Protein AF-0000000087751306 (afdb_homodimer)

Structure (mmCIF, N/CA/C/O backbone):
data_AF-0000000087751306-model_v1
#
loop_
_entity.id
_entity.type
_entity.pdbx_description
1 polymer 'COX assembly mitochondrial protein'
#
loop_
_atom_site.group_PDB
_atom_site.id
_atom_site.type_symbol
_atom_site.label_atom_id
_atom_site.label_alt_id
_atom_site.label_comp_id
_atom_site.label_asym_id
_atom_site.label_entity_id
_atom_site.label_seq_id
_atom_site.pdbx_PDB_ins_code
_atom_site.Cartn_x
_atom_site.Cartn_y
_atom_site.Cartn_z
_atom_site.occupancy
_atom_site.B_iso_or_equiv
_atom_site.auth_seq_id
_atom_site.auth_comp_id
_atom_site.auth_asym_id
_atom_site.auth_atom_id
_atom_site.pdbx_PDB_model_num
ATOM 1 N N . MET A 1 1 ? 7.828 -55.844 1.43 1 30.34 1 MET A N 1
ATOM 2 C CA . MET A 1 1 ? 7.559 -55.75 -0.002 1 30.34 1 MET A CA 1
ATOM 3 C C . MET A 1 1 ? 7.555 -54.281 -0.461 1 30.34 1 MET A C 1
ATOM 5 O O . MET A 1 1 ? 6.602 -53.562 -0.2 1 30.34 1 MET A O 1
ATOM 9 N N . LYS A 1 2 ? 8.5 -53.5 -0.337 1 44.91 2 LYS A N 1
ATOM 10 C CA . LYS A 1 2 ? 8.961 -52.156 -0.667 1 44.91 2 LYS A CA 1
ATOM 11 C C . LYS A 1 2 ? 8.445 -51.719 -2.031 1 44.91 2 LYS A C 1
ATOM 13 O O . LYS A 1 2 ? 8.68 -52.406 -3.037 1 44.91 2 LYS A O 1
ATOM 18 N N . ASP A 1 3 ? 7.273 -50.969 -2.287 1 47.53 3 ASP A N 1
ATOM 19 C CA . ASP A 1 3 ? 6.293 -50.656 -3.318 1 47.53 3 ASP A CA 1
ATOM 20 C C . ASP A 1 3 ? 6.98 -50.188 -4.605 1 47.53 3 ASP A C 1
ATOM 22 O O . ASP A 1 3 ? 7.926 -49.406 -4.57 1 47.53 3 ASP A O 1
ATOM 26 N N . GLU A 1 4 ? 6.969 -51.156 -5.727 1 55.38 4 GLU A N 1
ATOM 27 C CA . GLU A 1 4 ? 7.316 -51.438 -7.117 1 55.38 4 GLU A CA 1
ATOM 28 C C . GLU A 1 4 ? 6.875 -50.281 -8.031 1 55.38 4 GLU A C 1
ATOM 30 O O . GLU A 1 4 ? 6.148 -50.5 -9 1 55.38 4 GLU A O 1
ATOM 35 N N . VAL A 1 5 ? 6.605 -49.188 -7.457 1 68.12 5 VAL A N 1
ATOM 36 C CA . VAL A 1 5 ? 6.238 -48.219 -8.477 1 68.12 5 VAL A CA 1
ATOM 37 C C . VAL A 1 5 ? 7.465 -47.844 -9.312 1 68.12 5 VAL A C 1
ATOM 39 O O . VAL A 1 5 ? 8.578 -47.781 -8.781 1 68.12 5 VAL A O 1
ATOM 42 N N . ASP A 1 6 ? 7.387 -47.906 -10.555 1 81.25 6 ASP A N 1
ATOM 43 C CA . ASP A 1 6 ? 8.5 -47.625 -11.453 1 81.25 6 ASP A CA 1
ATOM 44 C C . ASP A 1 6 ? 8.961 -46.188 -11.352 1 81.25 6 ASP A C 1
ATOM 46 O O . ASP A 1 6 ? 8.32 -45.375 -10.688 1 81.25 6 ASP A O 1
ATOM 50 N N . GLU A 1 7 ? 10.109 -45.938 -11.742 1 82.94 7 GLU A N 1
ATOM 51 C CA . GLU A 1 7 ? 10.758 -44.625 -11.656 1 82.94 7 GLU A CA 1
ATOM 52 C C . GLU A 1 7 ? 9.898 -43.531 -12.305 1 82.94 7 GLU A C 1
ATOM 54 O O . GLU A 1 7 ? 9.852 -42.406 -11.812 1 82.94 7 GLU A O 1
ATOM 59 N N . ARG A 1 8 ? 9.195 -43.875 -13.359 1 87.06 8 ARG A N 1
ATOM 60 C CA . ARG A 1 8 ? 8.328 -42.906 -14.031 1 87.06 8 ARG A CA 1
ATOM 61 C C . ARG A 1 8 ? 7.18 -42.469 -13.125 1 87.06 8 ARG A C 1
ATOM 63 O O . ARG A 1 8 ? 6.855 -41.281 -13.055 1 87.06 8 ARG A O 1
ATOM 70 N N . SER A 1 9 ? 6.547 -43.438 -12.422 1 88.62 9 SER A N 1
ATOM 71 C CA . SER A 1 9 ? 5.465 -43.125 -11.492 1 88.62 9 SER A CA 1
ATOM 72 C C . SER A 1 9 ? 5.945 -42.219 -10.375 1 88.62 9 SER A C 1
ATOM 74 O O . SER A 1 9 ? 5.254 -41.25 -10.008 1 88.62 9 SER A O 1
ATOM 76 N N . LYS A 1 10 ? 7.121 -42.5 -9.867 1 88.5 10 LYS A N 1
ATOM 77 C CA . LYS A 1 10 ? 7.672 -41.656 -8.805 1 88.5 10 LYS A CA 1
ATOM 78 C C . LYS A 1 10 ? 7.855 -40.219 -9.273 1 88.5 10 LYS A C 1
ATOM 80 O O . LYS A 1 10 ? 7.5 -39.281 -8.555 1 88.5 10 LYS A O 1
ATOM 85 N N . HIS A 1 11 ? 8.375 -40.062 -10.461 1 88.19 11 HIS A N 1
ATOM 86 C CA . HIS A 1 11 ? 8.609 -38.719 -11.023 1 88.19 11 HIS A CA 1
ATOM 87 C C . HIS A 1 11 ? 7.293 -37.969 -11.234 1 88.19 11 HIS A C 1
ATOM 89 O O . HIS A 1 11 ? 7.184 -36.812 -10.891 1 88.19 11 HIS A O 1
ATOM 95 N N . LEU A 1 12 ? 6.316 -38.656 -11.742 1 91.38 12 LEU A N 1
ATOM 96 C CA . LEU A 1 12 ? 5.039 -38 -12.047 1 91.38 12 LEU A CA 1
ATOM 97 C C . LEU A 1 12 ? 4.293 -37.656 -10.766 1 91.38 12 LEU A C 1
ATOM 99 O O . LEU A 1 12 ? 3.686 -36.594 -10.68 1 91.38 12 LEU A O 1
ATOM 103 N N . TRP A 1 13 ? 4.336 -38.562 -9.773 1 93 13 TRP A N 1
ATOM 104 C CA . TRP A 1 13 ? 3.723 -38.25 -8.477 1 93 13 TRP A CA 1
ATOM 105 C C . TRP A 1 13 ? 4.367 -37.031 -7.84 1 93 13 TRP A C 1
ATOM 107 O O . TRP A 1 13 ? 3.674 -36.156 -7.32 1 93 13 TRP A O 1
ATOM 117 N N . ASN A 1 14 ? 5.688 -36.969 -7.902 1 89.38 14 ASN A N 1
ATOM 118 C CA . ASN A 1 14 ? 6.398 -35.812 -7.352 1 89.38 14 ASN A CA 1
ATOM 119 C C . ASN A 1 14 ? 6.004 -34.531 -8.062 1 89.38 14 ASN A C 1
ATOM 121 O O . ASN A 1 14 ? 5.801 -33.5 -7.414 1 89.38 14 ASN A O 1
ATOM 125 N N . ALA A 1 15 ? 5.895 -34.594 -9.367 1 91.19 15 ALA A N 1
ATOM 126 C CA . ALA A 1 15 ? 5.531 -33.406 -10.148 1 91.19 15 ALA A CA 1
ATOM 127 C C . ALA A 1 15 ? 4.145 -32.906 -9.758 1 91.19 15 ALA A C 1
ATOM 129 O O . ALA A 1 15 ? 3.947 -31.688 -9.57 1 91.19 15 ALA A O 1
ATOM 130 N N . ILE A 1 16 ? 3.205 -33.781 -9.617 1 94.12 16 ILE A N 1
ATOM 131 C CA . ILE A 1 16 ? 1.835 -33.406 -9.289 1 94.12 16 ILE A CA 1
ATOM 132 C C . ILE A 1 16 ? 1.777 -32.875 -7.859 1 94.12 16 ILE A C 1
ATOM 134 O O . ILE A 1 16 ? 1.048 -31.922 -7.578 1 94.12 16 ILE A O 1
ATOM 138 N N . GLN A 1 17 ? 2.521 -33.469 -6.98 1 92.75 17 GLN A N 1
ATOM 139 C CA . GLN A 1 17 ? 2.547 -33.031 -5.594 1 92.75 17 GLN A CA 1
ATOM 140 C C . GLN A 1 17 ? 3.123 -31.625 -5.484 1 92.75 17 GLN A C 1
ATOM 142 O O . GLN A 1 17 ? 2.656 -30.812 -4.68 1 92.75 17 GLN A O 1
ATOM 147 N N . VAL A 1 18 ? 4.168 -31.359 -6.25 1 92.62 18 VAL A N 1
ATOM 148 C CA . VAL A 1 18 ? 4.77 -30.031 -6.266 1 92.62 18 VAL A CA 1
ATOM 149 C C . VAL A 1 18 ? 3.738 -29 -6.73 1 92.62 18 VAL A C 1
ATOM 151 O O . VAL A 1 18 ? 3.623 -27.922 -6.148 1 92.62 18 VAL A O 1
ATOM 154 N N . VAL A 1 19 ? 2.965 -29.297 -7.781 1 95.19 19 VAL A N 1
ATOM 155 C CA . VAL A 1 19 ? 1.93 -28.406 -8.281 1 95.19 19 VAL A CA 1
ATOM 156 C C . VAL A 1 19 ? 0.877 -28.172 -7.195 1 95.19 19 VAL A C 1
ATOM 158 O O . VAL A 1 19 ? 0.473 -27.031 -6.945 1 95.19 19 VAL A O 1
ATOM 161 N N . GLU A 1 20 ? 0.487 -29.25 -6.574 1 95.19 20 GLU A N 1
ATOM 162 C CA . GLU A 1 20 ? -0.53 -29.156 -5.531 1 95.19 20 GLU A CA 1
ATOM 163 C C . GLU A 1 20 ? -0.059 -28.266 -4.379 1 95.19 20 GLU A C 1
ATOM 165 O O . GLU A 1 20 ? -0.824 -27.453 -3.865 1 95.19 20 GLU A O 1
ATOM 170 N N . ARG A 1 21 ? 1.131 -28.422 -3.939 1 94.81 21 ARG A N 1
ATOM 171 C CA . ARG A 1 21 ? 1.697 -27.594 -2.877 1 94.81 21 ARG A CA 1
ATOM 172 C C . ARG A 1 21 ? 1.755 -26.125 -3.291 1 94.81 21 ARG A C 1
ATOM 174 O O . ARG A 1 21 ? 1.44 -25.234 -2.496 1 94.81 21 ARG A O 1
ATOM 181 N N . SER A 1 22 ? 2.186 -25.938 -4.512 1 95.75 22 SER A N 1
ATOM 182 C CA . SER A 1 22 ? 2.26 -24.562 -5.012 1 95.75 22 SER A CA 1
ATOM 183 C C . SER A 1 22 ? 0.884 -23.906 -5.023 1 95.75 22 SER A C 1
ATOM 185 O O . SER A 1 22 ? 0.751 -22.719 -4.684 1 95.75 22 SER A O 1
ATOM 187 N N . LEU A 1 23 ? -0.123 -24.625 -5.422 1 96.94 23 LEU A N 1
ATOM 188 C CA . LEU A 1 23 ? -1.483 -24.094 -5.434 1 96.94 23 LEU A CA 1
ATOM 189 C C . LEU A 1 23 ? -1.922 -23.688 -4.027 1 96.94 23 LEU A C 1
ATOM 191 O O . LEU A 1 23 ? -2.531 -22.641 -3.842 1 96.94 23 LEU A O 1
ATOM 195 N N . LYS A 1 24 ? -1.602 -24.516 -3.078 1 95.75 24 LYS A N 1
ATOM 196 C CA . LYS A 1 24 ? -1.972 -24.25 -1.691 1 95.75 24 LYS A CA 1
ATOM 197 C C . LYS A 1 24 ? -1.255 -23.016 -1.165 1 95.75 24 LYS A C 1
ATOM 199 O O . LYS A 1 24 ? -1.866 -22.172 -0.507 1 95.75 24 LYS A O 1
ATOM 204 N N . VAL A 1 25 ? -0.004 -22.922 -1.441 1 96.81 25 VAL A N 1
ATOM 205 C CA . VAL A 1 25 ? 0.8 -21.797 -0.994 1 96.81 25 VAL A CA 1
ATOM 206 C C . VAL A 1 25 ? 0.26 -20.5 -1.605 1 96.81 25 VAL A C 1
ATOM 208 O O . VAL A 1 25 ? 0.103 -19.5 -0.91 1 96.81 25 VAL A O 1
ATOM 211 N N . LEU A 1 26 ? -0.04 -20.516 -2.906 1 97.12 26 LEU A N 1
ATOM 212 C CA . LEU A 1 26 ? -0.554 -19.328 -3.584 1 97.12 26 LEU A CA 1
ATOM 213 C C . LEU A 1 26 ? -1.914 -18.922 -3.023 1 97.12 26 LEU A C 1
ATOM 215 O O . LEU A 1 26 ? -2.18 -17.734 -2.814 1 97.12 26 LEU A O 1
ATOM 219 N N . GLU A 1 27 ? -2.732 -19.922 -2.814 1 95.94 27 GLU A N 1
ATOM 220 C CA . GLU A 1 27 ? -4.043 -19.641 -2.236 1 95.94 27 GLU A CA 1
ATOM 221 C C . GLU A 1 27 ? -3.91 -18.984 -0.86 1 95.94 27 GLU A C 1
ATOM 223 O O . GLU A 1 27 ? -4.602 -18.016 -0.558 1 95.94 27 GLU A O 1
ATOM 228 N N . GLU A 1 28 ? -3.053 -19.516 -0.023 1 95.62 28 GLU A N 1
ATOM 229 C CA . GLU A 1 28 ? -2.826 -18.969 1.315 1 95.62 28 GLU A CA 1
ATOM 230 C C . GLU A 1 28 ? -2.305 -17.547 1.255 1 95.62 28 GLU A C 1
ATOM 232 O O . GLU A 1 28 ? -2.697 -16.703 2.064 1 95.62 28 GLU A O 1
ATOM 237 N N . GLN A 1 29 ? -1.425 -17.328 0.345 1 96.44 29 GLN A N 1
ATOM 238 C CA . GLN A 1 29 ? -0.862 -15.984 0.225 1 96.44 29 GLN A CA 1
ATOM 239 C C . GLN A 1 29 ? -1.918 -14.984 -0.239 1 96.44 29 GLN A C 1
ATOM 241 O O . GLN A 1 29 ? -1.937 -13.836 0.213 1 96.44 29 GLN A O 1
ATOM 246 N N . ILE A 1 30 ? -2.732 -15.383 -1.189 1 96.5 30 ILE A N 1
ATOM 247 C CA . ILE A 1 30 ? -3.811 -14.508 -1.647 1 96.5 30 ILE A CA 1
ATOM 248 C C . ILE A 1 30 ? -4.754 -14.203 -0.487 1 96.5 30 ILE A C 1
ATOM 250 O O . ILE A 1 30 ? -5.129 -13.047 -0.272 1 96.5 30 ILE A O 1
ATOM 254 N N . GLN A 1 31 ? -5.102 -15.203 0.311 1 94.75 31 GLN A N 1
ATOM 255 C CA . GLN A 1 31 ? -5.973 -15.008 1.466 1 94.75 31 GLN A CA 1
ATOM 256 C C . GLN A 1 31 ? -5.332 -14.078 2.492 1 94.75 31 GLN A C 1
ATOM 258 O O . GLN A 1 31 ? -5.996 -13.203 3.041 1 94.75 31 GLN A O 1
ATOM 263 N N . SER A 1 32 ? -4.066 -14.32 2.77 1 96.25 32 SER A N 1
ATOM 264 C CA . SER A 1 32 ? -3.338 -13.477 3.711 1 96.25 32 SER A CA 1
ATOM 265 C C . SER A 1 32 ? -3.303 -12.031 3.246 1 96.25 32 SER A C 1
ATOM 267 O O . SER A 1 32 ? -3.432 -11.109 4.055 1 96.25 32 SER A O 1
ATOM 269 N N . SER A 1 33 ? -3.119 -11.828 1.968 1 96.06 33 SER A N 1
ATOM 270 C CA . SER A 1 33 ? -3.078 -10.484 1.413 1 96.06 33 SER A CA 1
ATOM 271 C C . SER A 1 33 ? -4.434 -9.789 1.536 1 96.06 33 SER A C 1
ATOM 273 O O . SER A 1 33 ? -4.504 -8.578 1.76 1 96.06 33 SER A O 1
ATOM 275 N N . ILE A 1 34 ? -5.492 -10.539 1.358 1 94.88 34 ILE A N 1
ATOM 276 C CA . ILE A 1 34 ? -6.84 -10 1.503 1 94.88 34 ILE A CA 1
ATOM 277 C C . ILE A 1 34 ? -7.051 -9.523 2.938 1 94.88 34 ILE A C 1
ATOM 279 O O . ILE A 1 34 ? -7.52 -8.406 3.164 1 94.88 34 ILE A O 1
ATOM 283 N N . VAL A 1 35 ? -6.648 -10.32 3.879 1 95 35 VAL A N 1
ATOM 284 C CA . VAL A 1 35 ? -6.793 -9.969 5.285 1 95 35 VAL A CA 1
ATOM 285 C C . VAL A 1 35 ? -5.977 -8.719 5.594 1 95 35 VAL A C 1
ATOM 287 O O . VAL A 1 35 ? -6.457 -7.809 6.27 1 95 35 VAL A O 1
ATOM 290 N N . PHE A 1 36 ? -4.797 -8.664 5.168 1 96.5 36 PHE A N 1
ATOM 291 C CA . PHE A 1 36 ? -3.93 -7.512 5.41 1 96.5 36 PHE A CA 1
ATOM 292 C C . PHE A 1 36 ? -4.527 -6.246 4.809 1 96.5 36 PHE A C 1
ATOM 294 O O . PHE A 1 36 ? -4.434 -5.168 5.398 1 96.5 36 PHE A O 1
ATOM 301 N N . ARG A 1 37 ? -5.086 -6.348 3.674 1 95.44 37 ARG A N 1
ATOM 302 C CA . ARG A 1 37 ? -5.691 -5.195 3.016 1 95.44 37 ARG A CA 1
ATOM 303 C C . ARG A 1 37 ? -6.914 -4.707 3.781 1 95.44 37 ARG A C 1
ATOM 305 O O . ARG A 1 37 ? -7.184 -3.504 3.832 1 95.44 37 ARG A O 1
ATOM 312 N N . GLU A 1 38 ? -7.625 -5.629 4.262 1 92.94 38 GLU A N 1
ATOM 313 C CA . GLU A 1 38 ? -8.75 -5.242 5.105 1 92.94 38 GLU A CA 1
ATOM 314 C C . GLU A 1 38 ? -8.281 -4.465 6.332 1 92.94 38 GLU A C 1
ATOM 316 O O . GLU A 1 38 ? -8.914 -3.486 6.734 1 92.94 38 GLU A O 1
ATOM 321 N N . GLN A 1 39 ? -7.199 -4.914 6.969 1 94.44 39 GLN A N 1
ATOM 322 C CA . GLN A 1 39 ? -6.605 -4.199 8.094 1 94.44 39 GLN A CA 1
ATOM 323 C C . GLN A 1 39 ? -6.137 -2.809 7.672 1 94.44 39 GLN A C 1
ATOM 325 O O . GLN A 1 39 ? -6.266 -1.847 8.43 1 94.44 39 GLN A O 1
ATOM 330 N N . ARG A 1 40 ? -5.566 -2.74 6.539 1 95.62 40 ARG A N 1
ATOM 331 C CA . ARG A 1 40 ? -5.137 -1.453 6.008 1 95.62 40 ARG A CA 1
ATOM 332 C C . ARG A 1 40 ? -6.316 -0.502 5.844 1 95.62 40 ARG A C 1
ATOM 334 O O . ARG A 1 40 ? -6.215 0.683 6.168 1 95.62 40 ARG A O 1
ATOM 341 N N . ASP A 1 41 ? -7.391 -1.009 5.289 1 93.44 41 ASP A N 1
ATOM 342 C CA . ASP A 1 41 ? -8.57 -0.169 5.09 1 93.44 41 ASP A CA 1
ATOM 343 C C . ASP A 1 41 ? -9.094 0.364 6.422 1 93.44 41 ASP A C 1
ATOM 345 O O . ASP A 1 41 ? -9.547 1.507 6.504 1 93.44 41 ASP A O 1
ATOM 349 N N . ALA A 1 42 ? -9.039 -0.451 7.449 1 93.06 42 ALA A N 1
ATOM 350 C CA . ALA A 1 42 ? -9.43 -0.001 8.781 1 93.06 42 ALA A CA 1
ATOM 351 C C . ALA A 1 42 ? -8.484 1.082 9.297 1 93.06 42 ALA A C 1
ATOM 353 O O . ALA A 1 42 ? -8.922 2.068 9.891 1 93.06 42 ALA A O 1
ATOM 354 N N . HIS A 1 43 ? -7.203 0.931 9.125 1 96.5 43 HIS A N 1
ATOM 355 C CA . HIS A 1 43 ? -6.199 1.914 9.516 1 96.5 43 HIS A CA 1
ATOM 356 C C . HIS A 1 43 ? -6.391 3.225 8.758 1 96.5 43 HIS A C 1
ATOM 358 O O . HIS A 1 43 ? -6.277 4.305 9.344 1 96.5 43 HIS A O 1
ATOM 364 N N . VAL A 1 44 ? -6.684 3.117 7.492 1 96.31 44 VAL A N 1
ATOM 365 C CA . VAL A 1 44 ? -6.887 4.266 6.617 1 96.31 44 VAL A CA 1
ATOM 366 C C . VAL A 1 44 ? -8.078 5.09 7.109 1 96.31 44 VAL A C 1
ATOM 368 O O . VAL A 1 44 ? -8.055 6.32 7.035 1 96.31 44 VAL A O 1
ATOM 371 N N . ALA A 1 45 ? -9.094 4.445 7.559 1 94 45 ALA A N 1
ATOM 372 C CA . ALA A 1 45 ? -10.266 5.148 8.078 1 94 45 ALA A CA 1
ATOM 373 C C . ALA A 1 45 ? -9.891 6.043 9.258 1 94 45 ALA A C 1
ATOM 375 O O . ALA A 1 45 ? -10.375 7.168 9.375 1 94 45 ALA A O 1
ATOM 376 N N . LYS A 1 46 ? -9.023 5.57 10.094 1 95.81 46 LYS A N 1
ATOM 377 C CA . LYS A 1 46 ? -8.562 6.344 11.242 1 95.81 46 LYS A CA 1
ATOM 378 C C . LYS A 1 46 ? -7.719 7.535 10.805 1 95.81 46 LYS A C 1
ATOM 380 O O . LYS A 1 46 ? -7.875 8.641 11.328 1 95.81 46 LYS A O 1
ATOM 385 N N . ILE A 1 47 ? -6.844 7.301 9.898 1 97.38 47 ILE A N 1
ATOM 386 C CA . ILE A 1 47 ? -5.98 8.359 9.375 1 97.38 47 ILE A CA 1
ATOM 387 C C . ILE A 1 47 ? -6.828 9.438 8.711 1 97.38 47 ILE A C 1
ATOM 389 O O . ILE A 1 47 ? -6.59 10.633 8.906 1 97.38 47 ILE A O 1
ATOM 393 N N . THR A 1 48 ? -7.781 9 7.934 1 97 48 THR A N 1
ATOM 394 C CA . THR A 1 48 ? -8.68 9.922 7.242 1 97 48 THR A CA 1
ATOM 395 C C . THR A 1 48 ? -9.422 10.797 8.242 1 97 48 THR A C 1
ATOM 397 O O . THR A 1 48 ? -9.492 12.016 8.078 1 97 48 THR A O 1
ATOM 400 N N . LYS A 1 49 ? -9.945 10.164 9.234 1 94.88 49 LYS A N 1
ATOM 401 C CA . LYS A 1 49 ? -10.672 10.914 10.258 1 94.88 49 LYS A CA 1
ATOM 402 C C . LYS A 1 49 ? -9.766 11.922 10.953 1 94.88 49 LYS A C 1
ATOM 404 O O . LYS A 1 49 ? -10.18 13.047 11.234 1 94.88 49 LYS A O 1
ATOM 409 N N . ALA A 1 50 ? -8.555 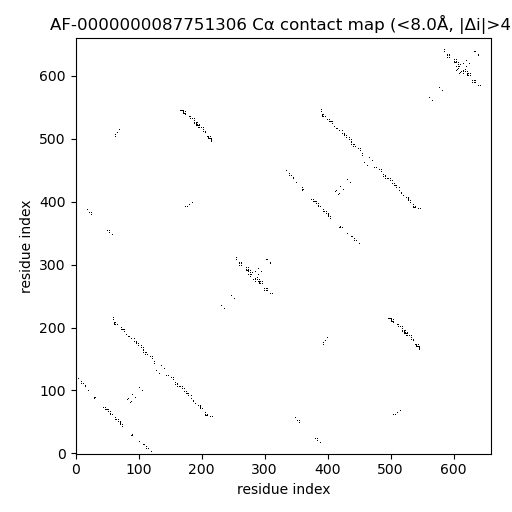11.523 11.227 1 97.12 50 ALA A N 1
ATOM 410 C CA . ALA A 1 50 ? -7.594 12.406 11.883 1 97.12 50 ALA A CA 1
ATOM 411 C C . ALA A 1 50 ? -7.32 13.648 11.039 1 97.12 50 ALA A C 1
ATOM 413 O O . ALA A 1 50 ? -7.32 14.766 11.555 1 97.12 50 ALA A O 1
ATOM 414 N N . PHE A 1 51 ? -7.082 13.484 9.789 1 97.69 51 PHE A N 1
ATOM 415 C CA . PHE A 1 51 ? -6.844 14.617 8.891 1 97.69 51 PHE A CA 1
ATOM 416 C C . PHE A 1 51 ? -8.07 15.516 8.812 1 97.69 51 PHE A C 1
ATOM 418 O O . PHE A 1 51 ? -7.953 16.734 8.805 1 97.69 51 PHE A O 1
ATOM 425 N N . GLU A 1 52 ? -9.227 14.883 8.734 1 91.94 52 GLU A N 1
ATOM 426 C CA . GLU A 1 52 ? -10.477 15.648 8.672 1 91.94 52 GLU A CA 1
ATOM 427 C C . GLU A 1 52 ? -10.688 16.469 9.938 1 91.94 52 GLU A C 1
ATOM 429 O O . GLU A 1 52 ? -11.047 17.641 9.875 1 91.94 52 GLU A O 1
ATOM 434 N N . ASP A 1 53 ? -10.438 15.836 11.039 1 92.31 53 ASP A N 1
ATOM 435 C CA . ASP A 1 53 ? -10.594 16.531 12.312 1 92.31 53 ASP A CA 1
ATOM 436 C C . ASP A 1 53 ? -9.609 17.688 12.422 1 92.31 53 ASP A C 1
ATOM 438 O O . ASP A 1 53 ? -9.977 18.781 12.883 1 92.31 53 ASP A O 1
ATOM 442 N N . CYS A 1 54 ? -8.375 17.516 12.062 1 95.69 54 CYS A N 1
ATOM 443 C CA . CYS A 1 54 ? -7.375 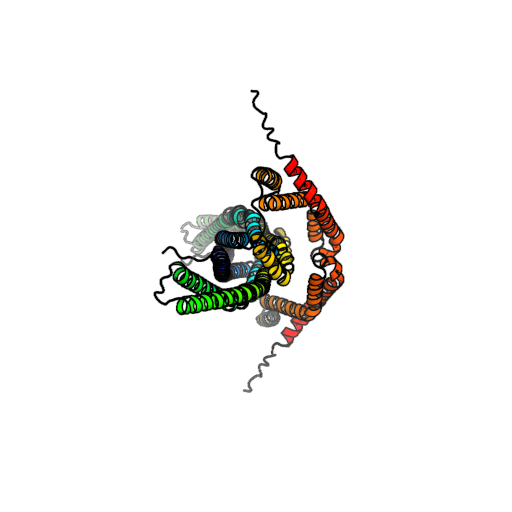18.578 12.109 1 95.69 54 CYS A CA 1
ATOM 444 C C . CYS A 1 54 ? -7.715 19.688 11.125 1 95.69 54 CYS A C 1
ATOM 446 O O . CYS A 1 54 ? -7.551 20.859 11.43 1 95.69 54 CYS A O 1
ATOM 448 N N . ALA A 1 55 ? -8.242 19.328 9.984 1 95.31 55 ALA A N 1
ATOM 449 C CA . ALA A 1 55 ? -8.578 20.297 8.945 1 95.31 55 ALA A CA 1
ATOM 450 C C . ALA A 1 55 ? -9.719 21.203 9.398 1 95.31 55 ALA A C 1
ATOM 452 O O . ALA A 1 55 ? -9.672 22.422 9.195 1 95.31 55 ALA A O 1
ATOM 453 N N . ILE A 1 56 ? -10.703 20.641 10.023 1 90.62 56 ILE A N 1
ATOM 454 C CA . ILE A 1 56 ? -11.875 21.391 10.461 1 90.62 56 ILE A CA 1
ATOM 455 C C . ILE A 1 56 ? -11.453 22.438 11.484 1 90.62 56 ILE A C 1
ATOM 457 O O . ILE A 1 56 ? -12.016 23.547 11.516 1 90.62 56 ILE A O 1
ATOM 461 N N . MET A 1 57 ? -10.414 22.188 12.234 1 90.62 57 MET A N 1
ATOM 462 C CA . MET A 1 57 ? -9.992 23.078 13.312 1 90.62 57 MET A CA 1
ATOM 463 C C . MET A 1 57 ? -8.922 24.062 12.82 1 90.62 57 MET A C 1
ATOM 465 O O . MET A 1 57 ? -8.539 24.984 13.547 1 90.62 57 MET A O 1
ATOM 469 N N . GLU A 1 58 ? -8.414 23.906 11.656 1 93.19 58 GLU A N 1
ATOM 470 C CA . GLU A 1 58 ? -7.336 24.719 11.109 1 93.19 58 GLU A CA 1
ATOM 471 C C . GLU A 1 58 ? -7.875 26.031 10.531 1 93.19 58 GLU A C 1
ATOM 473 O O . GLU A 1 58 ? -8.781 26.016 9.695 1 93.19 58 GLU A O 1
ATOM 478 N N . SER A 1 59 ? -7.363 27.172 10.992 1 87.5 59 SER A N 1
ATOM 479 C CA . SER A 1 59 ? -7.863 28.469 10.578 1 87.5 59 SER A CA 1
ATOM 480 C C . SER A 1 59 ? -7.234 28.922 9.258 1 87.5 59 SER A C 1
ATOM 482 O O . SER A 1 59 ? -7.832 29.703 8.516 1 87.5 59 SER A O 1
ATOM 484 N N . TYR A 1 60 ? -6.023 28.516 9.047 1 93.56 60 TYR A N 1
ATOM 485 C CA . TYR A 1 60 ? -5.344 28.922 7.82 1 93.56 60 TYR A CA 1
ATOM 486 C C . TYR A 1 60 ? -5.816 28.094 6.637 1 93.56 60 TYR A C 1
ATOM 488 O O . TYR A 1 60 ? -5.641 26.875 6.617 1 93.56 60 TYR A O 1
ATOM 496 N N . ALA A 1 61 ? -6.348 28.672 5.605 1 90.38 61 ALA A N 1
ATOM 497 C CA . ALA A 1 61 ? -7.086 28.031 4.52 1 90.38 61 ALA A CA 1
ATOM 498 C C . ALA A 1 61 ? -6.184 27.078 3.727 1 90.38 61 ALA A C 1
ATOM 500 O O . ALA A 1 61 ? -6.594 25.969 3.379 1 90.38 61 ALA A O 1
ATOM 501 N N . ALA A 1 62 ? -4.992 27.5 3.395 1 94 62 ALA A N 1
ATOM 502 C CA . ALA A 1 62 ? -4.113 26.688 2.562 1 94 62 ALA A CA 1
ATOM 503 C C . ALA A 1 62 ? -3.709 25.406 3.291 1 94 62 ALA A C 1
ATOM 505 O O . ALA A 1 62 ? -3.672 24.328 2.693 1 94 62 ALA A O 1
ATOM 506 N N . LEU A 1 63 ? -3.379 25.5 4.523 1 97.06 63 LEU A N 1
ATOM 507 C CA . LEU A 1 63 ? -3.043 24.312 5.312 1 97.06 63 LEU A CA 1
ATOM 508 C C . LEU A 1 63 ? -4.258 23.406 5.477 1 97.06 63 LEU A C 1
ATOM 510 O O . LEU A 1 63 ? -4.137 22.188 5.391 1 97.06 63 LEU A O 1
ATOM 514 N N . ARG A 1 64 ? -5.406 24.031 5.73 1 94.94 64 ARG A N 1
ATOM 515 C CA . ARG A 1 64 ? -6.656 23.281 5.816 1 94.94 64 ARG A CA 1
ATOM 516 C C . ARG A 1 64 ? -6.91 22.5 4.535 1 94.94 64 ARG A C 1
ATOM 518 O O . ARG A 1 64 ? -7.266 21.312 4.582 1 94.94 64 ARG A O 1
ATOM 525 N N . ALA A 1 65 ? -6.676 23.141 3.459 1 95.31 65 ALA A N 1
ATOM 526 C CA . ALA A 1 65 ? -6.891 22.484 2.166 1 95.31 65 ALA A CA 1
ATOM 527 C C . ALA A 1 65 ? -5.941 21.312 1.975 1 95.31 65 ALA A C 1
ATOM 529 O O . ALA A 1 65 ? -6.336 20.266 1.453 1 95.31 65 ALA A O 1
ATOM 530 N N . THR A 1 66 ? -4.723 21.5 2.346 1 96.81 66 THR A N 1
ATOM 531 C CA . THR A 1 66 ? -3.73 20.438 2.197 1 96.81 66 THR A CA 1
ATOM 532 C C . THR A 1 66 ? -4.086 19.234 3.07 1 96.81 66 THR A C 1
ATOM 534 O O . THR A 1 66 ? -4.027 18.094 2.617 1 96.81 66 THR A O 1
ATOM 537 N N . MET A 1 67 ? -4.484 19.469 4.293 1 97.38 67 MET A N 1
ATOM 538 C CA . MET A 1 67 ? -4.871 18.375 5.195 1 97.38 67 MET A CA 1
ATOM 539 C C . MET A 1 67 ? -6.105 17.656 4.668 1 97.38 67 MET A C 1
ATOM 541 O O . MET A 1 67 ? -6.172 16.422 4.715 1 97.38 67 MET A O 1
ATOM 545 N N . THR A 1 68 ? -7.035 18.469 4.191 1 95.56 68 THR A N 1
ATOM 546 C CA . THR A 1 68 ? -8.242 17.891 3.605 1 95.56 68 THR A CA 1
ATOM 547 C C . THR A 1 68 ? -7.895 17 2.412 1 95.56 68 THR A C 1
ATOM 549 O O . THR A 1 68 ? -8.43 15.898 2.268 1 95.56 68 THR A O 1
ATOM 552 N N . ALA A 1 69 ? -7.016 17.484 1.626 1 95.88 69 ALA A N 1
ATOM 553 C CA . ALA A 1 69 ? -6.598 16.734 0.446 1 95.88 69 ALA A CA 1
ATOM 554 C C . ALA A 1 69 ? -5.895 15.43 0.841 1 95.88 69 ALA A C 1
ATOM 556 O O . ALA A 1 69 ? -6.066 14.398 0.188 1 95.88 69 ALA A O 1
ATOM 557 N N . MET A 1 70 ? -5.105 15.484 1.841 1 97.75 70 MET A N 1
ATOM 558 C CA . MET A 1 70 ? -4.426 14.281 2.324 1 97.75 70 MET A CA 1
ATOM 559 C C . MET A 1 70 ? -5.43 13.227 2.768 1 97.75 70 MET A C 1
ATOM 561 O O . MET A 1 70 ? -5.305 12.055 2.406 1 97.75 70 MET A O 1
ATOM 565 N N . GLY A 1 71 ? -6.383 13.664 3.588 1 97.44 71 GLY A N 1
ATOM 566 C CA . GLY A 1 71 ? -7.43 12.75 4.016 1 97.44 71 GLY A CA 1
ATOM 567 C C . GLY A 1 71 ? -8.234 12.18 2.863 1 97.44 71 GLY A C 1
ATOM 568 O O . GLY A 1 71 ? -8.5 10.977 2.822 1 97.44 71 GLY A O 1
ATOM 569 N N . HIS A 1 72 ? -8.578 13.016 1.986 1 95.5 72 HIS A N 1
ATOM 570 C CA . HIS A 1 72 ? -9.367 12.602 0.835 1 95.5 72 HIS A CA 1
ATOM 571 C C . HIS A 1 72 ? -8.602 11.617 -0.036 1 95.5 72 HIS A C 1
ATOM 573 O O . HIS A 1 72 ? -9.164 10.625 -0.506 1 95.5 72 HIS A O 1
ATOM 579 N N . ALA A 1 73 ? -7.336 11.93 -0.331 1 96 73 ALA A N 1
ATOM 580 C CA . ALA A 1 73 ? -6.504 11.039 -1.135 1 96 73 ALA A CA 1
ATOM 581 C C . ALA A 1 73 ? -6.426 9.648 -0.509 1 96 73 ALA A C 1
ATOM 583 O O . ALA A 1 73 ? -6.578 8.641 -1.2 1 96 73 ALA A O 1
ATOM 584 N N . THR A 1 74 ? -6.207 9.594 0.758 1 97.5 74 THR A N 1
ATOM 585 C CA . THR A 1 74 ? -6.094 8.328 1.483 1 97.5 74 THR A CA 1
ATOM 586 C C . THR A 1 74 ? -7.398 7.543 1.412 1 97.5 74 THR A C 1
ATOM 588 O O . THR A 1 74 ? -7.395 6.344 1.133 1 97.5 74 THR A O 1
ATOM 591 N N . LYS A 1 75 ? -8.445 8.188 1.643 1 94.56 75 LYS A N 1
ATOM 592 C CA . LYS A 1 75 ? -9.766 7.555 1.621 1 94.56 75 LYS A CA 1
ATOM 593 C C . LYS A 1 75 ? -10.117 7.062 0.22 1 94.56 75 LYS A C 1
ATOM 595 O O . LYS A 1 75 ? -10.578 5.934 0.052 1 94.56 75 LYS A O 1
ATOM 600 N N . THR A 1 76 ? -9.945 7.879 -0.722 1 93.94 76 THR A N 1
ATOM 601 C CA . THR A 1 76 ? -10.305 7.562 -2.1 1 93.94 76 THR A CA 1
ATOM 602 C C . THR A 1 76 ? -9.508 6.363 -2.605 1 93.94 76 THR A C 1
ATOM 604 O O . THR A 1 76 ? -10.047 5.496 -3.293 1 93.94 76 THR A O 1
ATOM 607 N N . LEU A 1 77 ? -8.227 6.387 -2.295 1 95.31 77 LEU A N 1
ATOM 608 C CA . LEU A 1 77 ? -7.402 5.258 -2.717 1 95.31 77 LEU A CA 1
ATOM 609 C C . LEU A 1 77 ? -7.961 3.945 -2.176 1 95.31 77 LEU A C 1
ATOM 611 O O . LEU A 1 77 ? -8.086 2.967 -2.916 1 95.31 77 LEU A O 1
ATOM 615 N N . SER A 1 78 ? -8.266 3.895 -0.913 1 95.44 78 SER A N 1
ATOM 616 C CA . SER A 1 78 ? -8.805 2.691 -0.287 1 95.44 78 SER A CA 1
ATOM 617 C C . SER A 1 78 ? -10.141 2.297 -0.901 1 95.44 78 SER A C 1
ATOM 619 O O . SER A 1 78 ? -10.352 1.137 -1.263 1 95.44 78 SER A O 1
ATOM 621 N N . THR A 1 79 ? -11 3.211 -1.072 1 90.69 79 THR A N 1
ATOM 622 C CA . THR A 1 79 ? -12.359 2.932 -1.532 1 90.69 79 THR A CA 1
ATOM 623 C C . THR A 1 79 ? -12.352 2.484 -2.99 1 90.69 79 THR A C 1
ATOM 625 O O . THR A 1 79 ? -13.039 1.525 -3.354 1 90.69 79 THR A O 1
ATOM 628 N N . GLU A 1 80 ? -11.617 3.076 -3.797 1 87.69 80 GLU A N 1
ATOM 629 C CA . GLU A 1 80 ? -11.664 2.816 -5.23 1 87.69 80 GLU A CA 1
ATOM 630 C C . GLU A 1 80 ? -10.898 1.546 -5.59 1 87.69 80 GLU A C 1
ATOM 632 O O . GLU A 1 80 ? -11.078 0.994 -6.68 1 87.69 80 GLU A O 1
ATOM 637 N N . THR A 1 81 ? -10.055 1.167 -4.734 1 92.25 81 THR A N 1
ATOM 638 C CA . THR A 1 81 ? -9.281 -0.029 -5.051 1 92.25 81 THR A CA 1
ATOM 639 C C . THR A 1 81 ? -9.812 -1.235 -4.281 1 92.25 81 THR A C 1
ATOM 641 O O . THR A 1 81 ? -9.281 -2.34 -4.402 1 92.25 81 THR A O 1
ATOM 644 N N . TYR A 1 82 ? -10.859 -1.132 -3.561 1 90.94 82 TYR A N 1
ATOM 645 C CA . TYR A 1 82 ? -11.406 -2.178 -2.705 1 90.94 82 TYR A CA 1
ATOM 646 C C . TYR A 1 82 ? -11.781 -3.408 -3.521 1 90.94 82 TYR A C 1
ATOM 648 O O . TYR A 1 82 ? -11.406 -4.531 -3.172 1 90.94 82 TYR A O 1
ATOM 656 N N . GLU A 1 83 ? -12.484 -3.268 -4.574 1 84.25 83 GLU A N 1
ATOM 657 C CA . GLU A 1 83 ? -12.938 -4.387 -5.395 1 84.25 83 GLU A CA 1
ATOM 658 C C . GLU A 1 83 ? -11.75 -5.137 -6 1 84.25 83 GLU A C 1
ATOM 660 O O . GLU A 1 83 ? -11.695 -6.367 -5.945 1 84.25 83 GLU A O 1
ATOM 665 N N . MET A 1 84 ? -10.836 -4.379 -6.535 1 88.5 84 MET A N 1
ATOM 666 C CA . MET A 1 84 ? -9.703 -4.961 -7.254 1 88.5 84 MET A CA 1
ATOM 667 C C . MET A 1 84 ? -8.742 -5.652 -6.289 1 88.5 84 MET A C 1
ATOM 669 O O . MET A 1 84 ? -8.117 -6.652 -6.645 1 88.5 84 MET A O 1
ATOM 673 N N . MET A 1 85 ? -8.672 -5.121 -5.074 1 92.38 85 MET A N 1
ATOM 674 C CA . MET A 1 85 ? -7.629 -5.59 -4.168 1 92.38 85 MET A CA 1
ATOM 675 C C . MET A 1 85 ? -8.172 -6.625 -3.191 1 92.38 85 MET A C 1
ATOM 677 O O . MET A 1 85 ? -7.422 -7.438 -2.654 1 92.38 85 MET A O 1
ATOM 681 N N . ILE A 1 86 ? -9.453 -6.711 -2.973 1 90.12 86 ILE A N 1
ATOM 682 C CA . ILE A 1 86 ? -10 -7.566 -1.925 1 90.12 86 ILE A CA 1
ATOM 683 C C . ILE A 1 86 ? -11.023 -8.531 -2.525 1 90.12 86 ILE A C 1
ATOM 685 O O . ILE A 1 86 ? -10.891 -9.75 -2.391 1 90.12 86 ILE A O 1
ATOM 689 N N . VAL A 1 87 ? -11.891 -8.055 -3.354 1 85.44 87 VAL A N 1
ATOM 690 C CA . VAL A 1 87 ? -13.016 -8.867 -3.814 1 85.44 87 VAL A CA 1
ATOM 691 C C . VAL A 1 87 ? -12.562 -9.773 -4.957 1 85.44 87 VAL A C 1
ATOM 693 O O . VAL A 1 87 ? -12.773 -10.984 -4.91 1 85.44 87 VAL A O 1
ATOM 696 N N . ARG A 1 88 ? -11.906 -9.258 -5.984 1 86.94 88 ARG A N 1
ATOM 697 C CA . ARG A 1 88 ? -11.578 -9.992 -7.199 1 86.94 88 ARG A CA 1
ATOM 698 C C . ARG A 1 88 ? -10.578 -11.102 -6.914 1 86.94 88 ARG A C 1
ATOM 700 O O . ARG A 1 88 ? -10.695 -12.203 -7.453 1 86.94 88 ARG A O 1
ATOM 707 N N . PRO A 1 89 ? -9.578 -10.844 -6.066 1 90.06 89 PRO A N 1
ATOM 708 C CA . PRO A 1 89 ? -8.68 -11.953 -5.77 1 90.06 89 PRO A CA 1
ATOM 709 C C . PRO A 1 89 ? -9.406 -13.164 -5.191 1 90.06 89 PRO A C 1
ATOM 711 O O . PRO A 1 89 ? -9.062 -14.312 -5.512 1 90.06 89 PRO A O 1
ATOM 714 N N . GLU A 1 90 ? -10.367 -12.938 -4.41 1 83.38 90 GLU A N 1
ATOM 715 C CA . GLU A 1 90 ? -11.133 -14.023 -3.814 1 83.38 90 GLU A CA 1
ATOM 716 C C . GLU A 1 90 ? -12.055 -14.68 -4.844 1 83.38 90 GLU A C 1
ATOM 718 O O . GLU A 1 90 ? -12.148 -15.906 -4.906 1 83.38 90 GLU A O 1
ATOM 723 N N . GLN A 1 91 ? -12.594 -13.906 -5.703 1 83.75 91 GLN A N 1
ATOM 724 C CA . GLN A 1 91 ? -13.633 -14.398 -6.602 1 83.75 91 GLN A CA 1
ATOM 725 C C . GLN A 1 91 ? -13.023 -14.906 -7.91 1 83.75 91 GLN A C 1
ATOM 727 O O . GLN A 1 91 ? -13.648 -15.703 -8.625 1 83.75 91 GLN A O 1
ATOM 732 N N . GLN A 1 92 ? -11.875 -14.492 -8.211 1 86.62 92 GLN A N 1
ATOM 733 C CA . GLN A 1 92 ? -11.289 -14.891 -9.484 1 86.62 92 GLN A CA 1
ATOM 734 C C . GLN A 1 92 ? -10.016 -15.711 -9.273 1 86.62 92 GLN A C 1
ATOM 736 O O . GLN A 1 92 ? -9.992 -16.906 -9.547 1 86.62 92 GLN A O 1
ATOM 741 N N . ALA A 1 93 ? -9.031 -15.156 -8.609 1 93.81 93 ALA A N 1
ATOM 742 C CA . ALA A 1 93 ? -7.746 -15.836 -8.492 1 93.81 93 ALA A CA 1
ATOM 743 C C . ALA A 1 93 ? -7.879 -17.141 -7.699 1 93.81 93 ALA A C 1
ATOM 745 O O . ALA A 1 93 ? -7.414 -18.188 -8.141 1 93.81 93 ALA A O 1
ATOM 746 N N . ILE A 1 94 ? -8.562 -17.109 -6.57 1 93.62 94 ILE A N 1
ATOM 747 C CA . ILE A 1 94 ? -8.703 -18.297 -5.738 1 93.62 94 ILE A CA 1
ATOM 748 C C . ILE A 1 94 ? -9.555 -19.344 -6.457 1 93.62 94 ILE A C 1
ATOM 750 O O . ILE A 1 94 ? -9.273 -20.547 -6.391 1 93.62 94 ILE A O 1
ATOM 754 N N . VAL A 1 95 ? -10.594 -18.922 -7.184 1 90.5 95 VAL A N 1
ATOM 755 C CA . VAL A 1 95 ? -11.469 -19.828 -7.922 1 90.5 95 VAL A CA 1
ATOM 756 C C . VAL A 1 95 ? -10.672 -20.531 -9.008 1 90.5 95 VAL A C 1
ATOM 758 O O . VAL A 1 95 ? -10.82 -21.75 -9.211 1 90.5 95 VAL A O 1
ATOM 761 N N . GLU A 1 96 ? -9.797 -19.781 -9.75 1 94.75 96 GLU A N 1
ATOM 762 C CA . GLU A 1 96 ? -8.953 -20.391 -10.773 1 94.75 96 GLU A CA 1
ATOM 763 C C . GLU A 1 96 ? -8.016 -21.438 -10.164 1 94.75 96 GLU A C 1
ATOM 765 O O . GLU A 1 96 ? -7.82 -22.5 -10.742 1 94.75 96 GLU A O 1
ATOM 770 N N . LEU A 1 97 ? -7.426 -21.156 -9.008 1 96.81 97 LEU A N 1
ATOM 771 C CA . LEU A 1 97 ? -6.543 -22.109 -8.336 1 96.81 97 LEU A CA 1
ATOM 772 C C . LEU A 1 97 ? -7.305 -23.359 -7.918 1 96.81 97 LEU A C 1
ATOM 774 O O . LEU A 1 97 ? -6.801 -24.469 -8.055 1 96.81 97 LEU A O 1
ATOM 778 N N . THR A 1 98 ? -8.523 -23.141 -7.457 1 91.88 98 THR A N 1
ATOM 779 C CA . THR A 1 98 ? -9.367 -24.25 -7.043 1 91.88 98 THR A CA 1
ATOM 780 C C . THR A 1 98 ? -9.711 -25.141 -8.234 1 91.88 98 THR A C 1
ATOM 782 O O . THR A 1 98 ? -9.773 -26.359 -8.102 1 91.88 98 THR A O 1
ATOM 785 N N . GLN A 1 99 ? -9.922 -24.562 -9.359 1 91.5 99 GLN A N 1
ATOM 786 C CA . GLN A 1 99 ? -10.219 -25.312 -10.562 1 91.5 99 GLN A CA 1
ATOM 787 C C . GLN A 1 99 ? -9.023 -26.156 -10.992 1 91.5 99 GLN A C 1
ATOM 789 O O . GLN A 1 99 ? -9.18 -27.297 -11.43 1 91.5 99 GLN A O 1
ATOM 794 N N . ILE A 1 100 ? -7.824 -25.594 -10.883 1 95.62 100 ILE A N 1
ATOM 795 C CA . ILE A 1 100 ? -6.637 -26.375 -11.195 1 95.62 100 ILE A CA 1
ATOM 796 C C . ILE A 1 100 ? -6.574 -27.594 -10.289 1 95.62 100 ILE A C 1
ATOM 798 O O . ILE A 1 100 ? -6.277 -28.703 -10.742 1 95.62 100 ILE A O 1
ATOM 802 N N . GLN A 1 101 ? -6.875 -27.375 -9.016 1 94.38 101 GLN A N 1
ATOM 803 C CA . GLN A 1 101 ? -6.848 -28.469 -8.047 1 94.38 101 GLN A CA 1
ATOM 804 C C . GLN A 1 101 ? -7.906 -29.516 -8.375 1 94.38 101 GLN A C 1
ATOM 806 O O . GLN A 1 101 ? -7.598 -30.703 -8.469 1 94.38 101 GLN A O 1
ATOM 811 N N . ASP A 1 102 ? -9.102 -29.141 -8.648 1 88.56 102 ASP A N 1
ATOM 812 C CA . ASP A 1 102 ? -10.242 -30.047 -8.734 1 88.56 102 ASP A CA 1
ATOM 813 C C . ASP A 1 102 ? -10.336 -30.672 -10.117 1 88.56 102 ASP A C 1
ATOM 815 O O . ASP A 1 102 ? -10.734 -31.828 -10.25 1 88.56 102 ASP A O 1
ATOM 819 N N . TRP A 1 103 ? -10.008 -29.906 -11.133 1 90.31 103 TRP A N 1
ATOM 820 C CA . TRP A 1 103 ? -10.234 -30.375 -12.492 1 90.31 103 TRP A CA 1
ATOM 821 C C . TRP A 1 103 ? -8.922 -30.797 -13.148 1 90.31 103 TRP A C 1
ATOM 823 O O . TRP A 1 103 ? -8.914 -31.359 -14.242 1 90.31 103 TRP A O 1
ATOM 833 N N . GLY A 1 104 ? -7.852 -30.453 -12.508 1 93.12 104 GLY A N 1
ATOM 834 C CA . GLY A 1 104 ? -6.551 -30.828 -13.031 1 93.12 104 GLY A CA 1
ATOM 835 C C . GLY A 1 104 ? -5.824 -31.844 -12.164 1 93.12 104 GLY A C 1
ATOM 836 O O . GLY A 1 104 ? -5.746 -33.031 -12.508 1 93.12 104 GLY A O 1
ATOM 837 N N . VAL A 1 105 ? -5.516 -31.516 -10.969 1 94.88 105 VAL A N 1
ATOM 838 C CA . VAL A 1 105 ? -4.664 -32.281 -10.078 1 94.88 105 VAL A CA 1
ATOM 839 C C . VAL A 1 105 ? -5.391 -33.562 -9.648 1 94.88 105 VAL A C 1
ATOM 841 O O . VAL A 1 105 ? -4.832 -34.656 -9.734 1 94.88 105 VAL A O 1
ATOM 844 N N . VAL A 1 106 ? -6.629 -33.5 -9.219 1 93.81 106 VAL A N 1
ATOM 845 C CA . VAL A 1 106 ? -7.367 -34.656 -8.672 1 93.81 106 VAL A CA 1
ATOM 846 C C . VAL A 1 106 ? -7.531 -35.719 -9.75 1 93.81 106 VAL A C 1
ATOM 848 O O . VAL A 1 106 ? -7.184 -36.875 -9.531 1 93.81 106 VAL A O 1
ATOM 851 N N . PRO A 1 107 ? -8 -35.344 -11.008 1 88.81 107 PRO A N 1
ATOM 852 C CA . PRO A 1 107 ? -8.109 -36.375 -12.047 1 88.81 107 PRO A CA 1
ATOM 853 C C . PRO A 1 107 ? -6.758 -36.969 -12.422 1 88.81 107 PRO A C 1
ATOM 855 O O . PRO A 1 107 ? -6.668 -38.188 -12.688 1 88.81 107 PRO A O 1
ATOM 858 N N . MET A 1 108 ? -5.703 -36.156 -12.438 1 92.44 108 MET A N 1
ATOM 859 C CA . MET A 1 108 ? -4.371 -36.656 -12.758 1 92.44 108 MET A CA 1
ATOM 860 C C . MET A 1 108 ? -3.91 -37.656 -11.711 1 92.44 108 MET A C 1
ATOM 862 O O . MET A 1 108 ? -3.301 -38.688 -12.055 1 92.44 108 MET A O 1
ATOM 866 N N . LYS A 1 109 ? -4.188 -37.438 -10.461 1 93.69 109 LYS A N 1
ATOM 867 C CA . LYS A 1 109 ? -3.838 -38.375 -9.383 1 93.69 109 LYS A CA 1
ATOM 868 C C . LYS A 1 109 ? -4.578 -39.688 -9.547 1 93.69 109 LYS A C 1
ATOM 870 O O . LYS A 1 109 ? -4.008 -40.75 -9.305 1 93.69 109 LYS A O 1
ATOM 875 N N . ARG A 1 110 ? -5.824 -39.625 -9.961 1 90.56 110 ARG A N 1
ATOM 876 C CA . ARG A 1 110 ? -6.609 -40.844 -10.188 1 90.56 110 ARG A CA 1
ATOM 877 C C . ARG A 1 110 ? -6.016 -41.656 -11.32 1 90.56 110 ARG A C 1
ATOM 879 O O . ARG A 1 110 ? -5.938 -42.906 -11.219 1 90.56 110 ARG A O 1
ATOM 886 N N . LEU A 1 111 ? -5.602 -40.969 -12.375 1 90.31 111 LEU A N 1
ATOM 887 C CA . LEU A 1 111 ? -4.996 -41.656 -13.516 1 90.31 111 LEU A CA 1
ATOM 888 C C . LEU A 1 111 ? -3.682 -42.312 -13.117 1 90.31 111 LEU A C 1
ATOM 890 O O . LEU A 1 111 ? -3.379 -43.406 -13.555 1 90.31 111 LEU A O 1
ATOM 894 N N . LEU A 1 112 ? -2.904 -41.656 -12.312 1 93.06 112 LEU A N 1
ATOM 895 C CA . LEU A 1 112 ? -1.638 -42.188 -11.844 1 93.06 112 LEU A CA 1
ATOM 896 C C . LEU A 1 112 ? -1.868 -43.406 -10.945 1 93.06 112 LEU A C 1
ATOM 898 O O . LEU A 1 112 ? -1.118 -44.375 -11.008 1 93.06 112 LEU A O 1
ATOM 902 N N . ASP A 1 113 ? -2.926 -43.344 -10.109 1 93.06 113 ASP A N 1
ATOM 903 C CA . ASP A 1 113 ? -3.297 -44.469 -9.273 1 93.06 113 ASP A CA 1
ATOM 904 C C . ASP A 1 113 ? -3.66 -45.688 -10.125 1 93.06 113 ASP A C 1
ATOM 906 O O . ASP A 1 113 ? -3.256 -46.812 -9.812 1 93.06 113 ASP A O 1
ATOM 910 N N . ASP A 1 114 ? -4.426 -45.438 -11.18 1 88.69 114 ASP A N 1
ATOM 911 C CA . ASP A 1 114 ? -4.812 -46.5 -12.094 1 88.69 114 ASP A CA 1
ATOM 912 C C . ASP A 1 114 ? -3.586 -47.125 -12.758 1 88.69 114 ASP A C 1
ATOM 914 O O . ASP A 1 114 ? -3.504 -48.344 -12.906 1 88.69 114 ASP A O 1
ATOM 918 N N . ARG A 1 115 ? -2.709 -46.281 -13.148 1 91.62 115 ARG A N 1
ATOM 919 C CA . ARG A 1 115 ? -1.473 -46.781 -13.758 1 91.62 115 ARG A CA 1
ATOM 920 C C . ARG A 1 115 ? -0.683 -47.625 -12.773 1 91.62 115 ARG A C 1
ATOM 922 O O . ARG A 1 115 ? -0.205 -48.719 -13.133 1 91.62 115 ARG A O 1
ATOM 929 N N . ASP A 1 116 ? -0.528 -47.219 -11.578 1 93.06 116 ASP A N 1
ATOM 930 C CA . ASP A 1 116 ? 0.23 -47.938 -10.562 1 93.06 116 ASP A CA 1
ATOM 931 C C . ASP A 1 116 ? -0.388 -49.312 -10.289 1 93.06 116 ASP A C 1
ATOM 933 O O . ASP A 1 116 ? 0.329 -50.312 -10.148 1 93.06 116 ASP A O 1
ATOM 937 N N . LYS A 1 117 ? -1.714 -49.406 -10.266 1 91.81 117 LYS A N 1
ATOM 938 C CA . LYS A 1 117 ? -2.412 -50.656 -10.07 1 91.81 117 LYS A CA 1
ATOM 939 C C . LYS A 1 117 ? -2.168 -51.625 -11.234 1 91.81 117 LYS A C 1
ATOM 941 O O . LYS A 1 117 ? -1.952 -52.812 -11.031 1 91.81 117 LYS A O 1
ATOM 946 N N . ALA A 1 118 ? -2.219 -50.969 -12.445 1 89.56 118 ALA A N 1
ATOM 947 C CA . ALA A 1 118 ? -2.004 -51.781 -13.633 1 89.56 118 ALA A CA 1
ATOM 948 C C . ALA A 1 118 ? -0.591 -52.375 -13.656 1 89.56 118 ALA A C 1
ATOM 950 O O . ALA A 1 118 ? -0.399 -53.531 -13.984 1 89.56 118 ALA A O 1
ATOM 951 N N . ILE A 1 119 ? 0.353 -51.594 -13.266 1 92.12 119 ILE A N 1
ATOM 952 C CA . ILE A 1 119 ? 1.748 -52 -13.273 1 92.12 119 ILE A CA 1
ATOM 953 C C . ILE A 1 119 ? 1.966 -53.062 -12.195 1 92.12 119 ILE A C 1
ATOM 955 O O . ILE A 1 119 ? 2.678 -54.062 -12.414 1 92.12 119 ILE A O 1
ATOM 959 N N . LYS A 1 120 ? 1.393 -52.938 -11.023 1 91.94 120 LYS A N 1
ATOM 960 C CA . LYS A 1 120 ? 1.513 -53.906 -9.938 1 91.94 120 LYS A CA 1
ATOM 961 C C . LYS A 1 120 ? 0.904 -55.25 -10.32 1 91.94 120 LYS A C 1
ATOM 963 O O . LYS A 1 120 ? 1.481 -56.312 -10.039 1 91.94 120 LYS A O 1
ATOM 968 N N . MET A 1 121 ? -0.26 -55.156 -10.977 1 91.19 121 MET A N 1
ATOM 969 C CA . MET A 1 121 ? -0.93 -56.375 -11.406 1 91.19 121 MET A CA 1
ATOM 970 C C . MET A 1 121 ? -0.103 -57.125 -12.461 1 91.19 121 MET A C 1
ATOM 972 O O . MET A 1 121 ? -0.003 -58.344 -12.43 1 91.19 121 MET A O 1
ATOM 976 N N . GLN A 1 122 ? 0.472 -56.312 -13.352 1 90 122 GLN A N 1
ATOM 977 C CA . GLN A 1 122 ? 1.336 -56.906 -14.367 1 90 122 GLN A CA 1
ATOM 978 C C . GLN A 1 122 ? 2.529 -57.594 -13.727 1 90 122 GLN A C 1
ATOM 980 O O . GLN A 1 122 ? 2.891 -58.719 -14.125 1 90 122 GLN A O 1
ATOM 985 N N . ALA A 1 123 ? 3.172 -57 -12.766 1 89.31 123 ALA A N 1
ATOM 986 C CA . ALA A 1 123 ? 4.328 -57.562 -12.078 1 89.31 123 ALA A CA 1
ATOM 987 C C . ALA A 1 123 ? 3.947 -58.844 -11.328 1 89.31 123 ALA A C 1
ATOM 989 O O . ALA A 1 123 ? 4.715 -59.812 -11.305 1 89.31 123 ALA A O 1
ATOM 990 N N . LYS A 1 124 ? 2.787 -58.875 -10.688 1 88.5 124 LYS A N 1
ATOM 991 C CA . LYS A 1 124 ? 2.312 -60.062 -9.969 1 88.5 124 LYS A CA 1
ATOM 992 C C . LYS A 1 124 ? 2.09 -61.25 -10.922 1 88.5 124 LYS A C 1
ATOM 994 O O . LYS A 1 124 ? 2.512 -62.375 -10.641 1 88.5 124 LYS A O 1
ATOM 999 N N . LEU A 1 125 ? 1.443 -61 -12.078 1 87.12 125 LEU A N 1
ATOM 1000 C CA . LEU A 1 125 ? 1.173 -62.031 -13.07 1 87.12 125 LEU A CA 1
ATOM 1001 C C . LEU A 1 125 ? 2.471 -62.562 -13.656 1 87.12 125 LEU A C 1
ATOM 1003 O O . LEU A 1 125 ? 2.598 -63.781 -13.891 1 87.12 125 LEU A O 1
ATOM 1007 N N . GLN A 1 126 ? 3.377 -61.688 -13.859 1 88.19 126 GLN A N 1
ATOM 1008 C CA . GLN A 1 126 ? 4.672 -62.062 -14.406 1 88.19 126 GLN A CA 1
ATOM 1009 C C . GLN A 1 126 ? 5.43 -62.969 -13.422 1 88.19 126 GLN A C 1
ATOM 1011 O O . GLN A 1 126 ? 6.07 -63.938 -13.82 1 88.19 126 GLN A O 1
ATOM 1016 N N . ARG A 1 127 ? 5.363 -62.688 -12.117 1 86.56 127 ARG A N 1
ATOM 1017 C CA . ARG A 1 127 ? 6 -63.5 -11.094 1 86.56 127 ARG A CA 1
ATOM 1018 C C . ARG A 1 127 ? 5.375 -64.875 -11.031 1 86.56 127 ARG A C 1
ATOM 1020 O O . ARG A 1 127 ? 6.074 -65.875 -10.812 1 86.56 127 ARG A O 1
ATOM 1027 N N . ASP A 1 128 ? 4.074 -64.938 -11.219 1 82.56 128 ASP A N 1
ATOM 1028 C CA . ASP A 1 128 ? 3.377 -66.188 -11.211 1 82.56 128 ASP A CA 1
ATOM 1029 C C . ASP A 1 128 ? 3.844 -67.062 -12.359 1 82.56 128 ASP A C 1
ATOM 1031 O O . ASP A 1 128 ? 3.977 -68.312 -12.195 1 82.56 128 ASP A O 1
ATOM 1035 N N . VAL A 1 129 ? 4.078 -66.438 -13.438 1 83.38 129 VAL A N 1
ATOM 1036 C CA . VAL A 1 129 ? 4.527 -67.188 -14.609 1 83.38 129 VAL A CA 1
ATOM 1037 C C . VAL A 1 129 ? 5.969 -67.688 -14.414 1 83.38 129 VAL A C 1
ATOM 1039 O O . VAL A 1 129 ? 6.32 -68.812 -14.766 1 83.38 129 VAL A O 1
ATOM 1042 N N . ASP A 1 130 ? 6.734 -66.75 -13.812 1 82.62 130 ASP A N 1
ATOM 1043 C CA . ASP A 1 130 ? 8.148 -67.062 -13.633 1 82.62 130 ASP A CA 1
ATOM 1044 C C . ASP A 1 130 ? 8.352 -68.188 -12.586 1 82.62 130 ASP A C 1
ATOM 1046 O O . ASP A 1 130 ? 9.25 -69 -12.711 1 82.62 130 ASP A O 1
ATOM 1050 N N . GLU A 1 131 ? 7.598 -68.188 -11.617 1 77.69 131 GLU A N 1
ATOM 1051 C CA . GLU A 1 131 ? 7.777 -69.125 -10.531 1 77.69 131 GLU A CA 1
ATOM 1052 C C . GLU A 1 131 ? 7.055 -70.438 -10.82 1 77.69 131 GLU A C 1
ATOM 1054 O O . GLU A 1 131 ? 7.176 -71.375 -10.062 1 77.69 131 GLU A O 1
ATOM 1059 N N . LYS A 1 132 ? 6.613 -70.688 -12.117 1 68.88 132 LYS A N 1
ATOM 1060 C CA . LYS A 1 132 ? 5.965 -71.875 -12.555 1 68.88 132 LYS A CA 1
ATOM 1061 C C . LYS A 1 132 ? 4.992 -72.375 -11.5 1 68.88 132 LYS A C 1
ATOM 1063 O O . LYS A 1 132 ? 4.957 -73.625 -11.211 1 68.88 132 LYS A O 1
ATOM 1068 N N . LEU A 1 133 ? 4.637 -71.438 -10.797 1 59.06 133 LEU A N 1
ATOM 1069 C CA . LEU A 1 133 ? 3.82 -71.812 -9.656 1 59.06 133 LEU A CA 1
ATOM 1070 C C . LEU A 1 133 ? 2.557 -72.5 -10.117 1 59.06 133 LEU A C 1
ATOM 1072 O O . LEU A 1 133 ? 1.606 -72.688 -9.344 1 59.06 133 LEU A O 1
ATOM 1076 N N . TYR A 1 134 ? 2.465 -72.688 -11.352 1 57.72 134 TYR A N 1
ATOM 1077 C CA . TYR A 1 134 ? 1.22 -73.375 -11.719 1 57.72 134 TYR A CA 1
ATOM 1078 C C . TYR A 1 134 ? 1.45 -74.875 -11.977 1 57.72 134 TYR A C 1
ATOM 1080 O O . TYR A 1 134 ? 2.518 -75.25 -12.461 1 57.72 134 TYR A O 1
ATOM 1088 N N . ILE A 1 135 ? 0.923 -75.5 -11.117 1 58.12 135 ILE A N 1
ATOM 1089 C CA . ILE A 1 135 ? 0.9 -76.938 -11.18 1 58.12 135 ILE A CA 1
ATOM 1090 C C . ILE A 1 135 ? 0.32 -77.438 -12.523 1 58.12 135 ILE A C 1
ATOM 1092 O O . ILE A 1 135 ? 0.364 -78.562 -12.859 1 58.12 135 ILE A O 1
ATOM 1096 N N . GLY A 1 136 ? -0.327 -76.438 -13.266 1 59.59 136 GLY A N 1
ATOM 1097 C CA . GLY A 1 136 ? -1.147 -77.062 -14.305 1 59.59 136 GLY A CA 1
ATOM 1098 C C . GLY A 1 136 ? -0.479 -77.062 -15.664 1 59.59 136 GLY A C 1
ATOM 1099 O O . GLY A 1 136 ? 0.145 -76.062 -16.047 1 59.59 136 GLY A O 1
ATOM 1100 N N . GLY A 1 137 ? 0.112 -78.188 -16.109 1 70.94 137 GLY A N 1
ATOM 1101 C CA . GLY A 1 137 ? 0.668 -78.625 -17.391 1 70.94 137 GLY A CA 1
ATOM 1102 C C . GLY A 1 137 ? 0.778 -77.438 -18.375 1 70.94 137 GLY A C 1
ATOM 1103 O O . GLY A 1 137 ? 0.635 -76.312 -18.016 1 70.94 137 GLY A O 1
ATOM 1104 N N . ASN A 1 138 ? 1.071 -77.75 -19.609 1 72.75 138 ASN A N 1
ATOM 1105 C CA . ASN A 1 138 ? 1.354 -76.812 -20.703 1 72.75 138 ASN A CA 1
ATOM 1106 C C . ASN A 1 138 ? 0.177 -75.875 -20.953 1 72.75 138 ASN A C 1
ATOM 1108 O O . ASN A 1 138 ? 0.37 -74.688 -21.312 1 72.75 138 ASN A O 1
ATOM 1112 N N . LYS A 1 139 ? -1.111 -76.312 -20.625 1 80.19 139 LYS A N 1
ATOM 1113 C CA . LYS A 1 139 ? -2.299 -75.5 -20.922 1 80.19 139 LYS A CA 1
ATOM 1114 C C . LYS A 1 139 ? -2.451 -74.375 -19.938 1 80.19 139 LYS A C 1
ATOM 1116 O O . LYS A 1 139 ? -2.816 -73.25 -20.328 1 80.19 139 LYS A O 1
ATOM 1121 N N . GLU A 1 140 ? -2.104 -74.562 -18.672 1 79.31 140 GLU A N 1
ATOM 1122 C CA . GLU A 1 140 ? -2.227 -73.562 -17.641 1 79.31 140 GLU A CA 1
ATOM 1123 C C . GLU A 1 140 ? -1.154 -72.5 -17.781 1 79.31 140 GLU A C 1
ATOM 1125 O O . GLU A 1 140 ? -1.41 -71.312 -17.547 1 79.31 140 GLU A O 1
ATOM 1130 N N . ARG A 1 141 ? -0.063 -72.875 -18.234 1 77.31 141 ARG A N 1
ATOM 1131 C CA . ARG A 1 141 ? 1.025 -71.938 -18.5 1 77.31 141 ARG A CA 1
ATOM 1132 C C . ARG A 1 141 ? 0.669 -71 -19.641 1 77.31 141 ARG A C 1
ATOM 1134 O O . ARG A 1 141 ? 0.916 -69.812 -19.562 1 77.31 141 ARG A O 1
ATOM 1141 N N . ASP A 1 142 ? 0.008 -71.562 -20.656 1 80.19 142 ASP A N 1
ATOM 1142 C CA . ASP A 1 142 ? -0.379 -70.812 -21.812 1 80.19 142 ASP A CA 1
ATOM 1143 C C . ASP A 1 142 ? -1.456 -69.75 -21.438 1 80.19 142 ASP A C 1
ATOM 1145 O O . ASP A 1 142 ? -1.458 -68.625 -21.953 1 80.19 142 ASP A O 1
ATOM 1149 N N . LYS A 1 143 ? -2.33 -70.188 -20.578 1 82.62 143 LYS A N 1
ATOM 1150 C CA . LYS A 1 143 ? -3.379 -69.25 -20.109 1 82.62 143 LYS A CA 1
ATOM 1151 C C . LYS A 1 143 ? -2.793 -68.125 -19.312 1 82.62 143 LYS A C 1
ATOM 1153 O O . LYS A 1 143 ? -3.201 -66.938 -19.484 1 82.62 143 LYS A O 1
ATOM 1158 N N . ARG A 1 144 ? -1.803 -68.312 -18.562 1 81.31 144 ARG A N 1
ATOM 1159 C CA . ARG A 1 144 ? -1.178 -67.25 -17.734 1 81.31 144 ARG A CA 1
ATOM 1160 C C . ARG A 1 144 ? -0.367 -66.312 -18.594 1 81.31 144 ARG A C 1
ATOM 1162 O O . ARG A 1 144 ? -0.332 -65.062 -18.312 1 81.31 144 ARG A O 1
ATOM 1169 N N . ILE A 1 145 ? 0.219 -66.812 -19.578 1 85.88 145 ILE A N 1
ATOM 1170 C CA . ILE A 1 145 ? 0.998 -66 -20.5 1 85.88 145 ILE A CA 1
ATOM 1171 C C . ILE A 1 145 ? 0.069 -65.062 -21.25 1 85.88 145 ILE A C 1
ATOM 1173 O O . ILE A 1 145 ? 0.422 -63.875 -21.516 1 85.88 145 ILE A O 1
ATOM 1177 N N . ARG A 1 146 ? -1.117 -65.562 -21.578 1 89.44 146 ARG A N 1
ATOM 1178 C CA . ARG A 1 146 ? -2.096 -64.688 -22.25 1 89.44 146 ARG A CA 1
ATOM 1179 C C . ARG A 1 146 ? -2.555 -63.562 -21.344 1 89.44 146 ARG A C 1
ATOM 1181 O O . ARG A 1 146 ? -2.717 -62.438 -21.797 1 89.44 146 ARG A O 1
ATOM 1188 N N . LEU A 1 147 ? -2.676 -63.906 -20.078 1 87.12 147 LEU A N 1
ATOM 1189 C CA . LEU A 1 147 ? -3.111 -62.906 -19.125 1 87.12 147 LEU A CA 1
ATOM 1190 C C . LEU A 1 147 ? -2.045 -61.812 -18.938 1 87.12 147 LEU A C 1
ATOM 1192 O O . LEU A 1 147 ? -2.365 -60.625 -18.766 1 87.12 147 LEU A O 1
ATOM 1196 N N . VAL A 1 148 ? -0.831 -62.188 -18.906 1 89.69 148 VAL A N 1
ATOM 1197 C CA . VAL A 1 148 ? 0.275 -61.25 -18.781 1 89.69 148 VAL A CA 1
ATOM 1198 C C . VAL A 1 148 ? 0.306 -60.344 -20.016 1 89.69 148 VAL A C 1
ATOM 1200 O O . VAL A 1 148 ? 0.538 -59.125 -19.875 1 89.69 148 VAL A O 1
ATOM 1203 N N . ASN A 1 149 ? 0.048 -60.938 -21.188 1 90.62 149 ASN A N 1
ATOM 1204 C CA . ASN A 1 149 ? 0.045 -60.125 -22.406 1 90.62 149 ASN A CA 1
ATOM 1205 C C . ASN A 1 149 ? -1.115 -59.125 -22.438 1 90.62 149 ASN A C 1
ATOM 1207 O O . ASN A 1 149 ? -0.965 -58 -22.906 1 90.62 149 ASN A O 1
ATOM 1211 N N . ASP A 1 150 ? -2.258 -59.594 -21.875 1 87 150 ASP A N 1
ATOM 1212 C CA . ASP A 1 150 ? -3.406 -58.688 -21.766 1 87 150 ASP A CA 1
ATOM 1213 C C . ASP A 1 150 ? -3.115 -57.531 -20.812 1 87 150 ASP A C 1
ATOM 1215 O O . ASP A 1 150 ? -3.469 -56.406 -21.109 1 87 150 ASP A O 1
ATOM 1219 N N . GLN A 1 151 ? -2.447 -57.875 -19.766 1 89.44 151 GLN A N 1
ATOM 1220 C CA . GLN A 1 151 ? -2.115 -56.844 -18.797 1 89.44 151 GLN A CA 1
ATOM 1221 C C . GLN A 1 151 ? -1.065 -55.906 -19.344 1 89.44 151 GLN A C 1
ATOM 1223 O O . GLN A 1 151 ? -1.088 -54.688 -19.031 1 89.44 151 GLN A O 1
ATOM 1228 N N . LYS A 1 152 ? -0.152 -56.312 -20.109 1 91.12 152 LYS A N 1
ATOM 1229 C CA . LYS A 1 152 ? 0.84 -55.469 -20.766 1 91.12 152 LYS A CA 1
ATOM 1230 C C . LYS A 1 152 ? 0.174 -54.469 -21.703 1 91.12 152 LYS A C 1
ATOM 1232 O O . LYS A 1 152 ? 0.582 -53.312 -21.766 1 91.12 152 LYS A O 1
ATOM 1237 N N . ARG A 1 153 ? -0.871 -54.938 -22.375 1 90.19 153 ARG A N 1
ATOM 1238 C CA . ARG A 1 153 ? -1.624 -54.062 -23.25 1 90.19 153 ARG A CA 1
ATOM 1239 C C . ARG A 1 153 ? -2.355 -53 -22.453 1 90.19 153 ARG A C 1
ATOM 1241 O O . ARG A 1 153 ? -2.424 -51.812 -22.859 1 90.19 153 ARG A O 1
ATOM 1248 N N . ARG A 1 154 ? -2.873 -53.375 -21.281 1 85.88 154 ARG A N 1
ATOM 1249 C CA . ARG A 1 154 ? -3.559 -52.438 -20.422 1 85.88 154 ARG A CA 1
ATOM 1250 C C . ARG A 1 154 ? -2.596 -51.344 -19.906 1 85.88 154 ARG A C 1
ATOM 1252 O O . ARG A 1 154 ? -2.943 -50.188 -19.859 1 85.88 154 ARG A O 1
ATOM 1259 N N . VAL A 1 155 ? -1.425 -51.719 -19.531 1 90 155 VAL A N 1
ATOM 1260 C CA . VAL A 1 155 ? -0.411 -50.781 -19.062 1 90 155 VAL A CA 1
ATOM 1261 C C . VAL A 1 155 ? -0.027 -49.812 -20.172 1 90 155 VAL A C 1
ATOM 1263 O O . VAL A 1 155 ? 0.121 -48.625 -19.953 1 90 155 VAL A O 1
ATOM 1266 N N . ASP A 1 156 ? 0.092 -50.344 -21.375 1 90.81 156 ASP A N 1
ATOM 1267 C CA . ASP A 1 156 ? 0.412 -49.5 -22.531 1 90.81 156 ASP A CA 1
ATOM 1268 C C . ASP A 1 156 ? -0.692 -48.469 -22.781 1 90.81 156 ASP A C 1
ATOM 1270 O O . ASP A 1 156 ? -0.412 -47.312 -23.078 1 90.81 156 ASP A O 1
ATOM 1274 N N . ASN A 1 157 ? -1.947 -48.938 -22.641 1 84.38 157 ASN A N 1
ATOM 1275 C CA . ASN A 1 157 ? -3.082 -48.031 -22.828 1 84.38 157 ASN A CA 1
ATOM 1276 C C . ASN A 1 157 ? -3.113 -46.938 -21.781 1 84.38 157 ASN A C 1
ATOM 1278 O O . ASN A 1 157 ? -3.352 -45.781 -22.094 1 84.38 157 ASN A O 1
ATOM 1282 N N . VAL A 1 158 ? -2.875 -47.281 -20.516 1 88.62 158 VAL A N 1
ATOM 1283 C CA . VAL A 1 158 ? -2.91 -46.281 -19.438 1 88.62 158 VAL A CA 1
ATOM 1284 C C . VAL A 1 158 ? -1.768 -45.281 -19.609 1 88.62 158 VAL A C 1
ATOM 1286 O O . VAL A 1 158 ? -1.927 -44.094 -19.328 1 88.62 158 VAL A O 1
ATOM 1289 N N . ASN A 1 159 ? -0.631 -45.781 -20.062 1 89.75 159 ASN A N 1
ATOM 1290 C CA . ASN A 1 159 ? 0.495 -44.906 -20.328 1 89.75 159 ASN A CA 1
ATOM 1291 C C . ASN A 1 159 ? 0.169 -43.875 -21.422 1 89.75 159 ASN A C 1
ATOM 1293 O O . ASN A 1 159 ? 0.497 -42.719 -21.312 1 89.75 159 ASN A O 1
ATOM 1297 N N . ALA A 1 160 ? -0.459 -44.406 -22.469 1 87.56 160 ALA A N 1
ATOM 1298 C CA . ALA A 1 160 ? -0.846 -43.531 -23.562 1 87.56 160 ALA A CA 1
ATOM 1299 C C . ALA A 1 160 ? -1.85 -42.469 -23.094 1 87.56 160 ALA A C 1
ATOM 1301 O O . ALA A 1 160 ? -1.754 -41.312 -23.469 1 87.56 160 ALA A O 1
ATOM 1302 N N . LEU A 1 161 ? -2.848 -42.875 -22.266 1 86.31 161 LEU A N 1
ATOM 1303 C CA . LEU A 1 161 ? -3.838 -41.969 -21.703 1 86.31 161 LEU A CA 1
ATOM 1304 C C . LEU A 1 161 ? -3.178 -40.938 -20.797 1 86.31 161 LEU A C 1
ATOM 1306 O O . LEU A 1 161 ? -3.537 -39.75 -20.828 1 86.31 161 LEU A O 1
ATOM 1310 N N . LEU A 1 162 ? -2.273 -41.375 -20.031 1 88.44 162 LEU A N 1
ATOM 1311 C CA . LEU A 1 162 ? -1.561 -40.5 -19.109 1 88.44 162 LEU A CA 1
ATOM 1312 C C . LEU A 1 162 ? -0.774 -39.438 -19.875 1 88.44 162 LEU A C 1
ATOM 1314 O O . LEU A 1 162 ? -0.769 -38.25 -19.5 1 88.44 162 LEU A O 1
ATOM 1318 N N . ASP A 1 163 ? -0.068 -39.812 -20.906 1 87 163 ASP A N 1
ATOM 1319 C CA . ASP A 1 163 ? 0.706 -38.875 -21.719 1 87 163 ASP A CA 1
ATOM 1320 C C . ASP A 1 163 ? -0.199 -37.812 -22.344 1 87 163 ASP A C 1
ATOM 1322 O O . ASP A 1 163 ? 0.13 -36.625 -22.344 1 87 163 ASP A O 1
ATOM 1326 N N . MET A 1 164 ? -1.365 -38.25 -22.797 1 85.88 164 MET A N 1
ATOM 1327 C CA . MET A 1 164 ? -2.324 -37.312 -23.391 1 85.88 164 MET A CA 1
ATOM 1328 C C . MET A 1 164 ? -2.893 -36.375 -22.328 1 85.88 164 MET A C 1
ATOM 1330 O O . MET A 1 164 ? -2.99 -35.188 -22.562 1 85.88 164 MET A O 1
ATOM 1334 N N . HIS A 1 165 ? -3.195 -36.938 -21.203 1 87.38 165 HIS A N 1
ATOM 1335 C CA . HIS A 1 165 ? -3.811 -36.125 -20.156 1 87.38 165 HIS A CA 1
ATOM 1336 C C . HIS A 1 165 ? -2.785 -35.219 -19.484 1 87.38 165 HIS A C 1
ATOM 1338 O O . HIS A 1 165 ? -3.131 -34.125 -19.016 1 87.38 165 HIS A O 1
ATOM 1344 N N . LEU A 1 166 ? -1.535 -35.625 -19.469 1 89.62 166 LEU A N 1
ATOM 1345 C CA . LEU A 1 166 ? -0.482 -34.781 -18.938 1 89.62 166 LEU A CA 1
ATOM 1346 C C . LEU A 1 166 ? -0.329 -33.5 -19.781 1 89.62 166 LEU A C 1
ATOM 1348 O O . LEU A 1 166 ? -0.145 -32.406 -19.25 1 89.62 166 LEU A O 1
ATOM 1352 N N . LYS A 1 167 ? -0.385 -33.688 -21.078 1 89 167 LYS A N 1
ATOM 1353 C CA . LYS A 1 167 ? -0.305 -32.562 -21.984 1 89 167 LYS A CA 1
ATOM 1354 C C . LYS A 1 167 ? -1.49 -31.609 -21.781 1 89 167 LYS A C 1
ATOM 1356 O O . LYS A 1 167 ? -1.317 -30.391 -21.719 1 89 167 LYS A O 1
ATOM 1361 N N . ARG A 1 168 ? -2.646 -32.156 -21.656 1 86.25 168 ARG A N 1
ATOM 1362 C CA . ARG A 1 168 ? -3.854 -31.344 -21.453 1 86.25 168 ARG A CA 1
ATOM 1363 C C . ARG A 1 168 ? -3.83 -30.672 -20.078 1 86.25 168 ARG A C 1
ATOM 1365 O O . ARG A 1 168 ? -4.301 -29.531 -19.938 1 86.25 168 ARG A O 1
ATOM 1372 N N . PHE A 1 169 ? -3.301 -31.359 -19.125 1 93.31 169 PHE A N 1
ATOM 1373 C CA . PHE A 1 169 ? -3.17 -30.812 -17.781 1 93.31 169 PHE A CA 1
ATOM 1374 C C . PHE A 1 169 ? -2.275 -29.578 -17.781 1 93.31 169 PHE A C 1
ATOM 1376 O O . PHE A 1 169 ? -2.629 -28.547 -17.203 1 93.31 169 PHE A O 1
ATOM 1383 N N . GLU A 1 170 ? -1.18 -29.688 -18.391 1 94.31 170 GLU A N 1
ATOM 1384 C CA . GLU A 1 170 ? -0.254 -28.562 -18.438 1 94.31 170 GLU A CA 1
ATOM 1385 C C . GLU A 1 170 ? -0.859 -27.391 -19.188 1 94.31 170 GLU A C 1
ATOM 1387 O O . GLU A 1 170 ? -0.682 -26.234 -18.797 1 94.31 170 GLU A O 1
ATOM 1392 N N . TYR A 1 171 ? -1.522 -27.703 -20.266 1 92 171 TYR A N 1
ATOM 1393 C CA . TYR A 1 171 ? -2.209 -26.641 -21 1 92 171 TYR A CA 1
ATOM 1394 C C . TYR A 1 171 ? -3.232 -25.953 -20.109 1 92 171 TYR A C 1
ATOM 1396 O O . TYR A 1 171 ? -3.203 -24.719 -19.953 1 92 171 TYR A O 1
ATOM 1404 N N . PHE A 1 172 ? -4.074 -26.734 -19.516 1 92.44 172 PHE A N 1
ATOM 1405 C CA . PHE A 1 172 ? -5.145 -26.234 -18.656 1 92.44 172 PHE A CA 1
ATOM 1406 C C . PHE A 1 172 ? -4.574 -25.438 -17.484 1 92.44 172 PHE A C 1
ATOM 1408 O O . PHE A 1 172 ? -5.023 -24.328 -17.203 1 92.44 172 PHE A O 1
ATOM 1415 N N . ARG A 1 173 ? -3.607 -26 -16.781 1 96.38 173 ARG A N 1
ATOM 1416 C CA . ARG A 1 173 ? -2.977 -25.391 -15.617 1 96.38 173 ARG A CA 1
ATOM 1417 C C . ARG A 1 173 ? -2.391 -24.031 -15.969 1 96.38 173 ARG A C 1
ATOM 1419 O O . ARG A 1 173 ? -2.576 -23.047 -15.234 1 96.38 173 ARG A O 1
ATOM 1426 N N . ASN A 1 174 ? -1.788 -23.953 -17.141 1 96.25 174 ASN A N 1
ATOM 1427 C CA . ASN A 1 174 ? -1.105 -22.703 -17.484 1 96.25 174 ASN A CA 1
ATOM 1428 C C . ASN A 1 174 ? -2.076 -21.672 -18.047 1 96.25 174 ASN A C 1
ATOM 1430 O O . ASN A 1 174 ? -1.83 -20.469 -17.938 1 96.25 174 ASN A O 1
ATOM 1434 N N . VAL A 1 175 ? -3.201 -22.109 -18.578 1 95.75 175 VAL A N 1
ATOM 1435 C CA . VAL A 1 175 ? -4.262 -21.156 -18.922 1 95.75 175 VAL A CA 1
ATOM 1436 C C . VAL A 1 175 ? -4.777 -20.484 -17.656 1 95.75 175 VAL A C 1
ATOM 1438 O O . VAL A 1 175 ? -4.91 -19.25 -17.609 1 95.75 175 VAL A O 1
ATOM 1441 N N . LYS A 1 176 ? -4.988 -21.312 -16.656 1 95.75 176 LYS A N 1
ATOM 1442 C CA . LYS A 1 176 ? -5.547 -20.812 -15.406 1 95.75 176 LYS A CA 1
ATOM 1443 C C . LYS A 1 176 ? -4.52 -19.984 -14.633 1 95.75 176 LYS A C 1
ATOM 1445 O O . LYS A 1 176 ? -4.84 -18.922 -14.094 1 95.75 176 LYS A O 1
ATOM 1450 N N . MET A 1 177 ? -3.307 -20.453 -14.617 1 97.69 177 MET A N 1
ATOM 1451 C CA . MET A 1 177 ? -2.254 -19.734 -13.906 1 97.69 177 MET A CA 1
ATOM 1452 C C . MET A 1 177 ? -1.997 -18.375 -14.562 1 97.69 177 MET A C 1
ATOM 1454 O O . MET A 1 177 ? -1.699 -17.391 -13.867 1 97.69 177 MET A O 1
ATOM 1458 N N . LYS A 1 178 ? -2.049 -18.359 -15.883 1 94.94 178 LYS A N 1
ATOM 1459 C CA . LYS A 1 178 ? -1.918 -17.094 -16.578 1 94.94 178 LYS A CA 1
ATOM 1460 C C . LYS A 1 178 ? -2.971 -16.094 -16.109 1 94.94 178 LYS A C 1
ATOM 1462 O O . LYS A 1 178 ? -2.664 -14.914 -15.875 1 94.94 178 LYS A O 1
ATOM 1467 N N . LYS A 1 179 ? -4.172 -16.5 -15.938 1 92.81 179 LYS A N 1
ATOM 1468 C CA . LYS A 1 179 ? -5.25 -15.641 -15.453 1 92.81 179 LYS A CA 1
ATOM 1469 C C . LYS A 1 179 ? -4.977 -15.164 -14.031 1 92.81 179 LYS A C 1
ATOM 1471 O O . LYS A 1 179 ? -5.18 -13.984 -13.727 1 92.81 179 LYS A O 1
ATOM 1476 N N . VAL A 1 180 ? -4.516 -16.078 -13.195 1 97.06 180 VAL A N 1
ATOM 1477 C CA . VAL A 1 180 ? -4.227 -15.742 -11.805 1 97.06 180 VAL A CA 1
ATOM 1478 C C . VAL A 1 180 ? -3.123 -14.688 -11.742 1 97.06 180 VAL A C 1
ATOM 1480 O O . VAL A 1 180 ? -3.27 -13.664 -11.078 1 97.06 180 VAL A O 1
ATOM 1483 N N . MET A 1 181 ? -2.037 -14.945 -12.461 1 96.56 181 MET A N 1
ATOM 1484 C CA . MET A 1 181 ? -0.907 -14.023 -12.453 1 96.56 181 MET A CA 1
ATOM 1485 C C . MET A 1 181 ? -1.309 -12.664 -13.023 1 96.56 181 MET A C 1
ATOM 1487 O O . MET A 1 181 ? -0.887 -11.625 -12.523 1 96.56 181 MET A O 1
ATOM 1491 N N . ASN A 1 182 ? -2.092 -12.734 -14.062 1 91.44 182 ASN A N 1
ATOM 1492 C CA . ASN A 1 182 ? -2.568 -11.5 -14.68 1 91.44 182 ASN A CA 1
ATOM 1493 C C . ASN A 1 182 ? -3.404 -10.68 -13.711 1 91.44 182 ASN A C 1
ATOM 1495 O O . ASN A 1 182 ? -3.229 -9.461 -13.609 1 91.44 182 ASN A O 1
ATOM 1499 N N . GLU A 1 183 ? -4.246 -11.352 -13.039 1 90.88 183 GLU A N 1
ATOM 1500 C CA . GLU A 1 183 ? -5.102 -10.664 -12.078 1 90.88 183 GLU A CA 1
ATOM 1501 C C . GLU A 1 183 ? -4.277 -10.047 -10.953 1 90.88 183 GLU A C 1
ATOM 1503 O O . GLU A 1 183 ? -4.508 -8.898 -10.562 1 90.88 183 GLU A O 1
ATOM 1508 N N . MET A 1 184 ? -3.373 -10.719 -10.477 1 95.06 184 MET A N 1
ATOM 1509 C CA . MET A 1 184 ? -2.564 -10.25 -9.352 1 95.06 184 MET A CA 1
ATOM 1510 C C . MET A 1 184 ? -1.664 -9.094 -9.781 1 95.06 184 MET A C 1
ATOM 1512 O O . MET A 1 184 ? -1.567 -8.086 -9.078 1 95.06 184 MET A O 1
ATOM 1516 N N . ALA A 1 185 ? -1.004 -9.266 -10.898 1 92.31 185 ALA A N 1
ATOM 1517 C CA . ALA A 1 185 ? -0.1 -8.227 -11.391 1 92.31 185 ALA A CA 1
ATOM 1518 C C . ALA A 1 185 ? -0.863 -6.953 -11.727 1 92.31 185 ALA A C 1
ATOM 1520 O O . ALA A 1 185 ? -0.454 -5.855 -11.344 1 92.31 185 ALA A O 1
ATOM 1521 N N . ARG A 1 186 ? -1.973 -7.117 -12.352 1 85.56 186 ARG A N 1
ATOM 1522 C CA . ARG A 1 186 ? -2.76 -5.957 -12.758 1 85.56 186 ARG A CA 1
ATOM 1523 C C . ARG A 1 186 ? -3.367 -5.254 -11.547 1 85.56 186 ARG A C 1
ATOM 1525 O O . ARG A 1 186 ? -3.498 -4.027 -11.539 1 85.56 186 ARG A O 1
ATOM 1532 N N . ALA A 1 187 ? -3.801 -6.02 -10.609 1 91.69 187 ALA A N 1
ATOM 1533 C CA . ALA A 1 187 ? -4.359 -5.422 -9.398 1 91.69 187 ALA A CA 1
ATOM 1534 C C . ALA A 1 187 ? -3.334 -4.531 -8.703 1 91.69 187 ALA A C 1
ATOM 1536 O O . ALA A 1 187 ? -3.648 -3.412 -8.297 1 91.69 187 ALA A O 1
ATOM 1537 N N . GLN A 1 188 ? -2.119 -5.012 -8.578 1 94.75 188 GLN A N 1
ATOM 1538 C CA . GLN A 1 188 ? -1.064 -4.219 -7.949 1 94.75 188 GLN A CA 1
ATOM 1539 C C . GLN A 1 188 ? -0.757 -2.969 -8.766 1 94.75 188 GLN A C 1
ATOM 1541 O O . GLN A 1 188 ? -0.635 -1.874 -8.211 1 94.75 188 GLN A O 1
ATOM 1546 N N . LEU A 1 189 ? -0.638 -3.189 -10.008 1 88.31 189 LEU A N 1
ATOM 1547 C CA . LEU A 1 189 ? -0.356 -2.047 -10.867 1 88.31 189 LEU A CA 1
ATOM 1548 C C . LEU A 1 189 ? -1.472 -1.011 -10.781 1 88.31 189 LEU A C 1
ATOM 1550 O O . LEU A 1 189 ? -1.204 0.187 -10.648 1 88.31 189 LEU A O 1
ATOM 1554 N N . TYR A 1 190 ? -2.682 -1.456 -10.812 1 86.31 190 TYR A N 1
ATOM 1555 C CA . TYR A 1 190 ? -3.826 -0.559 -10.703 1 86.31 190 TYR A CA 1
ATOM 1556 C C . TYR A 1 190 ? -3.795 0.208 -9.391 1 86.31 190 TYR A C 1
ATOM 1558 O O . TYR A 1 190 ? -4.031 1.419 -9.359 1 86.31 190 TYR A O 1
ATOM 1566 N N . TYR A 1 191 ? -3.51 -0.469 -8.289 1 95.69 191 TYR A N 1
ATOM 1567 C CA . TYR A 1 191 ? -3.443 0.136 -6.965 1 95.69 191 TYR A CA 1
ATOM 1568 C C . TYR A 1 191 ? -2.457 1.296 -6.941 1 95.69 191 TYR A C 1
ATOM 1570 O O . TYR A 1 191 ? -2.764 2.373 -6.426 1 95.69 191 TYR A O 1
ATOM 1578 N N . HIS A 1 192 ? -1.388 1.063 -7.445 1 92.06 192 HIS A N 1
ATOM 1579 C CA . HIS A 1 192 ? -0.345 2.082 -7.379 1 92.06 192 HIS A CA 1
ATOM 1580 C C . HIS A 1 192 ? -0.61 3.207 -8.375 1 92.06 192 HIS A C 1
ATOM 1582 O O . HIS A 1 192 ? -0.289 4.367 -8.109 1 92.06 192 HIS A O 1
ATOM 1588 N N . CYS A 1 193 ? -1.136 2.85 -9.516 1 86.81 193 CYS A N 1
ATOM 1589 C CA . CYS A 1 193 ? -1.544 3.908 -10.43 1 86.81 193 CYS A CA 1
ATOM 1590 C C . CYS A 1 193 ? -2.582 4.82 -9.789 1 86.81 193 CYS A C 1
ATOM 1592 O O . CYS A 1 193 ? -2.471 6.043 -9.867 1 86.81 193 CYS A O 1
ATOM 1594 N N . LYS A 1 194 ? -3.525 4.227 -9.172 1 87.31 194 LYS A N 1
ATOM 1595 C CA . LYS A 1 194 ? -4.535 5.012 -8.469 1 87.31 194 LYS A CA 1
ATOM 1596 C C . LYS A 1 194 ? -3.91 5.824 -7.34 1 87.31 194 LYS A C 1
ATOM 1598 O O . LYS A 1 194 ? -4.332 6.953 -7.074 1 87.31 194 LYS A O 1
ATOM 1603 N N . GLY A 1 195 ? -2.93 5.254 -6.668 1 93.38 195 GLY A N 1
ATOM 1604 C CA . GLY A 1 195 ? -2.205 5.98 -5.637 1 93.38 195 GLY A CA 1
ATOM 1605 C C . GLY A 1 195 ? -1.53 7.238 -6.152 1 93.38 195 GLY A C 1
ATOM 1606 O O . GLY A 1 195 ? -1.599 8.289 -5.516 1 93.38 195 GLY A O 1
ATOM 1607 N N . VAL A 1 196 ? -0.935 7.109 -7.23 1 87.44 196 VAL A N 1
ATOM 1608 C CA . VAL A 1 196 ? -0.284 8.266 -7.84 1 87.44 196 VAL A CA 1
ATOM 1609 C C . VAL A 1 196 ? -1.325 9.336 -8.156 1 87.44 196 VAL A C 1
ATOM 1611 O O . VAL A 1 196 ? -1.113 10.516 -7.875 1 87.44 196 VAL A O 1
ATOM 1614 N N . GLU A 1 197 ? -2.408 8.922 -8.656 1 84.44 197 GLU A N 1
ATOM 1615 C CA . GLU A 1 197 ? -3.492 9.852 -8.969 1 84.44 197 GLU A CA 1
ATOM 1616 C C . GLU A 1 197 ? -3.99 10.555 -7.715 1 84.44 197 GLU A C 1
ATOM 1618 O O . GLU A 1 197 ? -4.164 11.781 -7.711 1 84.44 197 GLU A O 1
ATOM 1623 N N . CYS A 1 198 ? -4.207 9.836 -6.684 1 88.56 198 CYS A N 1
ATOM 1624 C CA . CYS A 1 198 ? -4.797 10.359 -5.461 1 88.56 198 CYS A CA 1
ATOM 1625 C C . CYS A 1 198 ? -3.846 11.328 -4.766 1 88.56 198 CYS A C 1
ATOM 1627 O O . CYS A 1 198 ? -4.258 12.406 -4.324 1 88.56 198 CYS A O 1
ATOM 1629 N N . PHE A 1 199 ? -2.561 11.094 -4.73 1 91.69 199 PHE A N 1
ATOM 1630 C CA . PHE A 1 199 ? -1.653 11.852 -3.879 1 91.69 199 PHE A CA 1
ATOM 1631 C C . PHE A 1 199 ? -0.972 12.961 -4.664 1 91.69 199 PHE A C 1
ATOM 1633 O O . PHE A 1 199 ? -0.164 13.719 -4.117 1 91.69 199 PHE A O 1
ATOM 1640 N N . THR A 1 200 ? -1.321 13.086 -5.898 1 85.31 200 THR A N 1
ATOM 1641 C CA . THR A 1 200 ? -0.872 14.227 -6.691 1 85.31 200 THR A CA 1
ATOM 1642 C C . THR A 1 200 ? -1.464 15.523 -6.156 1 85.31 200 THR A C 1
ATOM 1644 O O . THR A 1 200 ? -0.78 16.547 -6.102 1 85.31 200 THR A O 1
ATOM 1647 N N . THR A 1 201 ? -2.674 15.422 -5.707 1 86.81 201 THR A N 1
ATOM 1648 C CA . THR A 1 201 ? -3.375 16.609 -5.258 1 86.81 201 THR A CA 1
ATOM 1649 C C . THR A 1 201 ? -2.723 17.188 -3.998 1 86.81 201 THR A C 1
ATOM 1651 O O . THR A 1 201 ? -2.355 18.359 -3.961 1 86.81 201 THR A O 1
ATOM 1654 N N . PRO A 1 202 ? -2.533 16.422 -2.945 1 93 202 PRO A N 1
ATOM 1655 C CA . PRO A 1 202 ? -1.843 16.984 -1.78 1 93 202 PRO A CA 1
ATOM 1656 C C . PRO A 1 202 ? -0.45 17.516 -2.117 1 93 202 PRO A C 1
ATOM 1658 O O . PRO A 1 202 ? -0.009 18.516 -1.54 1 93 202 PRO A O 1
ATOM 1661 N N . CYS A 1 203 ? 0.251 16.938 -2.98 1 86.75 203 CYS A N 1
ATOM 1662 C CA . CYS A 1 203 ? 1.586 17.375 -3.367 1 86.75 203 CYS A CA 1
ATOM 1663 C C . CYS A 1 203 ? 1.529 18.734 -4.062 1 86.75 203 CYS A C 1
ATOM 1665 O O . CYS A 1 203 ? 2.441 19.547 -3.916 1 86.75 203 CYS A O 1
ATOM 1667 N N . ARG A 1 204 ? 0.478 19.016 -4.785 1 82.75 204 ARG A N 1
ATOM 1668 C CA . ARG A 1 204 ? 0.319 20.281 -5.488 1 82.75 204 ARG A CA 1
ATOM 1669 C C . ARG A 1 204 ? -0.119 21.391 -4.535 1 82.75 204 ARG A C 1
ATOM 1671 O O . ARG A 1 204 ? 0.202 22.562 -4.742 1 82.75 204 ARG A O 1
ATOM 1678 N N . LEU A 1 205 ? -0.852 21 -3.51 1 88 205 LEU A N 1
ATOM 1679 C CA . LEU A 1 205 ? -1.424 22 -2.602 1 88 205 LEU A CA 1
ATOM 1680 C C . LEU A 1 205 ? -0.406 22.422 -1.547 1 88 205 LEU A C 1
ATOM 1682 O O . LEU A 1 205 ? -0.442 23.547 -1.062 1 88 205 LEU A O 1
ATOM 1686 N N . THR A 1 206 ? 0.557 21.562 -1.237 1 90.69 206 THR A N 1
ATOM 1687 C CA . THR A 1 206 ? 1.499 21.797 -0.149 1 90.69 206 THR A CA 1
ATOM 1688 C C . THR A 1 206 ? 2.324 23.062 -0.415 1 90.69 206 THR A C 1
ATOM 1690 O O . THR A 1 206 ? 2.529 23.875 0.485 1 90.69 206 THR A O 1
ATOM 1693 N N . PRO A 1 207 ? 2.785 23.312 -1.684 1 85 207 PRO A N 1
ATOM 1694 C CA . PRO A 1 207 ? 3.582 24.516 -1.952 1 85 207 PRO A CA 1
ATOM 1695 C C . PRO A 1 207 ? 2.781 25.812 -1.789 1 85 207 PRO A C 1
ATOM 1697 O O . PRO A 1 207 ? 3.363 26.891 -1.68 1 85 207 PRO A O 1
ATOM 1700 N N . LEU A 1 208 ? 1.495 25.75 -1.729 1 87.94 208 LEU A N 1
ATOM 1701 C CA . LEU A 1 208 ? 0.644 26.922 -1.63 1 87.94 208 LEU A CA 1
ATOM 1702 C C . LEU A 1 208 ? 0.549 27.406 -0.187 1 87.94 208 LEU A C 1
ATOM 1704 O O . LEU A 1 208 ? 0.038 28.5 0.074 1 87.94 208 LEU A O 1
ATOM 1708 N N . ILE A 1 209 ? 1.014 26.578 0.718 1 94.19 209 ILE A N 1
ATOM 1709 C CA . ILE A 1 209 ? 1.108 27.031 2.102 1 94.19 209 ILE A CA 1
ATOM 1710 C C . ILE A 1 209 ? 2.156 28.141 2.211 1 94.19 209 ILE A C 1
ATOM 1712 O O . ILE A 1 209 ? 3.346 27.906 1.986 1 94.19 209 ILE A O 1
ATOM 1716 N N . ASP A 1 210 ? 1.699 29.312 2.488 1 93.88 210 ASP A N 1
ATOM 1717 C CA . ASP A 1 210 ? 2.568 30.484 2.631 1 93.88 210 ASP A CA 1
ATOM 1718 C C . ASP A 1 210 ? 2.596 30.969 4.074 1 93.88 210 ASP A C 1
ATOM 1720 O O . ASP A 1 210 ? 1.657 31.625 4.531 1 93.88 210 ASP A O 1
ATOM 1724 N N . PRO A 1 211 ? 3.742 30.719 4.754 1 92.81 211 PRO A N 1
ATOM 1725 C CA . PRO A 1 211 ? 3.832 31.109 6.164 1 92.81 211 PRO A CA 1
ATOM 1726 C C . PRO A 1 211 ? 3.611 32.594 6.379 1 92.81 211 PRO A C 1
ATOM 1728 O O . PRO A 1 211 ? 3.064 33 7.41 1 92.81 211 PRO A O 1
ATOM 1731 N N . LYS A 1 212 ? 3.957 33.438 5.453 1 91.94 212 LYS A N 1
ATOM 1732 C CA . LYS A 1 212 ? 3.742 34.875 5.586 1 91.94 212 LYS A CA 1
ATOM 1733 C C . LYS A 1 212 ? 2.256 35.219 5.543 1 91.94 212 LYS A C 1
ATOM 1735 O O . LYS A 1 212 ? 1.778 36.031 6.328 1 91.94 212 LYS A O 1
ATOM 1740 N N . GLU A 1 213 ? 1.582 34.625 4.633 1 92.44 213 GLU A N 1
ATOM 1741 C CA . GLU A 1 213 ? 0.138 34.812 4.543 1 92.44 213 GLU A CA 1
ATOM 1742 C C . GLU A 1 213 ? -0.565 34.312 5.797 1 92.44 213 GLU A C 1
ATOM 1744 O O . GLU A 1 213 ? -1.509 34.938 6.285 1 92.44 213 GLU A O 1
ATOM 1749 N N . ALA A 1 214 ? -0.105 33.25 6.398 1 92.56 214 ALA A N 1
ATOM 1750 C CA . ALA A 1 214 ? -0.692 32.656 7.602 1 92.56 214 ALA A CA 1
ATOM 1751 C C . ALA A 1 214 ? -0.532 33.594 8.797 1 92.56 214 ALA A C 1
ATOM 1753 O O . ALA A 1 214 ? -1.427 33.719 9.641 1 92.56 214 ALA A O 1
ATOM 1754 N N . ALA A 1 215 ? 0.592 34.25 8.797 1 90 215 ALA A N 1
ATOM 1755 C CA . ALA A 1 215 ? 0.881 35.188 9.898 1 90 215 ALA A CA 1
ATOM 1756 C C . ALA A 1 215 ? 0.024 36.438 9.797 1 90 215 ALA A C 1
ATOM 1758 O O . ALA A 1 215 ? -0.337 37.031 10.812 1 90 215 ALA A O 1
ATOM 1759 N N . GLN A 1 216 ? -0.363 36.875 8.586 1 85.56 216 GLN A N 1
ATOM 1760 C CA . GLN A 1 216 ? -1.112 38.094 8.352 1 85.56 216 GLN A CA 1
ATOM 1761 C C . GLN A 1 216 ? -2.605 37.875 8.594 1 85.56 216 GLN A C 1
ATOM 1763 O O . GLN A 1 216 ? -3.316 38.812 8.984 1 85.56 216 GLN A O 1
ATOM 1768 N N . THR A 1 217 ? -3.217 36.844 8.258 1 67.56 217 THR A N 1
ATOM 1769 C CA . THR A 1 217 ? -4.641 36.562 8.398 1 67.56 217 THR A CA 1
ATOM 1770 C C . THR A 1 217 ? -5.059 36.594 9.867 1 67.56 217 THR A C 1
ATOM 1772 O O . THR A 1 217 ? -6.188 36.969 10.18 1 67.56 217 THR A O 1
ATOM 1775 N N . LYS A 1 218 ? -4.32 36.344 10.891 1 61.44 218 LYS A N 1
ATOM 1776 C CA . LYS A 1 218 ? -4.719 36.344 12.289 1 61.44 218 LYS A CA 1
ATOM 1777 C C . LYS A 1 218 ? -4.844 37.781 12.812 1 61.44 218 LYS A C 1
ATOM 1779 O O . LYS A 1 218 ? -5.664 38.062 13.688 1 61.44 218 LYS A O 1
ATOM 1784 N N . GLU A 1 219 ? -4.125 38.781 12.211 1 52.19 219 GLU A N 1
ATOM 1785 C CA . GLU A 1 219 ? -4.312 40.188 12.617 1 52.19 219 GLU A CA 1
ATOM 1786 C C . GLU A 1 219 ? -5.754 40.625 12.391 1 52.19 219 GLU A C 1
ATOM 1788 O O . GLU A 1 219 ? -6.32 41.344 13.227 1 52.19 219 GLU A O 1
ATOM 1793 N N . GLU A 1 220 ? -6.277 40.312 11.219 1 46.88 220 GLU A N 1
ATOM 1794 C CA . GLU A 1 220 ? -7.59 40.875 10.891 1 46.88 220 GLU A CA 1
ATOM 1795 C C . GLU A 1 220 ? -8.672 40.312 11.805 1 46.88 220 GLU A C 1
ATOM 1797 O O . GLU A 1 220 ? -9.617 41 12.156 1 46.88 220 GLU A O 1
ATOM 1802 N N . LEU A 1 221 ? -8.516 39.25 12.297 1 45.75 221 LEU A N 1
ATOM 1803 C CA . LEU A 1 221 ? -9.531 38.688 13.195 1 45.75 221 LEU A CA 1
ATOM 1804 C C . LEU A 1 221 ? -9.414 39.312 14.586 1 45.75 221 LEU A C 1
ATOM 1806 O O . LEU A 1 221 ? -10.422 39.5 15.266 1 45.75 221 LEU A O 1
ATOM 1810 N N . SER A 1 222 ? -8.18 39.75 14.93 1 45.16 222 SER A N 1
ATOM 1811 C CA . SER A 1 222 ? -8.031 40.375 16.234 1 45.16 222 SER A CA 1
ATOM 1812 C C . SER A 1 222 ? -8.508 41.812 16.203 1 45.16 222 SER A C 1
ATOM 1814 O O . SER A 1 222 ? -9.086 42.312 17.172 1 45.16 222 SER A O 1
ATOM 1816 N N . MET A 1 223 ? -8.297 42.594 15.07 1 40.03 223 MET A N 1
ATOM 1817 C CA . MET A 1 223 ? -8.648 44.031 15.055 1 40.03 223 MET A CA 1
ATOM 1818 C C . MET A 1 223 ? -10.141 44.219 14.836 1 40.03 223 MET A C 1
ATOM 1820 O O . MET A 1 223 ? -10.688 45.281 15.148 1 40.03 223 MET A O 1
ATOM 1824 N N . THR A 1 224 ? -10.758 43.469 13.93 1 37.47 224 THR A N 1
ATOM 1825 C CA . THR A 1 224 ? -12.156 43.781 13.625 1 37.47 224 THR A CA 1
ATOM 1826 C C . THR A 1 224 ? -13.008 43.719 14.891 1 37.47 224 THR A C 1
ATOM 1828 O O . THR A 1 224 ? -14.164 44.156 14.891 1 37.47 224 THR A O 1
ATOM 1831 N N . ASN A 1 225 ? -12.555 43.094 15.859 1 36.25 225 ASN A N 1
ATOM 1832 C CA . ASN A 1 225 ? -13.523 43.094 16.953 1 36.25 225 ASN A CA 1
ATOM 1833 C C . ASN A 1 225 ? -13.508 44.438 17.703 1 36.25 225 ASN A C 1
ATOM 1835 O O . ASN A 1 225 ? -14.148 44.562 18.75 1 36.25 225 ASN A O 1
ATOM 1839 N N . SER A 1 226 ? -12.453 45.281 17.453 1 32.69 226 SER A N 1
ATOM 1840 C CA . SER A 1 226 ? -12.633 46.406 18.359 1 32.69 226 SER A CA 1
ATOM 1841 C C . SER A 1 226 ? -13.867 47.219 17.969 1 32.69 226 SER A C 1
ATOM 1843 O O . SER A 1 226 ? -14.578 47.719 18.844 1 32.69 226 SER A O 1
ATOM 1845 N N . MET A 1 227 ? -13.867 48.031 16.797 1 30.05 227 MET A N 1
ATOM 1846 C CA . MET A 1 227 ? -14.727 49.188 16.688 1 30.05 227 MET A CA 1
ATOM 1847 C C . MET A 1 227 ? -16.141 48.812 16.25 1 30.05 227 MET A C 1
ATOM 1849 O O . MET A 1 227 ? -17 49.656 16.094 1 30.05 227 MET A O 1
ATOM 1853 N N . GLU A 1 228 ? -16.375 47.906 15.266 1 32.69 228 GLU A N 1
ATOM 1854 C CA . GLU A 1 228 ? -17.641 48.031 14.547 1 32.69 228 GLU A CA 1
ATOM 1855 C C . GLU A 1 228 ? -18.828 47.844 15.492 1 32.69 228 GLU A C 1
ATOM 1857 O O . GLU A 1 228 ? -18.844 46.938 16.328 1 32.69 228 GLU A O 1
ATOM 1862 N N . ALA A 1 229 ? -19.703 48.969 15.555 1 35.41 229 ALA A N 1
ATOM 1863 C CA . ALA A 1 229 ? -21.062 49.188 16.016 1 35.41 229 ALA A CA 1
ATOM 1864 C C . ALA A 1 229 ? -21.953 48 15.68 1 35.41 229 ALA A C 1
ATOM 1866 O O . ALA A 1 229 ? -21.688 47.25 14.734 1 35.41 229 ALA A O 1
ATOM 1867 N N . THR A 1 230 ? -22.938 47.625 16.531 1 31.8 230 THR A N 1
ATOM 1868 C CA . THR A 1 230 ? -24 46.625 16.562 1 31.8 230 THR A CA 1
ATOM 1869 C C . THR A 1 230 ? -24.844 46.688 15.289 1 31.8 230 THR A C 1
ATOM 1871 O O . THR A 1 230 ? -25.5 47.688 15.016 1 31.8 230 THR A O 1
ATOM 1874 N N . PRO A 1 231 ? -24.5 46.156 14.086 1 34.19 231 PRO A N 1
ATOM 1875 C CA . PRO A 1 231 ? -25.484 46.312 13 1 34.19 231 PRO A CA 1
ATOM 1876 C C . PRO A 1 231 ? -26.891 45.906 13.422 1 34.19 231 PRO A C 1
ATOM 1878 O O . PRO A 1 231 ? -27.062 45.125 14.352 1 34.19 231 PRO A O 1
ATOM 1881 N N . SER A 1 232 ? -27.906 46.781 13.078 1 34.62 232 SER A N 1
ATOM 1882 C CA . SER A 1 232 ? -29.297 46.594 13.43 1 34.62 232 SER A CA 1
ATOM 1883 C C . SER A 1 232 ? -29.781 45.188 13.094 1 34.62 232 SER A C 1
ATOM 1885 O O . SER A 1 232 ? -29.156 44.5 12.273 1 34.62 232 SER A O 1
ATOM 1887 N N . ARG A 1 233 ? -30.891 44.656 13.789 1 38.09 233 ARG A N 1
ATOM 1888 C CA . ARG A 1 233 ? -31.547 43.344 13.711 1 38.09 233 ARG A CA 1
ATOM 1889 C C . ARG A 1 233 ? -31.812 42.938 12.258 1 38.09 233 ARG A C 1
ATOM 1891 O O . ARG A 1 233 ? -31.75 41.75 11.914 1 38.09 233 ARG A O 1
ATOM 1898 N N . GLU A 1 234 ? -32.25 43.875 11.422 1 36.97 234 GLU A N 1
ATOM 1899 C CA . GLU A 1 234 ? -32.719 43.594 10.07 1 36.97 234 GLU A CA 1
ATOM 1900 C C . GLU A 1 234 ? -31.578 43.156 9.164 1 36.97 234 GLU A C 1
ATOM 1902 O O . GLU A 1 234 ? -31.781 42.312 8.297 1 36.97 234 GLU A O 1
ATOM 1907 N N . ASP A 1 235 ? -30.484 43.812 9.25 1 35.69 235 ASP A N 1
ATOM 1908 C CA . ASP A 1 235 ? -29.406 43.531 8.312 1 35.69 235 ASP A CA 1
ATOM 1909 C C . ASP A 1 235 ? -28.703 42.219 8.641 1 35.69 235 ASP A C 1
ATOM 1911 O O . ASP A 1 235 ? -28 41.656 7.805 1 35.69 235 ASP A O 1
ATOM 1915 N N . GLN A 1 236 ? -28.719 41.812 9.953 1 29.28 236 GLN A N 1
ATOM 1916 C CA . GLN A 1 236 ? -28.125 40.531 10.281 1 29.28 236 GLN A CA 1
ATOM 1917 C C . GLN A 1 236 ? -28.922 39.406 9.664 1 29.28 236 GLN A C 1
ATOM 1919 O O . GLN A 1 236 ? -28.391 38.312 9.43 1 29.28 236 GLN A O 1
ATOM 1924 N N . LYS A 1 237 ? -30.25 39.469 9.547 1 38.53 237 LYS A N 1
ATOM 1925 C CA . LYS A 1 237 ? -31.047 38.438 8.891 1 38.53 237 LYS A CA 1
ATOM 1926 C C . LYS A 1 237 ? -30.688 38.312 7.414 1 38.53 237 LYS A C 1
ATOM 1928 O O . LYS A 1 237 ? -30.797 37.219 6.836 1 38.53 237 LYS A O 1
ATOM 1933 N N . ALA A 1 238 ? -30.609 39.375 6.652 1 34.34 238 ALA A N 1
ATOM 1934 C CA . ALA A 1 238 ? -30.281 39.312 5.227 1 34.34 238 ALA A CA 1
ATOM 1935 C C . ALA A 1 238 ? -28.891 38.75 5.004 1 34.34 238 ALA A C 1
ATOM 1937 O O . ALA A 1 238 ? -28.672 38 4.051 1 34.34 238 ALA A O 1
ATOM 1938 N N . GLU A 1 239 ? -27.875 39.156 5.789 1 32.62 239 GLU A N 1
ATOM 1939 C CA . GLU A 1 239 ? -26.562 38.594 5.586 1 32.62 239 GLU A CA 1
ATOM 1940 C C . GLU A 1 239 ? -26.531 37.125 5.98 1 32.62 239 GLU A C 1
ATOM 1942 O O . GLU A 1 239 ? -25.828 36.312 5.367 1 32.62 239 GLU A O 1
ATOM 1947 N N . TRP A 1 240 ? -27.234 36.719 7.07 1 31.28 240 TRP A N 1
ATOM 1948 C CA . TRP A 1 240 ? -27.344 35.312 7.391 1 31.28 240 TRP A CA 1
ATOM 1949 C C . TRP A 1 240 ? -28.047 34.562 6.27 1 31.28 240 TRP A C 1
ATOM 1951 O O . TRP A 1 240 ? -27.688 33.406 5.945 1 31.28 240 TRP A O 1
ATOM 1961 N N . ARG A 1 241 ? -29.172 35.094 5.613 1 32.25 241 ARG A N 1
ATOM 1962 C CA . ARG A 1 241 ? -29.844 34.406 4.512 1 32.25 241 ARG A CA 1
ATOM 1963 C C . ARG A 1 241 ? -28.906 34.25 3.318 1 32.25 241 ARG A C 1
ATOM 1965 O O . ARG A 1 241 ? -29.047 33.281 2.551 1 32.25 241 ARG A O 1
ATOM 1972 N N . GLY A 1 242 ? -28.156 35.281 2.926 1 31 242 GLY A N 1
ATOM 1973 C CA . GLY A 1 242 ? -27.234 35.156 1.81 1 31 242 GLY A CA 1
ATOM 1974 C C . GLY A 1 242 ? -26.109 34.156 2.09 1 31 242 GLY A C 1
ATOM 1975 O O . GLY A 1 242 ? -25.438 33.719 1.166 1 31 242 GLY A O 1
ATOM 1976 N N . SER A 1 243 ? -25.547 34.188 3.283 1 32.75 243 SER A N 1
ATOM 1977 C CA . SER A 1 243 ? -24.453 33.281 3.637 1 32.75 243 SER A CA 1
ATOM 1978 C C . SER A 1 243 ? -24.922 31.844 3.609 1 32.75 243 SER A C 1
ATOM 1980 O O . SER A 1 243 ? -24.125 30.922 3.867 1 32.75 243 SER A O 1
ATOM 1982 N N . ARG A 1 244 ? -26.203 31.609 3.773 1 31.16 244 ARG A N 1
ATOM 1983 C CA . ARG A 1 244 ? -26.688 30.25 3.625 1 31.16 244 ARG A CA 1
ATOM 1984 C C . ARG A 1 244 ? -26.359 29.703 2.238 1 31.16 244 ARG A C 1
ATOM 1986 O O . ARG A 1 244 ? -26.625 28.531 1.948 1 31.16 244 ARG A O 1
ATOM 1993 N N . LEU A 1 245 ? -26.516 30.516 1.263 1 34.41 245 LEU A N 1
ATOM 1994 C CA . LEU A 1 245 ? -26.375 29.953 -0.08 1 34.41 245 LEU A CA 1
ATOM 1995 C C . LEU A 1 245 ? -24.922 29.609 -0.369 1 34.41 245 LEU A C 1
ATOM 1997 O O . LEU A 1 245 ? -24.547 29.391 -1.524 1 34.41 245 LEU A O 1
ATOM 2001 N N . GLN A 1 246 ? -24.062 30.047 0.447 1 34.06 246 GLN A N 1
ATOM 2002 C CA . GLN A 1 246 ? -22.703 29.641 0.136 1 34.06 246 GLN A CA 1
ATOM 2003 C C . GLN A 1 246 ? -22.531 28.125 0.317 1 34.06 246 GLN A C 1
ATOM 2005 O O . GLN A 1 246 ? -22.938 27.578 1.335 1 34.06 246 GLN A O 1
ATOM 2010 N N . TRP A 1 247 ? -22.453 27.453 -0.795 1 40.5 247 TRP A N 1
ATOM 2011 C CA . TRP A 1 247 ? -22.125 26.031 -0.708 1 40.5 247 TRP A CA 1
ATOM 2012 C C . TRP A 1 247 ? -21.109 25.781 0.405 1 40.5 247 TRP A C 1
ATOM 2014 O O . TRP A 1 247 ? -20.172 26.547 0.583 1 40.5 247 TRP A O 1
ATOM 2024 N N . SER A 1 248 ? -21.562 25.234 1.425 1 38.47 248 SER A N 1
ATOM 2025 C CA . SER A 1 248 ? -20.562 24.797 2.402 1 38.47 248 SER A CA 1
ATOM 2026 C C . SER A 1 248 ? -19.312 24.266 1.717 1 38.47 248 SER A C 1
ATOM 2028 O O . SER A 1 248 ? -19.391 23.766 0.592 1 38.47 248 SER A O 1
ATOM 2030 N N . ASN A 1 249 ? -18.203 24.688 2.166 1 39.84 249 ASN A N 1
ATOM 2031 C CA . ASN A 1 249 ? -16.953 24.141 1.661 1 39.84 249 ASN A CA 1
ATOM 2032 C C . ASN A 1 249 ? -17.062 22.641 1.416 1 39.84 249 ASN A C 1
ATOM 2034 O O . ASN A 1 249 ? -16.547 22.125 0.419 1 39.84 249 ASN A O 1
ATOM 2038 N N . GLN A 1 250 ? -17.828 22 2.23 1 38.94 250 GLN A N 1
ATOM 2039 C CA . GLN A 1 250 ? -18.094 20.578 2.021 1 38.94 250 GLN A CA 1
ATOM 2040 C C . GLN A 1 250 ? -18.953 20.359 0.779 1 38.94 250 GLN A C 1
ATOM 2042 O O . GLN A 1 250 ? -18.703 19.438 0.003 1 38.94 250 GLN A O 1
ATOM 2047 N N . ALA A 1 251 ? -19.906 21.172 0.606 1 45.81 251 ALA A N 1
ATOM 2048 C CA . ALA A 1 251 ? -20.797 21.031 -0.538 1 45.81 251 ALA A CA 1
ATOM 2049 C C . ALA A 1 251 ? -20.078 21.344 -1.845 1 45.81 251 ALA A C 1
ATOM 2051 O O . ALA A 1 251 ? -20.266 20.641 -2.848 1 45.81 251 ALA A O 1
ATOM 2052 N N . GLU A 1 252 ? -19.156 22.188 -1.74 1 46.94 252 GLU A N 1
ATOM 2053 C CA . GLU A 1 252 ? -18.375 22.516 -2.924 1 46.94 252 GLU A CA 1
ATOM 2054 C C . GLU A 1 252 ? -17.375 21.422 -3.24 1 46.94 252 GLU A C 1
ATOM 2056 O O . GLU A 1 252 ? -17.172 21.062 -4.406 1 46.94 252 GLU A O 1
ATOM 2061 N N . HIS A 1 253 ? -16.797 20.844 -2.279 1 46.19 253 HIS A N 1
ATOM 2062 C CA . HIS A 1 253 ? -15.906 19.703 -2.475 1 46.19 253 HIS A CA 1
ATOM 2063 C C . HIS A 1 253 ? -16.641 18.516 -3.068 1 46.19 253 HIS A C 1
ATOM 2065 O O . HIS A 1 253 ? -16.156 17.875 -4 1 46.19 253 HIS A O 1
ATOM 2071 N N . LYS A 1 254 ? -17.797 18.297 -2.648 1 47.94 254 LYS A N 1
ATOM 2072 C CA . LYS A 1 254 ? -18.609 17.219 -3.221 1 47.94 254 LYS A CA 1
ATOM 2073 C C . LYS A 1 254 ? -19 17.547 -4.66 1 47.94 254 LYS A C 1
ATOM 2075 O O . LYS A 1 254 ? -19.062 16.656 -5.508 1 47.94 254 LYS A O 1
ATOM 2080 N N . LEU A 1 255 ? -19.188 18.703 -4.91 1 52.56 255 LEU A N 1
ATOM 2081 C CA . LEU A 1 255 ? -19.531 19.109 -6.266 1 52.56 255 LEU A CA 1
ATOM 2082 C C . LEU A 1 255 ? -18.344 18.922 -7.207 1 52.56 255 LEU A C 1
ATOM 2084 O O . LEU A 1 255 ? -18.516 18.484 -8.344 1 52.56 255 LEU A O 1
ATOM 2088 N N . HIS A 1 256 ? -17.281 19.141 -6.645 1 51.47 256 HIS A N 1
ATOM 2089 C CA . HIS A 1 256 ? -16.078 18.906 -7.438 1 51.47 256 HIS A CA 1
ATOM 2090 C C . HIS A 1 256 ? -15.859 17.422 -7.672 1 51.47 256 HIS A C 1
ATOM 2092 O O . HIS A 1 256 ? -15.539 17 -8.789 1 51.47 256 HIS A O 1
ATOM 2098 N N . GLN A 1 257 ? -16.109 16.688 -6.75 1 45.34 257 GLN A N 1
ATOM 2099 C CA . GLN A 1 257 ? -15.977 15.234 -6.867 1 45.34 257 GLN A CA 1
ATOM 2100 C C . GLN A 1 257 ? -17 14.664 -7.855 1 45.34 257 GLN A C 1
ATOM 2102 O O . GLN A 1 257 ? -16.656 13.812 -8.68 1 45.34 257 GLN A O 1
ATOM 2107 N N . GLU A 1 258 ? -18.078 15.133 -7.785 1 50.22 258 GLU A N 1
ATOM 2108 C CA . GLU A 1 258 ? -19.125 14.695 -8.703 1 50.22 258 GLU A CA 1
ATOM 2109 C C . GLU A 1 258 ? -18.828 15.125 -10.133 1 50.22 258 GLU A C 1
ATOM 2111 O O . GLU A 1 258 ? -19.031 14.359 -11.078 1 50.22 258 GLU A O 1
ATOM 2116 N N . LEU A 1 259 ? -18.297 16.203 -10.234 1 49.53 259 LEU A N 1
ATOM 2117 C CA . LEU A 1 259 ? -17.938 16.688 -11.562 1 49.53 259 LEU A CA 1
ATOM 2118 C C . LEU A 1 259 ? -16.828 15.859 -12.164 1 49.53 259 LEU A C 1
ATOM 2120 O O . LEU A 1 259 ? -16.875 15.508 -13.352 1 49.53 259 LEU A O 1
ATOM 2124 N N . ASN A 1 260 ? -16.016 15.555 -11.367 1 46.41 260 ASN A N 1
ATOM 2125 C CA . ASN A 1 260 ? -14.906 14.719 -11.812 1 46.41 260 ASN A CA 1
ATOM 2126 C C . ASN A 1 260 ? -15.375 13.32 -12.195 1 46.41 260 ASN A C 1
ATOM 2128 O O . ASN A 1 260 ? -14.93 12.758 -13.203 1 46.41 260 ASN A O 1
ATOM 2132 N N . THR A 1 261 ? -16.203 12.789 -11.5 1 49 261 THR A N 1
ATOM 2133 C CA . THR A 1 261 ? -16.781 11.484 -11.828 1 49 261 THR A CA 1
ATOM 2134 C C . THR A 1 261 ? -17.547 11.555 -13.148 1 49 261 THR A C 1
ATOM 2136 O O . THR A 1 261 ? -17.453 10.633 -13.961 1 49 261 THR A O 1
ATOM 2139 N N . ILE A 1 262 ? -18.188 12.547 -13.344 1 48.81 262 ILE A N 1
ATOM 2140 C CA . ILE A 1 262 ? -18.922 12.758 -14.586 1 48.81 262 ILE A CA 1
ATOM 2141 C C . ILE A 1 262 ? -17.938 12.914 -15.742 1 48.81 262 ILE A C 1
ATOM 2143 O O . ILE A 1 262 ? -18.141 12.352 -16.828 1 48.81 262 ILE A O 1
ATOM 2147 N N . ALA A 1 263 ? -17 13.609 -15.492 1 48.56 263 ALA A N 1
ATOM 2148 C CA . ALA A 1 263 ? -15.992 13.82 -16.531 1 48.56 263 ALA A CA 1
ATOM 2149 C C . ALA A 1 263 ? -15.312 12.508 -16.906 1 48.56 263 ALA A C 1
ATOM 2151 O O . ALA A 1 263 ? -15.102 12.234 -18.094 1 48.56 263 ALA A O 1
ATOM 2152 N N . LEU A 1 264 ? -15.141 11.734 -16 1 47.44 264 LEU A N 1
ATOM 2153 C CA . LEU A 1 264 ? -14.5 10.445 -16.234 1 47.44 264 LEU A CA 1
ATOM 2154 C C . LEU A 1 264 ? -15.438 9.5 -16.984 1 47.44 264 LEU A C 1
ATOM 2156 O O . LEU A 1 264 ? -15 8.75 -17.859 1 47.44 264 LEU A O 1
ATOM 2160 N N . LYS A 1 265 ? -16.578 9.461 -16.703 1 54.78 265 LYS A N 1
ATOM 2161 C CA . LYS A 1 265 ? -17.547 8.672 -17.438 1 54.78 265 LYS A CA 1
ATOM 2162 C C . LYS A 1 265 ? -17.703 9.188 -18.875 1 54.78 265 LYS A C 1
ATOM 2164 O O . LYS A 1 265 ? -17.812 8.398 -19.812 1 54.78 265 LYS A O 1
ATOM 2169 N N . LYS A 1 266 ? -17.641 10.422 -18.984 1 51 266 LYS A N 1
ATOM 2170 C CA . LYS A 1 266 ? -17.797 11.023 -20.297 1 51 266 LYS A CA 1
ATOM 2171 C C . LYS A 1 266 ? -16.547 10.836 -21.141 1 51 266 LYS A C 1
ATOM 2173 O O . LYS A 1 266 ? -16.625 10.734 -22.375 1 51 266 LYS A O 1
ATOM 2178 N N . CYS A 1 267 ? -15.609 10.672 -20.375 1 48.59 267 CYS A N 1
ATOM 2179 C CA . CYS A 1 267 ? -14.375 10.508 -21.141 1 48.59 267 CYS A CA 1
ATOM 2180 C C . CYS A 1 267 ? -13.906 9.055 -21.109 1 48.59 267 CYS A C 1
ATOM 2182 O O . CYS A 1 267 ? -12.727 8.773 -21.328 1 48.59 267 CYS A O 1
ATOM 2184 N N . TYR A 1 268 ? -14.742 8.305 -20.812 1 51.97 268 TYR A N 1
ATOM 2185 C CA . TYR A 1 268 ? -14.453 6.879 -20.719 1 51.97 268 TYR A CA 1
ATOM 2186 C C . TYR A 1 268 ? -13.828 6.352 -22 1 51.97 268 TYR A C 1
ATOM 2188 O O . TYR A 1 268 ? -12.867 5.578 -21.953 1 51.97 268 TYR A O 1
ATOM 2196 N N . ASP A 1 269 ? -14.547 6.645 -23.078 1 52.75 269 ASP A N 1
ATOM 2197 C CA . ASP A 1 269 ? -14.039 6.145 -24.344 1 52.75 269 ASP A CA 1
ATOM 2198 C C . ASP A 1 269 ? -12.594 6.582 -24.562 1 52.75 269 ASP A C 1
ATOM 2200 O O . ASP A 1 269 ? -11.773 5.809 -25.078 1 52.75 269 ASP A O 1
ATOM 2204 N N . LYS A 1 270 ? -12.391 7.812 -24.094 1 50.81 270 LYS A N 1
ATOM 2205 C CA . LYS A 1 270 ? -11.023 8.281 -24.266 1 50.81 270 LYS A CA 1
ATOM 2206 C C . LYS A 1 270 ? -10.078 7.59 -23.297 1 50.81 270 LYS A C 1
ATOM 2208 O O . LYS A 1 270 ? -8.938 7.273 -23.641 1 50.81 270 LYS A O 1
ATOM 2213 N N . THR A 1 271 ? -10.531 7.422 -22.188 1 50.56 271 THR A N 1
ATOM 2214 C CA . THR A 1 271 ? -9.773 6.648 -21.219 1 50.56 271 THR A CA 1
ATOM 2215 C C . THR A 1 271 ? -9.531 5.227 -21.719 1 50.56 271 THR A C 1
ATOM 2217 O O . THR A 1 271 ? -8.414 4.715 -21.641 1 50.56 271 THR A O 1
ATOM 2220 N N . LYS A 1 272 ? -10.508 4.672 -22.172 1 52.22 272 LYS A N 1
ATOM 2221 C CA . LYS A 1 272 ? -10.383 3.342 -22.766 1 52.22 272 LYS A CA 1
ATOM 2222 C C . LYS A 1 272 ? -9.406 3.35 -23.938 1 52.22 272 LYS A C 1
ATOM 2224 O O . LYS A 1 272 ? -8.578 2.445 -24.062 1 52.22 272 LYS A O 1
ATOM 2229 N N . ALA A 1 273 ? -9.672 4.195 -24.781 1 50.31 273 ALA A N 1
ATOM 2230 C CA . ALA A 1 273 ? -8.773 4.293 -25.922 1 50.31 273 ALA A CA 1
ATOM 2231 C C . ALA A 1 273 ? -7.324 4.449 -25.469 1 50.31 273 ALA A C 1
ATOM 2233 O O . ALA A 1 273 ? -6.414 3.852 -26.062 1 50.31 273 ALA A O 1
ATOM 2234 N N . PHE A 1 274 ? -7.246 5.207 -24.5 1 47.69 274 PHE A N 1
ATOM 2235 C CA . PHE A 1 274 ? -5.895 5.391 -23.984 1 47.69 274 PHE A CA 1
ATOM 2236 C C . PHE A 1 274 ? -5.383 4.102 -23.344 1 47.69 274 PHE A C 1
ATOM 2238 O O . PHE A 1 274 ? -4.234 3.707 -23.578 1 47.69 274 PHE A O 1
ATOM 2245 N N . VAL A 1 275 ? -6.168 3.574 -22.75 1 48.5 275 VAL A N 1
ATOM 2246 C CA . VAL A 1 275 ? -5.816 2.305 -22.125 1 48.5 275 VAL A CA 1
ATOM 2247 C C . VAL A 1 275 ? -5.559 1.251 -23.188 1 48.5 275 VAL A C 1
ATOM 2249 O O . VAL A 1 275 ? -4.59 0.49 -23.109 1 48.5 275 VAL A O 1
ATOM 2252 N N . ASP A 1 276 ? -6.516 1.184 -24.094 1 49.25 276 ASP A N 1
ATOM 2253 C CA . ASP A 1 276 ? -6.32 0.256 -25.203 1 49.25 276 ASP A CA 1
ATOM 2254 C C . ASP A 1 276 ? -5.031 0.564 -25.953 1 49.25 276 ASP A C 1
ATOM 2256 O O . ASP A 1 276 ? -4.297 -0.349 -26.328 1 49.25 276 ASP A O 1
ATOM 2260 N N . CYS A 1 277 ? -4.965 1.784 -26.266 1 48.03 277 CYS A N 1
ATOM 2261 C CA . CYS A 1 277 ? -3.713 2.18 -26.906 1 48.03 277 CYS A CA 1
ATOM 2262 C C . CYS A 1 277 ? -2.52 1.821 -26.016 1 48.03 277 CYS A C 1
ATOM 2264 O O . CYS A 1 277 ? -1.494 1.354 -26.516 1 48.03 277 CYS A O 1
ATOM 2266 N N . SER A 1 278 ? -2.715 2.096 -24.844 1 45.78 278 SER A N 1
ATOM 2267 C CA . SER A 1 278 ? -1.65 1.762 -23.906 1 45.78 278 SER A CA 1
ATOM 2268 C C . SER A 1 278 ? -1.381 0.261 -23.891 1 45.78 278 SER A C 1
ATOM 2270 O O . SER A 1 278 ? -0.234 -0.167 -23.75 1 45.78 278 SER A O 1
ATOM 2272 N N . HIS A 1 279 ? -2.492 -0.387 -24.109 1 44.72 279 HIS A N 1
ATOM 2273 C CA . HIS A 1 279 ? -2.383 -1.838 -24.219 1 44.72 279 HIS A CA 1
ATOM 2274 C C . HIS A 1 279 ? -1.672 -2.246 -25.5 1 44.72 279 HIS A C 1
ATOM 2276 O O . HIS A 1 279 ? -0.903 -3.209 -25.516 1 44.72 279 HIS A O 1
ATOM 2282 N N . GLU A 1 280 ? -2.184 -1.729 -26.469 1 46.19 280 GLU A N 1
ATOM 2283 C CA . GLU A 1 280 ? -1.648 -2.078 -27.781 1 46.19 280 GLU A CA 1
ATOM 2284 C C . GLU A 1 280 ? -0.204 -1.61 -27.938 1 46.19 280 GLU A C 1
ATOM 2286 O O . GLU A 1 280 ? 0.593 -2.248 -28.625 1 46.19 280 GLU A O 1
ATOM 2291 N N . HIS A 1 281 ? -0.001 -0.463 -27.391 1 43.28 281 HIS A N 1
ATOM 2292 C CA . HIS A 1 281 ? 1.309 0.108 -27.688 1 43.28 281 HIS A CA 1
ATOM 2293 C C . HIS A 1 281 ? 2.229 0.035 -26.469 1 43.28 281 HIS A C 1
ATOM 2295 O O . HIS A 1 281 ? 3.414 0.363 -26.562 1 43.28 281 HIS A O 1
ATOM 2301 N N . GLY A 1 282 ? 2.127 -0.74 -25.594 1 32.91 282 GLY A N 1
ATOM 2302 C CA . GLY A 1 282 ? 2.951 -0.985 -24.422 1 32.91 282 GLY A CA 1
ATOM 2303 C C . GLY A 1 282 ? 3.504 0.285 -23.797 1 32.91 282 GLY A C 1
ATOM 2304 O O . GLY A 1 282 ? 2.768 1.249 -23.578 1 32.91 282 GLY A O 1
ATOM 2305 N N . LEU A 1 283 ? 4.805 0.225 -23.766 1 34.75 283 LEU A N 1
ATOM 2306 C CA . LEU A 1 283 ? 5.582 1.29 -23.141 1 34.75 283 LEU A CA 1
ATOM 2307 C C . LEU A 1 283 ? 5.453 2.59 -23.938 1 34.75 283 LEU A C 1
ATOM 2309 O O . LEU A 1 283 ? 5.867 3.65 -23.469 1 34.75 283 LEU A O 1
ATOM 2313 N N . LEU A 1 284 ? 5.02 2.527 -25.094 1 36.78 284 LEU A N 1
ATOM 2314 C CA . LEU A 1 284 ? 4.891 3.654 -26.016 1 36.78 284 LEU A CA 1
ATOM 2315 C C . LEU A 1 284 ? 3.555 4.363 -25.812 1 36.78 284 LEU A C 1
ATOM 2317 O O . LEU A 1 284 ? 3.145 5.16 -26.672 1 36.78 284 LEU A O 1
ATOM 2321 N N . VAL A 1 285 ? 2.932 4.145 -24.891 1 40.41 285 VAL A N 1
ATOM 2322 C CA . VAL A 1 285 ? 1.581 4.645 -24.656 1 40.41 285 VAL A CA 1
ATOM 2323 C C . VAL A 1 285 ? 1.595 6.172 -24.625 1 40.41 285 VAL A C 1
ATOM 2325 O O . VAL A 1 285 ? 0.692 6.82 -25.156 1 40.41 285 VAL A O 1
ATOM 2328 N N . VAL A 1 286 ? 2.551 6.629 -24.016 1 40.38 286 VAL A N 1
ATOM 2329 C CA . VAL A 1 286 ? 2.572 8.086 -23.906 1 40.38 286 VAL A CA 1
ATOM 2330 C C . VAL A 1 286 ? 2.75 8.695 -25.297 1 40.38 286 VAL A C 1
ATOM 2332 O O . VAL A 1 286 ? 2.246 9.781 -25.578 1 40.38 286 VAL A O 1
ATOM 2335 N N . PHE A 1 287 ? 3.354 7.91 -26.25 1 41.44 287 PHE A N 1
ATOM 2336 C CA . PHE A 1 287 ? 3.535 8.414 -27.594 1 41.44 287 PHE A CA 1
ATOM 2337 C C . PHE A 1 287 ? 2.398 7.961 -28.5 1 41.44 287 PHE A C 1
ATOM 2339 O O . PHE A 1 287 ? 1.889 8.742 -29.312 1 41.44 287 PHE A O 1
ATOM 2346 N N . LYS A 1 288 ? 2.158 6.734 -28.562 1 44 288 LYS A N 1
ATOM 2347 C CA . LYS A 1 288 ? 1.207 6.23 -29.547 1 44 288 LYS A CA 1
ATOM 2348 C C . LYS A 1 288 ? -0.231 6.457 -29.094 1 44 288 LYS A C 1
ATOM 2350 O O . LYS A 1 288 ? -1.157 6.438 -29.906 1 44 288 LYS A O 1
ATOM 2355 N N . CYS A 1 289 ? -0.312 6.684 -27.938 1 45.59 289 CYS A N 1
ATOM 2356 C CA . CYS A 1 289 ? -1.669 6.941 -27.469 1 45.59 289 CYS A CA 1
ATOM 2357 C C . CYS A 1 289 ? -1.823 8.383 -27 1 45.59 289 CYS A C 1
ATOM 2359 O O . CYS A 1 289 ? -2.686 8.688 -26.188 1 45.59 289 CYS A O 1
ATOM 2361 N N . ARG A 1 290 ? -0.85 9.094 -27.672 1 46.28 290 ARG A N 1
ATOM 2362 C CA . ARG A 1 290 ? -0.833 10.523 -27.391 1 46.28 290 ARG A CA 1
ATOM 2363 C C . ARG A 1 290 ? -2.182 11.156 -27.703 1 46.28 290 ARG A C 1
ATOM 2365 O O . ARG A 1 290 ? -2.678 11.992 -26.938 1 46.28 290 ARG A O 1
ATOM 2372 N N . GLN A 1 291 ? -2.562 10.828 -28.859 1 52.66 291 GLN A N 1
ATOM 2373 C CA . GLN A 1 291 ? -3.852 11.383 -29.266 1 52.66 291 GLN A CA 1
ATOM 2374 C C . GLN A 1 291 ? -4.965 10.891 -28.344 1 52.66 291 GLN A C 1
ATOM 2376 O O . GLN A 1 291 ? -5.836 11.672 -27.938 1 52.66 291 GLN A O 1
ATOM 2381 N N . GLN A 1 292 ? -4.754 9.758 -27.953 1 50.81 292 GLN A N 1
ATOM 2382 C CA . GLN A 1 292 ? -5.785 9.227 -27.062 1 50.81 292 GLN A CA 1
ATOM 2383 C C . GLN A 1 292 ? -5.672 9.82 -25.672 1 50.81 292 GLN A C 1
ATOM 2385 O O . GLN A 1 292 ? -6.684 10.133 -25.031 1 50.81 292 GLN A O 1
ATOM 2390 N N . ASN A 1 293 ? -4.504 10.039 -25.266 1 49.59 293 ASN A N 1
ATOM 2391 C CA . ASN A 1 293 ? -4.281 10.688 -23.984 1 49.59 293 ASN A CA 1
ATOM 2392 C C . ASN A 1 293 ? -4.641 12.172 -24.016 1 49.59 293 ASN A C 1
ATOM 2394 O O . ASN A 1 293 ? -5.238 12.695 -23.078 1 49.59 293 ASN A O 1
ATOM 2398 N N . ALA A 1 294 ? -4.297 12.805 -25.047 1 51.34 294 ALA A N 1
ATOM 2399 C CA . ALA A 1 294 ? -4.715 14.18 -25.281 1 51.34 294 ALA A CA 1
ATOM 2400 C C . ALA A 1 294 ? -6.238 14.289 -25.328 1 51.34 294 ALA A C 1
ATOM 2402 O O . ALA A 1 294 ? -6.82 15.219 -24.766 1 51.34 294 ALA A O 1
ATOM 2403 N N . ASP A 1 295 ? -6.691 13.391 -25.953 1 54.75 295 ASP A N 1
ATOM 2404 C CA . ASP A 1 295 ? -8.148 13.352 -26.047 1 54.75 295 ASP A CA 1
ATOM 2405 C C . ASP A 1 295 ? -8.773 13.094 -24.672 1 54.75 295 ASP A C 1
ATOM 2407 O O . ASP A 1 295 ? -9.797 13.688 -24.328 1 54.75 295 ASP A O 1
ATOM 2411 N N . LEU A 1 296 ? -8.086 12.281 -24 1 47.5 296 LEU A N 1
ATOM 2412 C CA . LEU A 1 296 ? -8.594 11.992 -22.672 1 47.5 296 LEU A CA 1
ATOM 2413 C C . LEU A 1 296 ? -8.422 13.188 -21.75 1 47.5 296 LEU A C 1
ATOM 2415 O O . LEU A 1 296 ? -9.367 13.594 -21.062 1 47.5 296 LEU A O 1
ATOM 2419 N N . ASN A 1 297 ? -7.414 13.844 -21.875 1 48.91 297 ASN A N 1
ATOM 2420 C CA . ASN A 1 297 ? -7.176 15.023 -21.047 1 48.91 297 ASN A CA 1
ATOM 2421 C C . ASN A 1 297 ? -8.062 16.188 -21.469 1 48.91 297 ASN A C 1
ATOM 2423 O O . ASN A 1 297 ? -8.578 16.922 -20.625 1 48.91 297 ASN A O 1
ATOM 2427 N N . ALA A 1 298 ? -8.172 16.391 -22.672 1 53 298 ALA A N 1
ATOM 2428 C CA . ALA A 1 298 ? -9.094 17.406 -23.203 1 53 298 ALA A CA 1
ATOM 2429 C C . ALA A 1 298 ? -10.523 17.109 -22.766 1 53 298 ALA A C 1
ATOM 2431 O O . ALA A 1 298 ? -11.266 18.031 -22.406 1 53 298 ALA A O 1
ATOM 2432 N N . CYS A 1 299 ? -10.766 15.875 -22.766 1 51.34 299 CYS A N 1
ATOM 2433 C CA . CYS A 1 299 ? -12.102 15.477 -22.312 1 51.34 299 CYS A CA 1
ATOM 2434 C C . CYS A 1 299 ? -12.273 15.734 -20.828 1 51.34 299 CYS A C 1
ATOM 2436 O O . CYS A 1 299 ? -13.273 16.312 -20.406 1 51.34 299 CYS A O 1
ATOM 2438 N N . LEU A 1 300 ? -11.219 15.414 -20.203 1 46.97 300 LEU A N 1
ATOM 2439 C CA . LEU A 1 300 ? -11.328 15.617 -18.766 1 46.97 300 LEU A CA 1
ATOM 2440 C C . LEU A 1 300 ? -11.336 17.109 -18.422 1 46.97 300 LEU A C 1
ATOM 2442 O O . LEU A 1 300 ? -12.102 17.547 -17.578 1 46.97 300 LEU A O 1
ATOM 2446 N N . HIS A 1 301 ? -10.641 17.859 -19.078 1 54.25 301 HIS A N 1
ATOM 2447 C CA . HIS A 1 301 ? -10.625 19.312 -18.875 1 54.25 301 HIS A CA 1
ATOM 2448 C C . HIS A 1 301 ? -11.945 19.938 -19.297 1 54.25 301 HIS A C 1
ATOM 2450 O O . HIS A 1 301 ? -12.398 20.906 -18.688 1 54.25 301 HIS A O 1
ATOM 2456 N N . GLU A 1 302 ? -12.438 19.547 -20.297 1 56.59 302 GLU A N 1
ATOM 2457 C CA . GLU A 1 302 ? -13.734 20.047 -20.75 1 56.59 302 GLU A CA 1
ATOM 2458 C C . GLU A 1 302 ? -14.797 19.891 -19.672 1 56.59 302 GLU A C 1
ATOM 2460 O O . GLU A 1 302 ? -15.656 20.766 -19.516 1 56.59 302 GLU A O 1
ATOM 2465 N N . TYR A 1 303 ? -14.547 18.891 -18.922 1 50.03 303 TYR A N 1
ATOM 2466 C CA . TYR A 1 303 ? -15.625 18.641 -17.969 1 50.03 303 TYR A CA 1
ATOM 2467 C C . TYR A 1 303 ? -15.203 19.062 -16.562 1 50.03 303 TYR A C 1
ATOM 2469 O O . TYR A 1 303 ? -16.031 19.094 -15.656 1 50.03 303 TYR A O 1
ATOM 2477 N N . THR A 1 304 ? -14.047 19.422 -16.484 1 48 304 THR A N 1
ATOM 2478 C CA . THR A 1 304 ? -13.625 19.719 -15.117 1 48 304 THR A CA 1
ATOM 2479 C C . THR A 1 304 ? -13.047 21.125 -15.031 1 48 304 THR A C 1
ATOM 2481 O O . THR A 1 304 ? -12.438 21.5 -14.023 1 48 304 THR A O 1
ATOM 2484 N N . ASN A 1 305 ? -13.305 21.938 -16.031 1 49 305 ASN A N 1
ATOM 2485 C CA . ASN A 1 305 ? -12.828 23.312 -16 1 49 305 ASN A CA 1
ATOM 2486 C C . ASN A 1 305 ? -13.648 24.172 -15.031 1 49 305 ASN A C 1
ATOM 2488 O O . ASN A 1 305 ? -14.758 23.797 -14.656 1 49 305 ASN A O 1
ATOM 2492 N N . PRO A 1 306 ? -12.898 25.234 -14.555 1 52.62 306 PRO A N 1
ATOM 2493 C CA . PRO A 1 306 ? -13.578 26.094 -13.586 1 52.62 306 PRO A CA 1
ATOM 2494 C C . PRO A 1 306 ? -14.969 26.531 -14.062 1 52.62 306 PRO A C 1
ATOM 2496 O O . PRO A 1 306 ? -15.898 26.609 -13.258 1 52.62 306 PRO A O 1
ATOM 2499 N N . GLU A 1 307 ? -15.086 26.828 -15.305 1 56.47 307 GLU A N 1
ATOM 2500 C CA . GLU A 1 307 ? -16.406 27.203 -15.82 1 56.47 307 GLU A CA 1
ATOM 2501 C C . GLU A 1 307 ? -17.375 26.031 -15.727 1 56.47 307 GLU A C 1
ATOM 2503 O O . GLU A 1 307 ? -18.547 26.219 -15.352 1 56.47 307 GLU A O 1
ATOM 2508 N N . ALA A 1 308 ? -16.906 24.859 -16.078 1 53.19 308 ALA A N 1
ATOM 2509 C CA . ALA A 1 308 ? -17.734 23.656 -15.953 1 53.19 308 ALA A CA 1
ATOM 2510 C C . ALA A 1 308 ? -18.078 23.375 -14.492 1 53.19 308 ALA A C 1
ATOM 2512 O O . ALA A 1 308 ? -19.203 23 -14.18 1 53.19 308 ALA A O 1
ATOM 2513 N N . TYR A 1 309 ? -17.234 23.641 -13.742 1 56 309 TYR A N 1
ATOM 2514 C CA . TYR A 1 309 ? -17.484 23.484 -12.312 1 56 309 TYR A CA 1
ATOM 2515 C C . TYR A 1 309 ? -18.531 24.484 -11.828 1 56 309 TYR A C 1
ATOM 2517 O O . TYR A 1 309 ? -19.438 24.125 -11.07 1 56 309 TYR A O 1
ATOM 2525 N N . GLU A 1 310 ? -18.406 25.609 -12.195 1 60.44 310 GLU A N 1
ATOM 2526 C CA . GLU A 1 310 ? -19.391 26.625 -11.82 1 60.44 310 GLU A CA 1
ATOM 2527 C C . GLU A 1 310 ? -20.781 26.266 -12.359 1 60.44 310 GLU A C 1
ATOM 2529 O O . GLU A 1 310 ? -21.781 26.422 -11.664 1 60.44 310 GLU A O 1
ATOM 2534 N N . LYS A 1 311 ? -20.828 25.797 -13.586 1 59 311 LYS A N 1
ATOM 2535 C CA . LYS A 1 311 ? -22.094 25.344 -14.164 1 59 311 LYS A CA 1
ATOM 2536 C C . LYS A 1 311 ? -22.656 24.156 -13.406 1 59 311 LYS A C 1
ATOM 2538 O O . LYS A 1 311 ? -23.859 24.062 -13.18 1 59 311 LYS A O 1
ATOM 2543 N N . PHE A 1 312 ? -21.812 23.297 -13.102 1 56.5 312 PHE A N 1
ATOM 2544 C CA . PHE A 1 312 ? -22.219 22.125 -12.328 1 56.5 312 PHE A CA 1
ATOM 2545 C C . PHE A 1 312 ? -22.703 22.531 -10.938 1 56.5 312 PHE A C 1
ATOM 2547 O O . PHE A 1 312 ? -23.734 22.062 -10.477 1 56.5 312 PHE A O 1
ATOM 2554 N N . LYS A 1 313 ? -22.062 23.297 -10.273 1 54.22 313 LYS A N 1
ATOM 2555 C CA . LYS A 1 313 ? -22.469 23.875 -8.992 1 54.22 313 LYS A CA 1
ATOM 2556 C C . LYS A 1 313 ? -23.812 24.562 -9.078 1 54.22 313 LYS A C 1
ATOM 2558 O O . LYS A 1 313 ? -24.672 24.391 -8.211 1 54.22 313 LYS A O 1
ATOM 2563 N N . ALA A 1 314 ? -23.938 25.312 -10 1 56.53 314 ALA A N 1
ATOM 2564 C CA . ALA A 1 314 ? -25.188 26 -10.25 1 56.53 314 ALA A CA 1
ATOM 2565 C C . ALA A 1 314 ? -26.328 25 -10.5 1 56.53 314 ALA A C 1
ATOM 2567 O O . ALA A 1 314 ? -27.453 25.203 -10.047 1 56.53 314 ALA A O 1
ATOM 2568 N N . SER A 1 315 ? -26.078 23.906 -11.219 1 54.62 315 SER A N 1
ATOM 2569 C CA . SER A 1 315 ? -27.078 22.891 -11.508 1 54.62 315 SER A CA 1
ATOM 2570 C C . SER A 1 315 ? -27.531 22.172 -10.234 1 54.62 315 SER A C 1
ATOM 2572 O O . SER A 1 315 ? -28.672 21.734 -10.141 1 54.62 315 SER A O 1
ATOM 2574 N N . LYS A 1 316 ? -26.641 22.031 -9.438 1 48.34 316 LYS A N 1
ATOM 2575 C CA . LYS A 1 316 ? -27 21.375 -8.188 1 48.34 316 LYS A CA 1
ATOM 2576 C C . LYS A 1 316 ? -27.734 22.344 -7.254 1 48.34 316 LYS A C 1
ATOM 2578 O O . LYS A 1 316 ? -28.609 21.938 -6.496 1 48.34 316 LYS A O 1
ATOM 2583 N N . THR A 1 317 ? -27.391 23.484 -7.16 1 48.03 317 THR A N 1
ATOM 2584 C CA . THR A 1 317 ? -28.125 24.516 -6.418 1 48.03 317 THR A CA 1
ATOM 2585 C C . THR A 1 317 ? -29.531 24.672 -6.957 1 48.03 317 THR A C 1
ATOM 2587 O O . THR A 1 317 ? -30.469 24.906 -6.188 1 48.03 317 THR A O 1
ATOM 2590 N N . GLU A 1 318 ? -29.703 24.641 -8.258 1 44.75 318 GLU A N 1
ATOM 2591 C CA . GLU A 1 318 ? -31.047 24.734 -8.844 1 44.75 318 GLU A CA 1
ATOM 2592 C C . GLU A 1 318 ? -31.875 23.5 -8.531 1 44.75 318 GLU A C 1
ATOM 2594 O O . GLU A 1 318 ? -33.094 23.578 -8.469 1 44.75 318 GLU A O 1
ATOM 2599 N N . ALA A 1 319 ? -31.188 22.391 -8.305 1 40.03 319 ALA A N 1
ATOM 2600 C CA . ALA A 1 319 ? -31.938 21.172 -7.992 1 40.03 319 ALA A CA 1
ATOM 2601 C C . ALA A 1 319 ? -32.375 21.156 -6.531 1 40.03 319 ALA A C 1
ATOM 2603 O O . ALA A 1 319 ? -33.125 20.266 -6.109 1 40.03 319 ALA A O 1
ATOM 2604 N N . LEU A 1 320 ? -31.875 21.938 -5.758 1 33.03 320 LEU A N 1
ATOM 2605 C CA . LEU A 1 320 ? -32.406 22.016 -4.395 1 33.03 320 LEU A CA 1
ATOM 2606 C C . LEU A 1 320 ? -33.844 22.484 -4.387 1 33.03 320 LEU A C 1
ATOM 2608 O O . LEU A 1 320 ? -34.188 23.453 -5.074 1 33.03 320 LEU A O 1
ATOM 2612 N N . PRO A 1 321 ? -34.688 21.562 -4.062 1 30.7 321 PRO A N 1
ATOM 2613 C CA . PRO A 1 321 ? -36.125 21.922 -4.016 1 30.7 321 PRO A CA 1
ATOM 2614 C C . PRO A 1 321 ? -36.375 23.219 -3.244 1 30.7 321 PRO A C 1
ATOM 2616 O O . PRO A 1 321 ? -35.719 23.469 -2.234 1 30.7 321 PRO A O 1
ATOM 2619 N N . LEU A 1 322 ? -36.688 24.234 -3.895 1 30.58 322 LEU A N 1
ATOM 2620 C CA . LEU A 1 322 ? -37.344 25.375 -3.277 1 30.58 322 LEU A CA 1
ATOM 2621 C C . LEU A 1 322 ? -38.406 24.922 -2.295 1 30.58 322 LEU A C 1
ATOM 2623 O O . LEU A 1 322 ? -39.438 24.359 -2.699 1 30.58 322 LEU A O 1
ATOM 2627 N N . VAL A 1 323 ? -38.094 24.375 -1.161 1 28.84 323 VAL A N 1
ATOM 2628 C CA . VAL A 1 323 ? -39.188 24.234 -0.183 1 28.84 323 VAL A CA 1
ATOM 2629 C C . VAL A 1 323 ? -39.906 25.562 -0.036 1 28.84 323 VAL A C 1
ATOM 2631 O O . VAL A 1 323 ? -39.344 26.547 0.461 1 28.84 323 VAL A O 1
ATOM 2634 N N . VAL A 1 324 ? -40.75 25.891 -1.021 1 27.67 324 VAL A N 1
ATOM 2635 C CA . VAL A 1 324 ? -41.781 26.906 -0.904 1 27.67 324 VAL A CA 1
ATOM 2636 C C . VAL A 1 324 ? -42.531 26.719 0.409 1 27.67 324 VAL A C 1
ATOM 2638 O O . VAL A 1 324 ? -43.188 25.688 0.615 1 27.67 324 VAL A O 1
ATOM 2641 N N . LEU A 1 325 ? -42.062 27.219 1.507 1 29.81 325 LEU A N 1
ATOM 2642 C CA . LEU A 1 325 ? -42.875 27.438 2.693 1 29.81 325 LEU A CA 1
ATOM 2643 C C . LEU A 1 325 ? -44.156 28.156 2.334 1 29.81 325 LEU A C 1
ATOM 2645 O O . LEU A 1 325 ? -44.125 29.328 1.911 1 29.81 325 LEU A O 1
ATOM 2649 N N . THR A 1 326 ? -45.094 27.344 1.772 1 28.45 326 THR A N 1
ATOM 2650 C CA . THR A 1 326 ? -46.469 27.875 1.702 1 28.45 326 THR A CA 1
ATOM 2651 C C . THR A 1 326 ? -46.938 28.344 3.074 1 28.45 326 THR A C 1
ATOM 2653 O O . THR A 1 326 ? -46.75 27.641 4.074 1 28.45 326 THR A O 1
ATOM 2656 N N . PRO A 1 327 ? -47.062 29.656 3.281 1 25.05 327 PRO A N 1
ATOM 2657 C CA . PRO A 1 327 ? -47.719 30.203 4.465 1 25.05 327 PRO A CA 1
ATOM 2658 C C . PRO A 1 327 ? -49.062 29.547 4.746 1 25.05 327 PRO A C 1
ATOM 2660 O O . PRO A 1 327 ? -49.906 29.422 3.844 1 25.05 327 PRO A O 1
ATOM 2663 N N . LYS A 1 328 ? -49.062 28.594 5.633 1 30.42 328 LYS A N 1
ATOM 2664 C CA . LYS A 1 328 ? -50.375 28.234 6.152 1 30.42 328 LYS A CA 1
ATOM 2665 C C . LYS A 1 328 ? -51.219 29.469 6.461 1 30.42 328 LYS A C 1
ATOM 2667 O O . LYS A 1 328 ? -50.719 30.422 7.055 1 30.42 328 LYS A O 1
ATOM 2672 N N . GLN A 1 329 ? -52.438 29.625 5.789 1 24.61 329 GLN A N 1
ATOM 2673 C CA . GLN A 1 329 ? -53.594 30.484 6.039 1 24.61 329 GLN A CA 1
ATOM 2674 C C . GLN A 1 329 ? -53.969 30.5 7.52 1 24.61 329 GLN A C 1
ATOM 2676 O O . GLN A 1 329 ? -54.125 29.438 8.141 1 24.61 329 GLN A O 1
ATOM 2681 N N . GLN A 1 330 ? -53.875 31.594 8.289 1 20.81 330 GLN A N 1
ATOM 2682 C CA . GLN A 1 330 ? -54.812 31.891 9.367 1 20.81 330 GLN A CA 1
ATOM 2683 C C . GLN A 1 330 ? -56.281 31.891 8.867 1 20.81 330 GLN A C 1
ATOM 2685 O O . GLN A 1 330 ? -56.562 32.438 7.797 1 20.81 330 GLN A O 1
ATOM 2690 N N . MET B 1 1 ? -15.422 32.375 43.062 1 30.36 1 MET B N 1
ATOM 2691 C CA . MET B 1 1 ? -14.789 33.5 42.344 1 30.36 1 MET B CA 1
ATOM 2692 C C . MET B 1 1 ? -14.406 33.094 40.938 1 30.36 1 MET B C 1
ATOM 2694 O O . MET B 1 1 ? -13.43 32.344 40.75 1 30.36 1 MET B O 1
ATOM 2698 N N . LYS B 1 2 ? -15.195 32.656 40.094 1 44.88 2 LYS B N 1
ATOM 2699 C CA . LYS B 1 2 ? -15.305 32.219 38.719 1 44.88 2 LYS B CA 1
ATOM 2700 C C . LYS B 1 2 ? -14.406 33.062 37.812 1 44.88 2 LYS B C 1
ATOM 2702 O O . LYS B 1 2 ? -14.562 34.281 37.719 1 44.88 2 LYS B O 1
ATOM 2707 N N . ASP B 1 3 ? -13.055 32.812 37.5 1 47.88 3 ASP B N 1
ATOM 2708 C CA . ASP B 1 3 ? -11.828 33.406 37.031 1 47.88 3 ASP B CA 1
ATOM 2709 C C . ASP B 1 3 ? -12.07 34.188 35.719 1 47.88 3 ASP B C 1
ATOM 2711 O O . ASP B 1 3 ? -12.781 33.719 34.844 1 47.88 3 ASP B O 1
ATOM 2715 N N . GLU B 1 4 ? -12.039 35.625 35.812 1 56.12 4 GLU B N 1
ATOM 2716 C CA . GLU B 1 4 ? -12.156 36.875 35.094 1 56.12 4 GLU B CA 1
ATOM 2717 C C . GLU B 1 4 ? -11.266 36.875 33.844 1 56.12 4 GLU B C 1
ATOM 2719 O O . GLU B 1 4 ? -10.281 37.625 33.781 1 56.12 4 GLU B O 1
ATOM 2724 N N . VAL B 1 5 ? -10.969 35.75 33.375 1 69.12 5 VAL B N 1
ATOM 2725 C CA . VAL B 1 5 ? -10.18 35.906 32.156 1 69.12 5 VAL B CA 1
ATOM 2726 C C . VAL B 1 5 ? -11.047 36.562 31.078 1 69.12 5 VAL B C 1
ATOM 2728 O O . VAL B 1 5 ? -12.242 36.25 30.969 1 69.12 5 VAL B O 1
ATOM 2731 N N . ASP B 1 6 ? -10.617 37.562 30.453 1 81.62 6 ASP B N 1
ATOM 2732 C CA . ASP B 1 6 ? -11.375 38.281 29.438 1 81.62 6 ASP B CA 1
ATOM 2733 C C . ASP B 1 6 ? -11.625 37.406 28.219 1 81.62 6 ASP B C 1
ATOM 2735 O O . ASP B 1 6 ? -11.078 36.312 28.109 1 81.62 6 ASP B O 1
ATOM 2739 N N . GLU B 1 7 ? -12.562 37.75 27.484 1 82.81 7 GLU B N 1
ATOM 2740 C CA . GLU B 1 7 ? -13.008 37.031 26.312 1 82.81 7 GLU B CA 1
ATOM 2741 C C . GLU B 1 7 ? -11.852 36.781 25.344 1 82.81 7 GLU B C 1
ATOM 2743 O O . GLU B 1 7 ? -11.773 35.719 24.719 1 82.81 7 GLU B O 1
ATOM 2748 N N . ARG B 1 8 ? -10.922 37.688 25.234 1 87.12 8 ARG B N 1
ATOM 2749 C CA . ARG B 1 8 ? -9.773 37.531 24.344 1 87.12 8 ARG B CA 1
ATOM 2750 C C . ARG B 1 8 ? -8.875 36.406 24.812 1 87.12 8 ARG B C 1
ATOM 2752 O O . ARG B 1 8 ? -8.406 35.594 24 1 87.12 8 ARG B O 1
ATOM 2759 N N . SER B 1 9 ? -8.609 36.312 26.141 1 88.62 9 SER B N 1
ATOM 2760 C CA . SER B 1 9 ? -7.801 35.25 26.703 1 88.62 9 SER B CA 1
ATOM 2761 C C . SER B 1 9 ? -8.438 33.875 26.438 1 88.62 9 SER B C 1
ATOM 2763 O O . SER B 1 9 ? -7.746 32.938 26.062 1 88.62 9 SER B O 1
ATOM 2765 N N . LYS B 1 10 ? -9.742 33.812 26.594 1 88.38 10 LYS B N 1
ATOM 2766 C CA . LYS B 1 10 ? -10.438 32.562 26.359 1 88.38 10 LYS B CA 1
ATOM 2767 C C . LYS B 1 10 ? -10.273 32.125 24.906 1 88.38 10 LYS B C 1
ATOM 2769 O O . LYS B 1 10 ? -10 30.938 24.641 1 88.38 10 LYS B O 1
ATOM 2774 N N . HIS B 1 11 ? -10.406 33.031 23.984 1 88.31 11 HIS B N 1
ATOM 2775 C CA . HIS B 1 11 ? -10.273 32.75 22.562 1 88.31 11 HIS B CA 1
ATOM 2776 C C . HIS B 1 11 ? -8.859 32.281 22.234 1 88.31 11 HIS B C 1
ATOM 2778 O O . HIS B 1 11 ? -8.68 31.297 21.5 1 88.31 11 HIS B O 1
ATOM 2784 N N . LEU B 1 12 ? -7.883 32.938 22.766 1 91.12 12 LEU B N 1
ATOM 2785 C CA . LEU B 1 12 ? -6.496 32.594 22.469 1 91.12 12 LEU B CA 1
ATOM 2786 C C . LEU B 1 12 ? -6.098 31.266 23.062 1 91.12 12 LEU B C 1
ATOM 2788 O O . LEU B 1 12 ? -5.391 30.469 22.438 1 91.12 12 LEU B O 1
ATOM 2792 N N . TRP B 1 13 ? -6.551 31.016 24.312 1 93 13 TRP B N 1
ATOM 2793 C CA . TRP B 1 13 ? -6.293 29.719 24.938 1 93 13 TRP B CA 1
ATOM 2794 C C . TRP B 1 13 ? -6.906 28.578 24.125 1 93 13 TRP B C 1
ATOM 2796 O O . TRP B 1 13 ? -6.266 27.547 23.906 1 93 13 TRP B O 1
ATOM 2806 N N . ASN B 1 14 ? -8.125 28.797 23.656 1 89.06 14 ASN B N 1
ATOM 2807 C CA . ASN B 1 14 ? -8.789 27.781 22.844 1 89.06 14 ASN B CA 1
ATOM 2808 C C . ASN B 1 14 ? -8.023 27.531 21.547 1 89.06 14 ASN B C 1
ATOM 2810 O O . ASN B 1 14 ? -7.867 26.391 21.125 1 89.06 14 ASN B O 1
ATOM 2814 N N . ALA B 1 15 ? -7.566 28.594 20.922 1 91.19 15 ALA B N 1
ATOM 2815 C CA . ALA B 1 15 ? -6.828 28.469 19.656 1 91.19 15 ALA B CA 1
ATOM 2816 C C . ALA B 1 15 ? -5.551 27.656 19.859 1 91.19 15 ALA B C 1
ATOM 2818 O O . ALA B 1 15 ? -5.238 26.766 19.062 1 91.19 15 ALA B O 1
ATOM 2819 N N . ILE B 1 16 ? -4.824 27.938 20.938 1 94.19 16 ILE B N 1
ATOM 2820 C CA . ILE B 1 16 ? -3.564 27.25 21.188 1 94.19 16 ILE B CA 1
ATOM 2821 C C . ILE B 1 16 ? -3.84 25.781 21.547 1 94.19 16 ILE B C 1
ATOM 2823 O O . ILE B 1 16 ? -3.086 24.891 21.156 1 94.19 16 ILE B O 1
ATOM 2827 N N . GLN B 1 17 ? -4.895 25.562 22.281 1 92.75 17 GLN B N 1
ATOM 2828 C CA . GLN B 1 17 ? -5.246 24.188 22.656 1 92.75 17 GLN B CA 1
ATOM 2829 C C . GLN B 1 17 ? -5.621 23.359 21.438 1 92.75 17 GLN B C 1
ATOM 2831 O O . GLN B 1 17 ? -5.297 22.172 21.359 1 92.75 17 GLN B O 1
ATOM 2836 N N . VAL B 1 18 ? -6.34 23.969 20.516 1 92.88 18 VAL B N 1
ATOM 2837 C CA . VAL B 1 18 ? -6.707 23.281 19.281 1 92.88 18 VAL B CA 1
ATOM 2838 C C . VAL B 1 18 ? -5.449 22.906 18.5 1 92.88 18 VAL B C 1
ATOM 2840 O O . VAL B 1 18 ? -5.344 21.797 17.984 1 92.88 18 VAL B O 1
ATOM 2843 N N . VAL B 1 19 ? -4.457 23.812 18.406 1 95.31 19 VAL B N 1
ATOM 2844 C CA . VAL B 1 19 ? -3.203 23.516 17.719 1 95.31 19 VAL B CA 1
ATOM 2845 C C . VAL B 1 19 ? -2.482 22.375 18.406 1 95.31 19 VAL B C 1
ATOM 2847 O O . VAL B 1 19 ? -2.002 21.438 17.75 1 95.31 19 VAL B O 1
ATOM 2850 N N . GLU B 1 20 ? -2.443 22.438 19.703 1 95.31 20 GLU B N 1
ATOM 2851 C CA . GLU B 1 20 ? -1.764 21.406 20.484 1 95.31 20 GLU B CA 1
ATOM 2852 C C . GLU B 1 20 ? -2.408 20.047 20.266 1 95.31 20 GLU B C 1
ATOM 2854 O O . GLU B 1 20 ? -1.708 19.047 20.109 1 95.31 20 GLU B O 1
ATOM 2859 N N . ARG B 1 21 ? -3.68 19.969 20.281 1 94.69 21 ARG B N 1
ATOM 2860 C CA . ARG B 1 21 ? -4.398 18.719 20.031 1 94.69 21 ARG B CA 1
ATOM 2861 C C . ARG B 1 21 ? -4.117 18.188 18.625 1 94.69 21 ARG B C 1
ATOM 2863 O O . ARG B 1 21 ? -3.916 16.984 18.438 1 94.69 21 ARG B O 1
ATOM 2870 N N . SER B 1 22 ? -4.152 19.094 17.688 1 95.81 22 SER B N 1
ATOM 2871 C CA . SER B 1 22 ? -3.877 18.703 16.312 1 95.81 22 SER B CA 1
ATOM 2872 C C . SER B 1 22 ? -2.475 18.125 16.172 1 95.81 22 SER B C 1
ATOM 2874 O O . SER B 1 22 ? -2.271 17.141 15.445 1 95.81 22 SER B O 1
ATOM 2876 N N . LEU B 1 23 ? -1.511 18.734 16.812 1 96.94 23 LEU B N 1
ATOM 2877 C CA . LEU B 1 23 ? -0.141 18.234 16.781 1 96.94 23 LEU B CA 1
ATOM 2878 C C . LEU B 1 23 ? -0.067 16.812 17.344 1 96.94 23 LEU B C 1
ATOM 2880 O O . LEU B 1 23 ? 0.613 15.953 16.766 1 96.94 23 LEU B O 1
ATOM 2884 N N . LYS B 1 24 ? -0.762 16.578 18.406 1 95.88 24 LYS B N 1
ATOM 2885 C CA . LYS B 1 24 ? -0.764 15.266 19.031 1 95.88 24 LYS B CA 1
ATOM 2886 C C . LYS B 1 24 ? -1.41 14.219 18.125 1 95.88 24 LYS B C 1
ATOM 2888 O O . LYS B 1 24 ? -0.893 13.109 17.984 1 95.88 24 LYS B O 1
ATOM 2893 N N . VAL B 1 25 ? -2.498 14.578 17.562 1 96.75 25 VAL B N 1
ATOM 2894 C CA . VAL B 1 25 ? -3.219 13.68 16.672 1 96.75 25 VAL B CA 1
ATOM 2895 C C . VAL B 1 25 ? -2.344 13.328 15.469 1 96.75 25 VAL B C 1
ATOM 2897 O O . VAL B 1 25 ? -2.246 12.164 15.078 1 96.75 25 VAL B O 1
ATOM 2900 N N . LEU B 1 26 ? -1.698 14.32 14.859 1 97.25 26 LEU B N 1
ATOM 2901 C CA . LEU B 1 26 ? -0.842 14.094 13.695 1 97.25 26 LEU B CA 1
ATOM 2902 C C . LEU B 1 26 ? 0.346 13.211 14.062 1 97.25 26 LEU B C 1
ATOM 2904 O O . LEU B 1 26 ? 0.715 12.312 13.305 1 97.25 26 LEU B O 1
ATOM 2908 N N . GLU B 1 27 ? 0.913 13.508 15.211 1 96.19 27 GLU B N 1
ATOM 2909 C CA . GLU B 1 27 ? 2.031 12.688 15.664 1 96.19 27 GLU B CA 1
ATOM 2910 C C . GLU B 1 27 ? 1.609 11.227 15.844 1 96.19 27 GLU B C 1
ATOM 2912 O O . GLU B 1 27 ? 2.324 10.312 15.43 1 96.19 27 GLU B O 1
ATOM 2917 N N . GLU B 1 28 ? 0.484 11 16.469 1 95.81 28 GLU B N 1
ATOM 2918 C CA . GLU B 1 28 ? -0.032 9.656 16.688 1 95.81 28 GLU B CA 1
ATOM 2919 C C . GLU B 1 28 ? -0.297 8.945 15.359 1 95.81 28 GLU B C 1
ATOM 2921 O O . GLU B 1 28 ? -0.033 7.746 15.234 1 95.81 28 GLU B O 1
ATOM 2926 N N . GLN B 1 29 ? -0.832 9.656 14.445 1 96.62 29 GLN B N 1
ATOM 2927 C CA . GLN B 1 29 ? -1.132 9.047 13.156 1 96.62 29 GLN B CA 1
ATOM 2928 C C . GLN B 1 29 ? 0.148 8.68 12.414 1 96.62 29 GLN B C 1
ATOM 2930 O O . GLN B 1 29 ? 0.207 7.641 11.742 1 96.62 29 GLN B O 1
ATOM 2935 N N . ILE B 1 30 ? 1.133 9.555 12.453 1 96.5 30 ILE B N 1
ATOM 2936 C CA . ILE B 1 30 ? 2.412 9.25 11.82 1 96.5 30 ILE B CA 1
ATOM 2937 C C . ILE B 1 30 ? 3.02 8.008 12.469 1 96.5 30 ILE B C 1
ATOM 2939 O O . ILE B 1 30 ? 3.482 7.102 11.766 1 96.5 30 ILE B O 1
ATOM 2943 N N . GLN B 1 31 ? 2.973 7.906 13.789 1 95.12 31 GLN B N 1
ATOM 2944 C CA . GLN B 1 31 ? 3.498 6.746 14.5 1 95.12 31 GLN B CA 1
ATOM 2945 C C . GLN B 1 31 ? 2.732 5.48 14.125 1 95.12 31 GLN B C 1
ATOM 2947 O O . GLN B 1 31 ? 3.334 4.426 13.906 1 95.12 31 GLN B O 1
ATOM 2952 N N . SER B 1 32 ? 1.425 5.578 14.109 1 96.44 32 SER B N 1
ATOM 2953 C CA . SER B 1 32 ? 0.589 4.441 13.742 1 96.44 32 SER B CA 1
ATOM 2954 C C . SER B 1 32 ? 0.903 3.965 12.328 1 96.44 32 SER B C 1
ATOM 2956 O O . SER B 1 32 ? 0.921 2.762 12.062 1 96.44 32 SER B O 1
ATOM 2958 N N . SER B 1 33 ? 1.114 4.895 11.422 1 96.19 33 SER B N 1
ATOM 2959 C CA . SER B 1 33 ? 1.432 4.547 10.039 1 96.19 33 SER B CA 1
ATOM 2960 C C . SER B 1 33 ? 2.783 3.848 9.945 1 96.19 33 SER B C 1
ATOM 2962 O O . SER B 1 33 ? 2.965 2.949 9.117 1 96.19 33 SER B O 1
ATOM 2964 N N . ILE B 1 34 ? 3.738 4.273 10.75 1 95.19 34 ILE B N 1
ATOM 2965 C CA . ILE B 1 34 ? 5.051 3.643 10.773 1 95.19 34 ILE B CA 1
ATOM 2966 C C . ILE B 1 34 ? 4.918 2.188 11.219 1 95.19 34 ILE B C 1
ATOM 2968 O O . ILE B 1 34 ? 5.461 1.283 10.586 1 95.19 34 ILE B O 1
ATOM 2972 N N . VAL B 1 35 ? 4.145 1.972 12.25 1 95.12 35 VAL B N 1
ATOM 2973 C CA . VAL B 1 35 ? 3.938 0.622 12.758 1 95.12 35 VAL B CA 1
ATOM 2974 C C . VAL B 1 35 ? 3.256 -0.236 11.695 1 95.12 35 VAL B C 1
ATOM 2976 O O . VAL B 1 35 ? 3.65 -1.381 11.461 1 95.12 35 VAL B O 1
ATOM 2979 N N . PHE B 1 36 ? 2.262 0.241 11.086 1 96.56 36 PHE B N 1
ATOM 2980 C CA . PHE B 1 36 ? 1.541 -0.5 10.062 1 96.56 36 PHE B CA 1
ATOM 2981 C C . PHE B 1 36 ? 2.463 -0.851 8.898 1 96.56 36 PHE B C 1
ATOM 2983 O O . PHE B 1 36 ? 2.365 -1.939 8.328 1 96.56 36 PHE B O 1
ATOM 2990 N N . ARG B 1 37 ? 3.293 0.035 8.523 1 95.5 37 ARG B N 1
ATOM 2991 C CA . ARG B 1 37 ? 4.223 -0.211 7.426 1 95.5 37 ARG B CA 1
ATOM 2992 C C . ARG B 1 37 ? 5.234 -1.292 7.797 1 95.5 37 ARG B C 1
ATOM 2994 O O . ARG B 1 37 ? 5.641 -2.086 6.945 1 95.5 37 ARG B O 1
ATOM 3001 N N . GLU B 1 38 ? 5.652 -1.231 9 1 93.06 38 GLU B N 1
ATOM 3002 C CA . GLU B 1 38 ? 6.539 -2.297 9.461 1 93.06 38 GLU B CA 1
ATOM 3003 C C . GLU B 1 38 ? 5.855 -3.658 9.367 1 93.06 38 GLU B C 1
ATOM 3005 O O . GLU B 1 38 ? 6.484 -4.648 8.984 1 93.06 38 GLU B O 1
ATOM 3010 N N . GLN B 1 39 ? 4.578 -3.744 9.766 1 94.5 39 GLN B N 1
ATOM 3011 C CA . GLN B 1 39 ? 3.801 -4.973 9.625 1 94.5 39 GLN B CA 1
ATOM 3012 C C . GLN B 1 39 ? 3.68 -5.387 8.164 1 94.5 39 GLN B C 1
ATOM 3014 O O . GLN B 1 39 ? 3.729 -6.578 7.848 1 94.5 39 GLN B O 1
ATOM 3019 N N . ARG B 1 40 ? 3.475 -4.453 7.332 1 95.69 40 ARG B N 1
ATOM 3020 C CA . ARG B 1 40 ? 3.406 -4.73 5.898 1 95.69 40 ARG B CA 1
ATOM 3021 C C . ARG B 1 40 ? 4.715 -5.328 5.395 1 95.69 40 ARG B C 1
ATOM 3023 O O . ARG B 1 40 ? 4.707 -6.273 4.602 1 95.69 40 ARG B O 1
ATOM 3030 N N . ASP B 1 41 ? 5.816 -4.727 5.809 1 93.5 41 ASP B N 1
ATOM 3031 C CA . ASP B 1 41 ? 7.113 -5.238 5.371 1 93.5 41 ASP B CA 1
ATOM 3032 C C . ASP B 1 41 ? 7.309 -6.688 5.812 1 93.5 41 ASP B C 1
ATOM 3034 O O . ASP B 1 41 ? 7.887 -7.488 5.078 1 93.5 41 ASP B O 1
ATOM 3038 N N . ALA B 1 42 ? 6.852 -7.023 6.988 1 93.31 42 ALA B N 1
ATOM 3039 C CA . ALA B 1 42 ? 6.906 -8.406 7.453 1 93.31 42 ALA B CA 1
ATOM 3040 C C . ALA B 1 42 ? 6.027 -9.312 6.594 1 93.31 42 ALA B C 1
ATOM 3042 O O . ALA B 1 42 ? 6.418 -10.43 6.254 1 93.31 42 ALA B O 1
ATOM 3043 N N . HIS B 1 43 ? 4.844 -8.906 6.266 1 96.44 43 HIS B N 1
ATOM 3044 C CA . HIS B 1 43 ? 3.928 -9.648 5.402 1 96.44 43 HIS B CA 1
ATOM 3045 C C . HIS B 1 43 ? 4.516 -9.844 4.012 1 96.44 43 HIS B C 1
ATOM 3047 O O . HIS B 1 43 ? 4.406 -10.93 3.432 1 96.44 43 HIS B O 1
ATOM 3053 N N . VAL B 1 44 ? 5.129 -8.812 3.504 1 96.31 44 VAL B N 1
ATOM 3054 C CA . VAL B 1 44 ? 5.742 -8.82 2.18 1 96.31 44 VAL B CA 1
ATOM 3055 C C . VAL B 1 44 ? 6.852 -9.867 2.127 1 96.31 44 VAL B C 1
ATOM 3057 O O . VAL B 1 44 ? 7.043 -10.523 1.103 1 96.31 44 VAL B O 1
ATOM 3060 N N . ALA B 1 45 ? 7.602 -9.992 3.166 1 94.06 45 ALA B N 1
ATOM 3061 C CA . ALA B 1 45 ? 8.664 -10.992 3.213 1 94.06 45 ALA B CA 1
ATOM 3062 C C . ALA B 1 45 ? 8.102 -12.398 3.021 1 94.06 45 ALA B C 1
ATOM 3064 O O . ALA B 1 45 ? 8.695 -13.219 2.318 1 94.06 45 ALA B O 1
ATOM 3065 N N . LYS B 1 46 ? 6.973 -12.664 3.592 1 95.75 46 LYS B N 1
ATOM 3066 C CA . LYS B 1 46 ? 6.328 -13.969 3.457 1 95.75 46 LYS B CA 1
ATOM 3067 C C . LYS B 1 46 ? 5.828 -14.188 2.033 1 95.75 46 LYS B C 1
ATOM 3069 O O . LYS B 1 46 ? 5.988 -15.281 1.476 1 95.75 46 LYS B O 1
ATOM 3074 N N . ILE B 1 47 ? 5.219 -13.203 1.477 1 97.25 47 ILE B N 1
ATOM 3075 C CA . ILE B 1 47 ? 4.711 -13.281 0.112 1 97.25 47 ILE B CA 1
ATOM 3076 C C . ILE B 1 47 ? 5.863 -13.516 -0.859 1 97.25 47 ILE B C 1
ATOM 3078 O O . ILE B 1 47 ? 5.762 -14.336 -1.771 1 97.25 47 ILE B O 1
ATOM 3082 N N . THR B 1 48 ? 6.922 -12.766 -0.646 1 96.81 48 THR B N 1
ATOM 3083 C CA . THR B 1 48 ? 8.109 -12.891 -1.49 1 96.81 48 THR B CA 1
ATOM 3084 C C . THR B 1 48 ? 8.656 -14.32 -1.444 1 96.81 48 THR B C 1
ATOM 3086 O O . THR B 1 48 ? 8.945 -14.906 -2.484 1 96.81 48 THR B O 1
ATOM 3089 N N . LYS B 1 49 ? 8.773 -14.805 -0.271 1 94.94 49 LYS B N 1
ATOM 3090 C CA . LYS B 1 49 ? 9.281 -16.172 -0.112 1 94.94 49 LYS B CA 1
ATOM 3091 C C . LYS B 1 49 ? 8.367 -17.172 -0.801 1 94.94 49 LYS B C 1
ATOM 3093 O O . LYS B 1 49 ? 8.844 -18.125 -1.431 1 94.94 49 LYS B O 1
ATOM 3098 N N . ALA B 1 50 ? 7.09 -17 -0.684 1 97.06 50 ALA B N 1
ATOM 3099 C CA . ALA B 1 50 ? 6.125 -17.891 -1.309 1 97.06 50 ALA B CA 1
ATOM 3100 C C . ALA B 1 50 ? 6.289 -17.906 -2.826 1 97.06 50 ALA B C 1
ATOM 3102 O O . ALA B 1 50 ? 6.32 -18.984 -3.441 1 97.06 50 ALA B O 1
ATOM 3103 N N . PHE B 1 51 ? 6.391 -16.781 -3.434 1 97.62 51 PHE B N 1
ATOM 3104 C CA . PHE B 1 51 ? 6.586 -16.703 -4.875 1 97.62 51 PHE B CA 1
ATOM 3105 C C . PHE B 1 51 ? 7.906 -17.344 -5.281 1 97.62 51 PHE B C 1
ATOM 3107 O O . PHE B 1 51 ? 7.977 -18.047 -6.297 1 97.62 51 PHE B O 1
ATOM 3114 N N . GLU B 1 52 ? 8.938 -17.078 -4.5 1 91.94 52 GLU B N 1
ATOM 3115 C CA . GLU B 1 52 ? 10.242 -17.656 -4.789 1 91.94 52 GLU B CA 1
ATOM 3116 C C . GLU B 1 52 ? 10.211 -19.172 -4.695 1 91.94 52 GLU B C 1
ATOM 3118 O O . GLU B 1 52 ? 10.742 -19.875 -5.566 1 91.94 52 GLU B O 1
ATOM 3123 N N . ASP B 1 53 ? 9.562 -19.641 -3.67 1 92.44 53 ASP B N 1
ATOM 3124 C CA . ASP B 1 53 ? 9.445 -21.094 -3.492 1 92.44 53 ASP B CA 1
ATOM 3125 C C . ASP B 1 53 ? 8.656 -21.719 -4.637 1 92.44 53 ASP B C 1
ATOM 3127 O O . ASP B 1 53 ? 9.039 -22.781 -5.148 1 92.44 53 ASP B O 1
ATOM 3131 N N . CYS B 1 54 ? 7.559 -21.156 -5.047 1 95.62 54 CYS B N 1
ATOM 3132 C CA . CYS B 1 54 ? 6.758 -21.656 -6.156 1 95.62 54 CYS B CA 1
ATOM 3133 C C . CYS B 1 54 ? 7.527 -21.578 -7.469 1 95.62 54 CYS B C 1
ATOM 3135 O O . CYS B 1 54 ? 7.461 -22.5 -8.281 1 95.62 54 CYS B O 1
ATOM 3137 N N . ALA B 1 55 ? 8.297 -20.531 -7.633 1 95.31 55 ALA B N 1
ATOM 3138 C CA . ALA B 1 55 ? 9.055 -20.328 -8.867 1 95.31 55 ALA B CA 1
ATOM 3139 C C . ALA B 1 55 ? 10.141 -21.391 -9.016 1 95.31 55 ALA B C 1
ATOM 3141 O O . ALA B 1 55 ? 10.336 -21.938 -10.109 1 95.31 55 ALA B O 1
ATOM 3142 N N . ILE B 1 56 ? 10.812 -21.703 -7.953 1 90.94 56 ILE B N 1
ATOM 3143 C CA . ILE B 1 56 ? 11.906 -22.672 -7.98 1 90.94 56 ILE B CA 1
ATOM 3144 C C . ILE B 1 56 ? 11.375 -24.047 -8.398 1 90.94 56 ILE B C 1
ATOM 3146 O O . ILE B 1 56 ? 12.055 -24.797 -9.094 1 90.94 56 ILE B O 1
ATOM 3150 N N . MET B 1 57 ? 10.133 -24.344 -8.094 1 90.81 57 MET B N 1
ATOM 3151 C CA . MET B 1 57 ? 9.555 -25.656 -8.352 1 90.81 57 MET B CA 1
ATOM 3152 C C . MET B 1 57 ? 8.836 -25.688 -9.695 1 90.81 57 MET B C 1
ATOM 3154 O O . MET B 1 57 ? 8.391 -26.734 -10.148 1 90.81 57 MET B O 1
ATOM 3158 N N . GLU B 1 58 ? 8.672 -24.578 -10.352 1 93 58 GLU B N 1
ATOM 3159 C CA . GLU B 1 58 ? 7.934 -24.469 -11.602 1 93 58 GLU B CA 1
ATOM 3160 C C . GLU B 1 58 ? 8.805 -24.844 -12.797 1 93 58 GLU B C 1
ATOM 3162 O O . GLU B 1 58 ? 9.898 -24.312 -12.969 1 93 58 GLU B O 1
ATOM 3167 N N . SER B 1 59 ? 8.359 -25.797 -13.602 1 87.5 59 SER B N 1
ATOM 3168 C CA . SER B 1 59 ? 9.148 -26.297 -14.719 1 87.5 59 SER B CA 1
ATOM 3169 C C . SER B 1 59 ? 8.984 -25.422 -15.953 1 87.5 59 SER B C 1
ATOM 3171 O O . SER B 1 59 ? 9.875 -25.375 -16.812 1 87.5 59 SER B O 1
ATOM 3173 N N . TYR B 1 60 ? 7.84 -24.859 -16.109 1 93.56 60 TYR B N 1
ATOM 3174 C CA . TYR B 1 60 ? 7.605 -24.016 -17.266 1 93.56 60 TYR B CA 1
ATOM 3175 C C . TYR B 1 60 ? 8.258 -22.656 -17.109 1 93.56 60 TYR B C 1
ATOM 3177 O O . TYR B 1 60 ? 7.914 -21.906 -16.203 1 93.56 60 TYR B O 1
ATOM 3185 N N . ALA B 1 61 ? 9.133 -22.25 -17.969 1 90.19 61 ALA B N 1
ATOM 3186 C CA . ALA B 1 61 ? 10.047 -21.125 -17.828 1 90.19 61 ALA B CA 1
ATOM 3187 C C . ALA B 1 61 ? 9.281 -19.797 -17.75 1 90.19 61 ALA B C 1
ATOM 3189 O O . ALA B 1 61 ? 9.609 -18.938 -16.938 1 90.19 61 ALA B O 1
ATOM 3190 N N . ALA B 1 62 ? 8.305 -19.609 -18.594 1 94 62 ALA B N 1
ATOM 3191 C CA . ALA B 1 62 ? 7.594 -18.344 -18.625 1 94 62 ALA B CA 1
ATOM 3192 C C . ALA B 1 62 ? 6.812 -18.109 -17.344 1 94 62 ALA B C 1
ATOM 3194 O O . ALA B 1 62 ? 6.793 -17 -16.812 1 94 62 ALA B O 1
ATOM 3195 N N . LEU B 1 63 ? 6.16 -19.094 -16.844 1 97.06 63 LEU B N 1
ATOM 3196 C CA . LEU B 1 63 ? 5.445 -18.984 -15.586 1 97.06 63 LEU B CA 1
ATOM 3197 C C . LEU B 1 63 ? 6.414 -18.766 -14.43 1 97.06 63 LEU B C 1
ATOM 3199 O O . LEU B 1 63 ? 6.148 -17.953 -13.531 1 97.06 63 LEU B O 1
ATOM 3203 N N . ARG B 1 64 ? 7.527 -19.5 -14.461 1 94.88 64 ARG B N 1
ATOM 3204 C CA . ARG B 1 64 ? 8.578 -19.312 -13.461 1 94.88 64 ARG B CA 1
ATOM 3205 C C . ARG B 1 64 ? 9.07 -17.875 -13.445 1 94.88 64 ARG B C 1
ATOM 3207 O O . ARG B 1 64 ? 9.219 -17.266 -12.375 1 94.88 64 ARG B O 1
ATOM 3214 N N . ALA B 1 65 ? 9.242 -17.344 -14.594 1 95.06 65 ALA B N 1
ATOM 3215 C CA . ALA B 1 65 ? 9.727 -15.977 -14.711 1 95.06 65 ALA B CA 1
ATOM 3216 C C . ALA B 1 65 ? 8.703 -14.992 -14.141 1 95.06 65 ALA B C 1
ATOM 3218 O O . ALA B 1 65 ? 9.07 -14.023 -13.477 1 95.06 65 ALA B O 1
ATOM 3219 N N . THR B 1 66 ? 7.469 -15.211 -14.438 1 96.75 66 THR B N 1
ATOM 3220 C CA . THR B 1 66 ? 6.418 -14.328 -13.961 1 96.7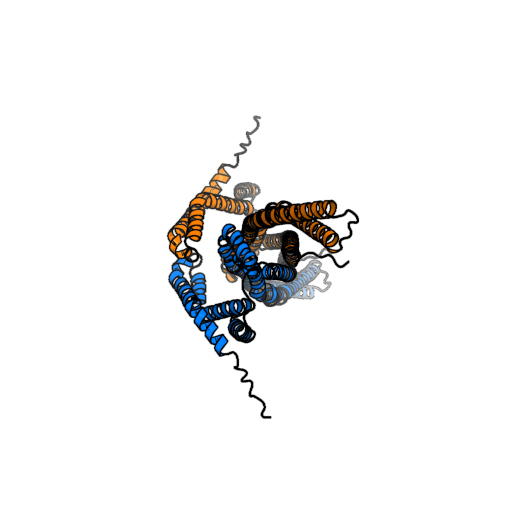5 66 THR B CA 1
ATOM 3221 C C . THR B 1 66 ? 6.328 -14.367 -12.438 1 96.75 66 THR B C 1
ATOM 3223 O O . THR B 1 66 ? 6.234 -13.328 -11.781 1 96.75 66 THR B O 1
ATOM 3226 N N . MET B 1 67 ? 6.395 -15.531 -11.852 1 97.44 67 MET B N 1
ATOM 3227 C CA . MET B 1 67 ? 6.352 -15.68 -10.398 1 97.44 67 MET B CA 1
ATOM 3228 C C . MET B 1 67 ? 7.559 -15.008 -9.75 1 97.44 67 MET B C 1
ATOM 3230 O O . MET B 1 67 ? 7.43 -14.336 -8.727 1 97.44 67 MET B O 1
ATOM 3234 N N . THR B 1 68 ? 8.695 -15.234 -10.383 1 95.5 68 THR B N 1
ATOM 3235 C CA . THR B 1 68 ? 9.922 -14.602 -9.891 1 95.5 68 THR B CA 1
ATOM 3236 C C . THR B 1 68 ? 9.797 -13.086 -9.93 1 95.5 68 THR B C 1
ATOM 3238 O O . THR B 1 68 ? 10.188 -12.398 -8.977 1 95.5 68 THR B O 1
ATOM 3241 N N . ALA B 1 69 ? 9.242 -12.617 -10.969 1 95.62 69 ALA B N 1
ATOM 3242 C CA . ALA B 1 69 ? 9.07 -11.172 -11.125 1 95.62 69 ALA B CA 1
ATOM 3243 C C . ALA B 1 69 ? 8.102 -10.625 -10.078 1 95.62 69 ALA B C 1
ATOM 3245 O O . ALA B 1 69 ? 8.305 -9.523 -9.555 1 95.62 69 ALA B O 1
ATOM 3246 N N . MET B 1 70 ? 7.078 -11.344 -9.805 1 97.69 70 MET B N 1
ATOM 3247 C CA . MET B 1 70 ? 6.117 -10.922 -8.789 1 97.69 70 MET B CA 1
ATOM 3248 C C . MET B 1 70 ? 6.793 -10.805 -7.426 1 97.69 70 MET B C 1
ATOM 3250 O O . MET B 1 70 ? 6.605 -9.805 -6.723 1 97.69 70 MET B O 1
ATOM 3254 N N . GLY B 1 71 ? 7.535 -11.836 -7.059 1 97.38 71 GLY B N 1
ATOM 3255 C CA . GLY B 1 71 ? 8.273 -11.789 -5.805 1 97.38 71 GLY B CA 1
ATOM 3256 C C . GLY B 1 71 ? 9.273 -10.656 -5.738 1 97.38 71 GLY B C 1
ATOM 3257 O O . GLY B 1 71 ? 9.359 -9.953 -4.73 1 97.38 71 GLY B O 1
ATOM 3258 N N . HIS B 1 72 ? 9.969 -10.5 -6.777 1 95.25 72 HIS B N 1
ATOM 3259 C CA . HIS B 1 72 ? 10.984 -9.453 -6.84 1 95.25 72 HIS B CA 1
ATOM 3260 C C . HIS B 1 72 ? 10.359 -8.07 -6.738 1 95.25 72 HIS B C 1
ATOM 3262 O O . HIS B 1 72 ? 10.883 -7.195 -6.043 1 95.25 72 HIS B O 1
ATOM 3268 N N . ALA B 1 73 ? 9.289 -7.844 -7.5 1 95.69 73 ALA B N 1
ATOM 3269 C CA . ALA B 1 73 ? 8.594 -6.559 -7.461 1 95.69 73 ALA B CA 1
ATOM 3270 C C . ALA B 1 73 ? 8.125 -6.234 -6.043 1 95.69 73 ALA B C 1
ATOM 3272 O O . ALA B 1 73 ? 8.312 -5.113 -5.562 1 95.69 73 ALA B O 1
ATOM 3273 N N . THR B 1 74 ? 7.562 -7.172 -5.375 1 97.44 74 THR B N 1
ATOM 3274 C CA . THR B 1 74 ? 7.062 -6.996 -4.016 1 97.44 74 THR B CA 1
ATOM 3275 C C . THR B 1 74 ? 8.203 -6.672 -3.057 1 97.44 74 THR B C 1
ATOM 3277 O O . THR B 1 74 ? 8.094 -5.746 -2.252 1 97.44 74 THR B O 1
ATOM 3280 N N . LYS B 1 75 ? 9.227 -7.375 -3.135 1 94.56 75 LYS B N 1
ATOM 3281 C CA . LYS B 1 75 ? 10.391 -7.184 -2.27 1 94.56 75 LYS B CA 1
ATOM 3282 C C . LYS B 1 75 ? 11.047 -5.832 -2.523 1 94.56 75 LYS B C 1
ATOM 3284 O O . LYS B 1 75 ? 11.367 -5.105 -1.582 1 94.56 75 LYS B O 1
ATOM 3289 N N . THR B 1 76 ? 11.273 -5.535 -3.719 1 93.38 76 THR B N 1
ATOM 3290 C CA . THR B 1 76 ? 11.961 -4.305 -4.102 1 93.38 76 THR B CA 1
ATOM 3291 C C . THR B 1 76 ? 11.164 -3.08 -3.648 1 93.38 76 THR B C 1
ATOM 3293 O O . THR B 1 76 ? 11.742 -2.102 -3.17 1 93.38 76 THR B O 1
ATOM 3296 N N . LEU B 1 77 ? 9.859 -3.158 -3.877 1 95.06 77 LEU B N 1
ATOM 3297 C CA . LEU B 1 77 ? 9.039 -2.039 -3.439 1 95.06 77 LEU B CA 1
ATOM 3298 C C . LEU B 1 77 ? 9.219 -1.783 -1.946 1 95.06 77 LEU B C 1
ATOM 3300 O O . LEU B 1 77 ? 9.391 -0.638 -1.525 1 95.06 77 LEU B O 1
ATOM 3304 N N . SER B 1 78 ? 9.148 -2.803 -1.144 1 95.44 78 SER B N 1
ATOM 3305 C CA . SER B 1 78 ? 9.297 -2.676 0.302 1 95.44 78 SER B CA 1
ATOM 3306 C C . SER B 1 78 ? 10.68 -2.15 0.671 1 95.44 78 SER B C 1
ATOM 3308 O O . SER B 1 78 ? 10.797 -1.213 1.462 1 95.44 78 SER B O 1
ATOM 3310 N N . THR B 1 79 ? 11.672 -2.67 0.1 1 90.31 79 THR B N 1
ATOM 3311 C CA . THR B 1 79 ? 13.047 -2.342 0.463 1 90.31 79 THR B CA 1
ATOM 3312 C C . THR B 1 79 ? 13.398 -0.918 0.037 1 90.31 79 THR B C 1
ATOM 3314 O O . THR B 1 79 ? 14 -0.166 0.802 1 90.31 79 THR B O 1
ATOM 3317 N N . GLU B 1 80 ? 13.023 -0.517 -1.075 1 87.38 80 GLU B N 1
ATOM 3318 C CA . GLU B 1 80 ? 13.438 0.77 -1.624 1 87.38 80 GLU B CA 1
ATOM 3319 C C . GLU B 1 80 ? 12.625 1.915 -1.03 1 87.38 80 GLU B C 1
ATOM 3321 O O . GLU B 1 80 ? 13.016 3.08 -1.134 1 87.38 80 GLU B O 1
ATOM 3326 N N . THR B 1 81 ? 11.523 1.581 -0.5 1 92 81 THR B N 1
ATOM 3327 C CA . THR B 1 81 ? 10.703 2.65 0.061 1 92 81 THR B CA 1
ATOM 3328 C C . THR B 1 81 ? 10.805 2.668 1.583 1 92 81 THR B C 1
ATOM 3330 O O . THR B 1 81 ? 10.164 3.486 2.244 1 92 81 THR B O 1
ATOM 3333 N N . TYR B 1 82 ? 11.617 1.88 2.186 1 90.75 82 TYR B N 1
ATOM 3334 C CA . TYR B 1 82 ? 11.742 1.732 3.631 1 90.75 82 TYR B CA 1
ATOM 3335 C C . TYR B 1 82 ? 12.141 3.051 4.281 1 90.75 82 TYR B C 1
ATOM 3337 O O . TYR B 1 82 ? 11.523 3.488 5.25 1 90.75 82 TYR B O 1
ATOM 3345 N N . GLU B 1 83 ? 13.125 3.701 3.803 1 83.94 83 GLU B N 1
ATOM 3346 C CA . GLU B 1 83 ? 13.617 4.945 4.379 1 83.94 83 GLU B CA 1
ATOM 3347 C C . GLU B 1 83 ? 12.562 6.047 4.316 1 83.94 83 GLU B C 1
ATOM 3349 O O . GLU B 1 83 ? 12.32 6.738 5.305 1 83.94 83 GLU B O 1
ATOM 3354 N N . MET B 1 84 ? 11.945 6.156 3.174 1 88.5 84 MET B N 1
ATOM 3355 C CA . MET B 1 84 ? 10.992 7.234 2.93 1 88.5 84 MET B CA 1
ATOM 3356 C C . MET B 1 84 ? 9.703 7.02 3.721 1 88.5 84 MET B C 1
ATOM 3358 O O . MET B 1 84 ? 9.062 7.98 4.148 1 88.5 84 MET B O 1
ATOM 3362 N N . MET B 1 85 ? 9.375 5.746 3.922 1 92.44 85 MET B N 1
ATOM 3363 C CA . MET B 1 85 ? 8.062 5.457 4.484 1 92.44 85 MET B CA 1
ATOM 3364 C C . MET B 1 85 ? 8.148 5.207 5.984 1 92.44 85 MET B C 1
ATOM 3366 O O . MET B 1 85 ? 7.164 5.367 6.707 1 92.44 85 MET B O 1
ATOM 3370 N N . ILE B 1 86 ? 9.281 4.887 6.547 1 90.31 86 ILE B N 1
ATOM 3371 C CA . ILE B 1 86 ? 9.383 4.473 7.941 1 90.31 86 ILE B CA 1
ATOM 3372 C C . ILE B 1 86 ? 10.375 5.367 8.672 1 90.31 86 ILE B C 1
ATOM 3374 O O . ILE B 1 86 ? 10.031 6 9.68 1 90.31 86 ILE B O 1
ATOM 3378 N N . VAL B 1 87 ? 11.5 5.621 8.094 1 85.31 87 VAL B N 1
ATOM 3379 C CA . VAL B 1 87 ? 12.578 6.297 8.812 1 85.31 87 VAL B CA 1
ATOM 3380 C C . VAL B 1 87 ? 12.344 7.805 8.797 1 85.31 87 VAL B C 1
ATOM 3382 O O . VAL B 1 87 ? 12.359 8.453 9.844 1 85.31 87 VAL B O 1
ATOM 3385 N N . ARG B 1 88 ? 12.086 8.422 7.656 1 86.88 88 ARG B N 1
ATOM 3386 C CA . ARG B 1 88 ? 12.008 9.875 7.496 1 86.88 88 ARG B CA 1
ATOM 3387 C C . ARG B 1 88 ? 10.812 10.445 8.25 1 86.88 88 ARG B C 1
ATOM 3389 O O . ARG B 1 88 ? 10.914 11.5 8.875 1 86.88 88 ARG B O 1
ATOM 3396 N N . PRO B 1 89 ? 9.672 9.75 8.211 1 90.31 89 PRO B N 1
ATOM 3397 C CA . PRO B 1 89 ? 8.562 10.305 9 1 90.31 89 PRO B CA 1
ATOM 3398 C C . PRO B 1 89 ? 8.906 10.445 10.477 1 90.31 89 PRO B C 1
ATOM 3400 O O . PRO B 1 89 ? 8.508 11.422 11.117 1 90.31 89 PRO B O 1
ATOM 3403 N N . GLU B 1 90 ? 9.625 9.555 10.984 1 83.56 90 GLU B N 1
ATOM 3404 C CA . GLU B 1 90 ? 10.023 9.594 12.391 1 83.56 90 GLU B CA 1
ATOM 3405 C C . GLU B 1 90 ? 11.086 10.664 12.633 1 83.56 90 GLU B C 1
ATOM 3407 O O . GLU B 1 90 ? 11.016 11.414 13.602 1 83.56 90 GLU B O 1
ATOM 3412 N N . GLN B 1 91 ? 11.961 10.82 11.711 1 83.94 91 GLN B N 1
ATOM 3413 C CA . GLN B 1 91 ? 13.125 11.672 11.922 1 83.94 91 GLN B CA 1
ATOM 3414 C C . GLN B 1 91 ? 12.852 13.102 11.461 1 83.94 91 GLN B C 1
ATOM 3416 O O . GLN B 1 91 ? 13.516 14.039 11.898 1 83.94 91 GLN B O 1
ATOM 3421 N N . GLN B 1 92 ? 11.906 13.266 10.625 1 86.69 92 GLN B N 1
ATOM 3422 C CA . GLN B 1 92 ? 11.656 14.602 10.094 1 86.69 92 GLN B CA 1
ATOM 3423 C C . GLN B 1 92 ? 10.273 15.109 10.5 1 86.69 92 GLN B C 1
ATOM 3425 O O . GLN B 1 92 ? 10.156 16.047 11.297 1 86.69 92 GLN B O 1
ATOM 3430 N N . ALA B 1 93 ? 9.242 14.391 10.141 1 93.44 93 ALA B N 1
ATOM 3431 C CA . ALA B 1 93 ? 7.887 14.891 10.367 1 93.44 93 ALA B CA 1
ATOM 3432 C C . ALA B 1 93 ? 7.594 15 11.859 1 93.44 93 ALA B C 1
ATOM 3434 O O . ALA B 1 93 ? 7.125 16.031 12.336 1 93.44 93 ALA B O 1
ATOM 3435 N N . ILE B 1 94 ? 7.93 13.992 12.641 1 93.69 94 ILE B N 1
ATOM 3436 C CA . ILE B 1 94 ? 7.648 14 14.078 1 93.69 94 ILE B CA 1
ATOM 3437 C C . ILE B 1 94 ? 8.508 15.055 14.766 1 93.69 94 ILE B C 1
ATOM 3439 O O . ILE B 1 94 ? 8.047 15.742 15.68 1 93.69 94 ILE B O 1
ATOM 3443 N N . VAL B 1 95 ? 9.75 15.227 14.336 1 90.38 95 VAL B N 1
ATOM 3444 C CA . VAL B 1 95 ? 10.656 16.219 14.914 1 90.38 95 VAL B CA 1
ATOM 3445 C C . VAL B 1 95 ? 10.102 17.625 14.672 1 90.38 95 VAL B C 1
ATOM 3447 O O . VAL B 1 95 ? 10.125 18.469 15.57 1 90.38 95 VAL B O 1
ATOM 3450 N N . GLU B 1 96 ? 9.602 17.906 13.43 1 94.62 96 GLU B N 1
ATOM 3451 C CA . GLU B 1 96 ? 9 19.203 13.125 1 94.62 96 GLU B CA 1
ATOM 3452 C C . GLU B 1 96 ? 7.789 19.469 14.016 1 94.62 96 GLU B C 1
ATOM 3454 O O . GLU B 1 96 ? 7.609 20.594 14.5 1 94.62 96 GLU B O 1
ATOM 3459 N N . LEU B 1 97 ? 6.938 18.453 14.258 1 96.69 97 LEU B N 1
ATOM 3460 C CA . LEU B 1 97 ? 5.77 18.609 15.117 1 96.69 97 LEU B CA 1
ATOM 3461 C C . LEU B 1 97 ? 6.188 18.906 16.547 1 96.69 97 LEU B C 1
ATOM 3463 O O . LEU B 1 97 ? 5.582 19.734 17.219 1 96.69 97 LEU B O 1
ATOM 3467 N N . THR B 1 98 ? 7.242 18.234 16.969 1 92 98 THR B N 1
ATOM 3468 C CA . THR B 1 98 ? 7.762 18.422 18.312 1 92 98 THR B CA 1
ATOM 3469 C C . THR B 1 98 ? 8.297 19.844 18.484 1 92 98 THR B C 1
ATOM 3471 O O . THR B 1 98 ? 8.141 20.453 19.547 1 92 98 THR B O 1
ATOM 3474 N N . GLN B 1 99 ? 8.898 20.375 17.484 1 91.19 99 GLN B N 1
ATOM 3475 C CA . GLN B 1 99 ? 9.414 21.734 17.531 1 91.19 99 GLN B CA 1
ATOM 3476 C C . GLN B 1 99 ? 8.281 22.75 17.641 1 91.19 99 GLN B C 1
ATOM 3478 O O . GLN B 1 99 ? 8.391 23.734 18.359 1 91.19 99 GLN B O 1
ATOM 3483 N N . ILE B 1 100 ? 7.191 22.484 16.891 1 95.5 100 ILE B N 1
ATOM 3484 C CA . ILE B 1 100 ? 6.043 23.375 17.016 1 95.5 100 ILE B CA 1
ATOM 3485 C C . ILE B 1 100 ? 5.547 23.391 18.469 1 95.5 100 ILE B C 1
ATOM 3487 O O . ILE B 1 100 ? 5.234 24.438 19.016 1 95.5 100 ILE B O 1
ATOM 3491 N N . GLN B 1 101 ? 5.508 22.203 19.047 1 94.19 101 GLN B N 1
ATOM 3492 C CA . GLN B 1 101 ? 5.047 22.078 20.422 1 94.19 101 GLN B CA 1
ATOM 3493 C C . GLN B 1 101 ? 5.984 22.797 21.391 1 94.19 101 GLN B C 1
ATOM 3495 O O . GLN B 1 101 ? 5.547 23.609 22.203 1 94.19 101 GLN B O 1
ATOM 3500 N N . ASP B 1 102 ? 7.238 22.609 21.266 1 88.19 102 ASP B N 1
ATOM 3501 C CA . ASP B 1 102 ? 8.211 23.047 22.281 1 88.19 102 ASP B CA 1
ATOM 3502 C C . ASP B 1 102 ? 8.594 24.516 22.078 1 88.19 102 ASP B C 1
ATOM 3504 O O . ASP B 1 102 ? 8.836 25.234 23.047 1 88.19 102 ASP B O 1
ATOM 3508 N N . TRP B 1 103 ? 8.688 24.922 20.828 1 89.88 103 TRP B N 1
ATOM 3509 C CA . TRP B 1 103 ? 9.211 26.25 20.547 1 89.88 103 TRP B CA 1
ATOM 3510 C C . TRP B 1 103 ? 8.094 27.219 20.156 1 89.88 103 TRP B C 1
ATOM 3512 O O . TRP B 1 103 ? 8.312 28.422 20.016 1 89.88 103 TRP B O 1
ATOM 3522 N N . GLY B 1 104 ? 6.961 26.641 19.906 1 92.75 104 GLY B N 1
ATOM 3523 C CA . GLY B 1 104 ? 5.82 27.469 19.562 1 92.75 104 GLY B CA 1
ATOM 3524 C C . GLY B 1 104 ? 4.734 27.469 20.609 1 92.75 104 GLY B C 1
ATOM 3525 O O . GLY B 1 104 ? 4.578 28.453 21.344 1 92.75 104 GLY B O 1
ATOM 3526 N N . VAL B 1 105 ? 4.156 26.375 20.906 1 94.75 105 VAL B N 1
ATOM 3527 C CA . VAL B 1 105 ? 2.979 26.25 21.75 1 94.75 105 VAL B CA 1
ATOM 3528 C C . VAL B 1 105 ? 3.354 26.547 23.203 1 94.75 105 VAL B C 1
ATOM 3530 O O . VAL B 1 105 ? 2.68 27.328 23.875 1 94.75 105 VAL B O 1
ATOM 3533 N N . VAL B 1 106 ? 4.402 26 23.734 1 93.62 106 VAL B N 1
ATOM 3534 C CA . VAL B 1 106 ? 4.777 26.125 25.141 1 93.62 106 VAL B CA 1
ATOM 3535 C C . VAL B 1 106 ? 5.078 27.578 25.469 1 93.62 106 VAL B C 1
ATOM 3537 O O . VAL B 1 106 ? 4.516 28.141 26.422 1 93.62 106 VAL B O 1
ATOM 3540 N N . PRO B 1 107 ? 5.941 28.297 24.641 1 88.44 107 PRO B N 1
ATOM 3541 C CA . PRO B 1 107 ? 6.184 29.719 24.938 1 88.44 107 PRO B CA 1
ATOM 3542 C C . PRO B 1 107 ? 4.918 30.562 24.828 1 88.44 107 PRO B C 1
ATOM 3544 O O . PRO B 1 107 ? 4.73 31.5 25.609 1 88.44 107 PRO B O 1
ATOM 3547 N N . MET B 1 108 ? 4.059 30.234 23.859 1 92.25 108 MET B N 1
ATOM 3548 C CA . MET B 1 108 ? 2.812 30.984 23.719 1 92.25 108 MET B CA 1
ATOM 3549 C C . MET B 1 108 ? 1.929 30.812 24.953 1 92.25 108 MET B C 1
ATOM 3551 O O . MET B 1 108 ? 1.29 31.766 25.406 1 92.25 108 MET B O 1
ATOM 3555 N N . LYS B 1 109 ? 1.87 29.641 25.516 1 93.56 109 LYS B N 1
ATOM 3556 C CA . LYS B 1 109 ? 1.099 29.391 26.719 1 93.56 109 LYS B CA 1
ATOM 3557 C C . LYS B 1 109 ? 1.644 30.188 27.906 1 93.56 109 LYS B C 1
ATOM 3559 O O . LYS B 1 109 ? 0.875 30.703 28.719 1 93.56 109 LYS B O 1
ATOM 3564 N N . ARG B 1 110 ? 2.936 30.297 27.984 1 90.44 110 ARG B N 1
ATOM 3565 C CA . ARG B 1 110 ? 3.555 31.078 29.062 1 90.44 110 ARG B CA 1
ATOM 3566 C C . ARG B 1 110 ? 3.186 32.562 28.938 1 90.44 110 ARG B C 1
ATOM 3568 O O . ARG B 1 110 ? 2.898 33.188 29.953 1 90.44 110 ARG B O 1
ATOM 3575 N N . LEU B 1 111 ? 3.207 33.031 27.688 1 90.06 111 LEU B N 1
ATOM 3576 C CA . LEU B 1 111 ? 2.855 34.438 27.453 1 90.06 111 LEU B CA 1
ATOM 3577 C C . LEU B 1 111 ? 1.396 34.688 27.812 1 90.06 111 LEU B C 1
ATOM 3579 O O . LEU B 1 111 ? 1.065 35.75 28.359 1 90.06 111 LEU B O 1
ATOM 3583 N N . LEU B 1 112 ? 0.544 33.781 27.5 1 93 112 LEU B N 1
ATOM 3584 C CA . LEU B 1 112 ? -0.873 33.906 27.828 1 93 112 LEU B CA 1
ATOM 3585 C C . LEU B 1 112 ? -1.09 33.875 29.328 1 93 112 LEU B C 1
ATOM 3587 O O . LEU B 1 112 ? -1.93 34.594 29.859 1 93 112 LEU B O 1
ATOM 3591 N N . ASP B 1 113 ? -0.328 33 30.016 1 93.06 113 ASP B N 1
ATOM 3592 C CA . ASP B 1 113 ? -0.382 32.969 31.484 1 93.06 113 ASP B CA 1
ATOM 3593 C C . ASP B 1 113 ? 0.023 34.312 32.094 1 93.06 113 ASP B C 1
ATOM 3595 O O . ASP B 1 113 ? -0.614 34.781 33.031 1 93.06 113 ASP B O 1
ATOM 3599 N N . ASP B 1 114 ? 1.091 34.875 31.547 1 88.25 114 ASP B N 1
ATOM 3600 C CA . ASP B 1 114 ? 1.555 36.188 32 1 88.25 114 ASP B CA 1
ATOM 3601 C C . ASP B 1 114 ? 0.488 37.25 31.797 1 88.25 114 ASP B C 1
ATOM 3603 O O . ASP B 1 114 ? 0.273 38.094 32.656 1 88.25 114 ASP B O 1
ATOM 3607 N N . ARG B 1 115 ? -0.112 37.188 30.672 1 91.38 115 ARG B N 1
ATOM 3608 C CA . ARG B 1 115 ? -1.186 38.125 30.375 1 91.38 115 ARG B CA 1
ATOM 3609 C C . ARG B 1 115 ? -2.338 37.969 31.359 1 91.38 115 ARG B C 1
ATOM 3611 O O . ARG B 1 115 ? -2.854 38.969 31.891 1 91.38 115 ARG B O 1
ATOM 3618 N N . ASP B 1 116 ? -2.746 36.812 31.641 1 93 116 ASP B N 1
ATOM 3619 C CA . ASP B 1 116 ? -3.857 36.531 32.531 1 93 116 ASP B CA 1
ATOM 3620 C C . ASP B 1 116 ? -3.553 37.031 33.969 1 93 116 ASP B C 1
ATOM 3622 O O . ASP B 1 116 ? -4.422 37.594 34.625 1 93 116 ASP B O 1
ATOM 3626 N N . LYS B 1 117 ? -2.324 36.875 34.406 1 91.75 117 LYS B N 1
ATOM 3627 C CA . LYS B 1 117 ? -1.907 37.344 35.719 1 91.75 117 LYS B CA 1
ATOM 3628 C C . LYS B 1 117 ? -1.95 38.875 35.781 1 91.75 117 LYS B C 1
ATOM 3630 O O . LYS B 1 117 ? -2.385 39.469 36.781 1 91.75 117 LYS B O 1
ATOM 3635 N N . ALA B 1 118 ? -1.461 39.469 34.656 1 89.62 118 ALA B N 1
ATOM 3636 C CA . ALA B 1 118 ? -1.448 40.906 34.594 1 89.62 118 ALA B CA 1
ATOM 3637 C C . ALA B 1 118 ? -2.867 41.469 34.625 1 89.62 118 ALA B C 1
ATOM 3639 O O . ALA B 1 118 ? -3.129 42.469 35.344 1 89.62 118 ALA B O 1
ATOM 3640 N N . ILE B 1 119 ? -3.746 40.844 33.969 1 92.06 119 ILE B N 1
ATOM 3641 C CA . ILE B 1 119 ? -5.129 41.312 33.906 1 92.06 119 ILE B CA 1
ATOM 3642 C C . ILE B 1 119 ? -5.801 41.094 35.25 1 92.06 119 ILE B C 1
ATOM 3644 O O . ILE B 1 119 ? -6.562 41.969 35.719 1 92.06 119 ILE B O 1
ATOM 3648 N N . LYS B 1 120 ? -5.57 40 35.969 1 92 120 LYS B N 1
ATOM 3649 C CA . LYS B 1 120 ? -6.137 39.719 37.281 1 92 120 LYS B CA 1
ATOM 3650 C C . LYS B 1 120 ? -5.648 40.75 38.312 1 92 120 LYS B C 1
ATOM 3652 O O . LYS B 1 120 ? -6.43 41.219 39.125 1 92 120 LYS B O 1
ATOM 3657 N N . MET B 1 121 ? -4.355 41.031 38.219 1 91.19 121 MET B N 1
ATOM 3658 C CA . MET B 1 121 ? -3.777 42 39.156 1 91.19 121 MET B CA 1
ATOM 3659 C C . MET B 1 121 ? -4.375 43.406 38.938 1 91.19 121 MET B C 1
ATOM 3661 O O . MET B 1 121 ? -4.66 44.094 39.875 1 91.19 121 MET B O 1
ATOM 3665 N N . GLN B 1 122 ? -4.543 43.719 37.625 1 90.06 122 GLN B N 1
ATOM 3666 C CA . GLN B 1 122 ? -5.164 45 37.312 1 90.06 122 GLN B CA 1
ATOM 3667 C C . GLN B 1 122 ? -6.582 45.094 37.875 1 90.06 122 GLN B C 1
ATOM 3669 O O . GLN B 1 122 ? -6.98 46.094 38.438 1 90.06 122 GLN B O 1
ATOM 3674 N N . ALA B 1 123 ? -7.367 44.031 37.719 1 89.19 123 ALA B N 1
ATOM 3675 C CA . ALA B 1 123 ? -8.742 44 38.219 1 89.19 123 ALA B CA 1
ATOM 3676 C C . ALA B 1 123 ? -8.789 44.094 39.75 1 89.19 123 ALA B C 1
ATOM 3678 O O . ALA B 1 123 ? -9.664 44.75 40.312 1 89.19 123 ALA B O 1
ATOM 3679 N N . LYS B 1 124 ? -7.871 43.438 40.438 1 88.62 124 LYS B N 1
ATOM 3680 C CA . LYS B 1 124 ? -7.801 43.5 41.906 1 88.62 124 LYS B CA 1
ATOM 3681 C C . LYS B 1 124 ? -7.496 44.906 42.406 1 88.62 124 LYS B C 1
ATOM 3683 O O . LYS B 1 124 ? -8.141 45.406 43.312 1 88.62 124 LYS B O 1
ATOM 3688 N N . LEU B 1 125 ? -6.52 45.594 41.75 1 87.25 125 LEU B N 1
ATOM 3689 C CA . LEU B 1 125 ? -6.141 46.938 42.156 1 87.25 125 LEU B CA 1
ATOM 3690 C C . LEU B 1 125 ? -7.281 47.906 41.875 1 87.25 125 LEU B C 1
ATOM 3692 O O . LEU B 1 125 ? -7.516 48.812 42.688 1 87.25 125 LEU B O 1
ATOM 3696 N N . GLN B 1 126 ? -7.949 47.688 40.781 1 88.12 126 GLN B N 1
ATOM 3697 C CA . GLN B 1 126 ? -9.086 48.531 40.469 1 88.12 126 GLN B CA 1
ATOM 3698 C C . GLN B 1 126 ? -10.211 48.375 41.469 1 88.12 126 GLN B C 1
ATOM 3700 O O . GLN B 1 126 ? -10.852 49.375 41.844 1 88.12 126 GLN B O 1
ATOM 3705 N N . ARG B 1 127 ? -10.469 47.188 41.969 1 86.5 127 ARG B N 1
ATOM 3706 C CA . ARG B 1 127 ? -11.484 46.938 43 1 86.5 127 ARG B CA 1
ATOM 3707 C C . ARG B 1 127 ? -11.117 47.594 44.312 1 86.5 127 ARG B C 1
ATOM 3709 O O . ARG B 1 127 ? -11.992 48.094 45.031 1 86.5 127 ARG B O 1
ATOM 3716 N N . ASP B 1 128 ? -9.859 47.594 44.594 1 82.75 128 ASP B N 1
ATOM 3717 C CA . ASP B 1 128 ? -9.391 48.219 45.844 1 82.75 128 ASP B CA 1
ATOM 3718 C C . ASP B 1 128 ? -9.641 49.75 45.781 1 82.75 128 ASP B C 1
ATOM 3720 O O . ASP B 1 128 ? -10 50.344 46.812 1 82.75 128 ASP B O 1
ATOM 3724 N N . VAL B 1 129 ? -9.461 50.25 44.625 1 83.56 129 VAL B N 1
ATOM 3725 C CA . VAL B 1 129 ? -9.664 51.688 44.469 1 83.56 129 VAL B CA 1
ATOM 3726 C C . VAL B 1 129 ? -11.156 52 44.531 1 83.56 129 VAL B C 1
ATOM 3728 O O . VAL B 1 129 ? -11.562 53 45.125 1 83.56 129 VAL B O 1
ATOM 3731 N N . ASP B 1 130 ? -11.914 51.125 43.906 1 82.94 130 ASP B N 1
ATOM 3732 C CA . ASP B 1 130 ? -13.352 51.375 43.844 1 82.94 130 ASP B CA 1
ATOM 3733 C C . ASP B 1 130 ? -14.016 51.188 45.219 1 82.94 130 ASP B C 1
ATOM 3735 O O . ASP B 1 130 ? -14.953 51.938 45.531 1 82.94 130 ASP B O 1
ATOM 3739 N N . GLU B 1 131 ? -13.555 50.312 45.938 1 78.44 131 GLU B N 1
ATOM 3740 C CA . GLU B 1 131 ? -14.18 50.031 47.25 1 78.44 131 GLU B CA 1
ATOM 3741 C C . GLU B 1 131 ? -13.617 50.938 48.344 1 78.44 131 GLU B C 1
ATOM 3743 O O . GLU B 1 131 ? -14.094 50.938 49.469 1 78.44 131 GLU B O 1
ATOM 3748 N N . LYS B 1 132 ? -12.859 52.031 47.969 1 69.31 132 LYS B N 1
ATOM 3749 C CA . LYS B 1 132 ? -12.305 53 48.906 1 69.31 132 LYS B CA 1
ATOM 3750 C C . LYS B 1 132 ? -11.766 52.312 50.156 1 69.31 132 LYS B C 1
ATOM 3752 O O . LYS B 1 132 ? -11.992 52.781 51.281 1 69.31 132 LYS B O 1
ATOM 3757 N N . LEU B 1 133 ? -11.43 51.156 49.844 1 59.41 133 LEU B N 1
ATOM 3758 C CA . LEU B 1 133 ? -11.039 50.375 51 1 59.41 133 LEU B CA 1
ATOM 3759 C C . LEU B 1 133 ? -9.797 50.969 51.688 1 59.41 133 LEU B C 1
ATOM 3761 O O . LEU B 1 133 ? -9.086 50.25 52.406 1 59.41 133 LEU B O 1
ATOM 3765 N N . TYR B 1 134 ? -9.422 52.062 51.25 1 58.88 134 TYR B N 1
ATOM 3766 C CA . TYR B 1 134 ? -8.211 52.562 51.906 1 58.88 134 TYR B CA 1
ATOM 3767 C C . TYR B 1 134 ? -8.555 53.625 52.938 1 58.88 134 TYR B C 1
ATOM 3769 O O . TYR B 1 134 ? -9.516 54.375 52.75 1 58.88 134 TYR B O 1
ATOM 3777 N N . ILE B 1 135 ? -8.227 53.281 54.062 1 60.44 135 ILE B N 1
ATOM 3778 C CA . ILE B 1 135 ? -8.391 54.125 55.25 1 60.44 135 ILE B CA 1
ATOM 3779 C C . ILE B 1 135 ? -7.555 55.406 55.094 1 60.44 135 ILE B C 1
ATOM 3781 O O . ILE B 1 135 ? -7.758 56.375 55.812 1 60.44 135 ILE B O 1
ATOM 3785 N N . GLY B 1 136 ? -6.645 55.406 54.125 1 59.5 136 GLY B N 1
ATOM 3786 C CA . GLY B 1 136 ? -5.605 56.406 54.312 1 59.5 136 GLY B CA 1
ATOM 3787 C C . GLY B 1 136 ? -5.809 57.656 53.469 1 59.5 136 GLY B C 1
ATOM 3788 O O . GLY B 1 136 ? -4.875 58.438 53.281 1 59.5 136 GLY B O 1
ATOM 3789 N N . GLY B 1 137 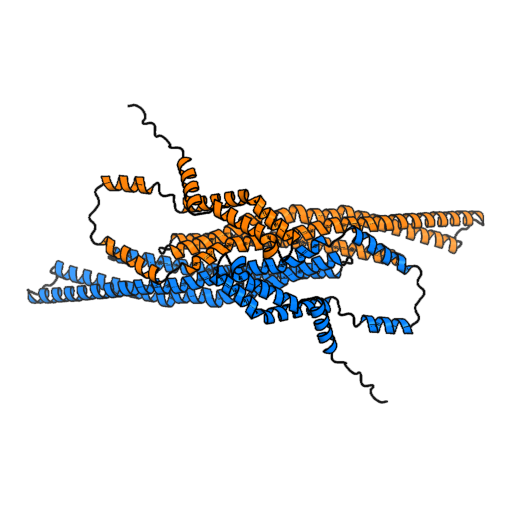? -6.895 58.438 53.625 1 71.5 137 GLY B N 1
ATOM 3790 C CA . GLY B 1 137 ? -7.168 59.781 53.094 1 71.5 137 GLY B CA 1
ATOM 3791 C C . GLY B 1 137 ? -6.777 59.938 51.625 1 71.5 137 GLY B C 1
ATOM 3792 O O . GLY B 1 137 ? -6.551 58.938 50.938 1 71.5 137 GLY B O 1
ATOM 3793 N N . ASN B 1 138 ? -6.629 61.156 51.125 1 73.25 138 ASN B N 1
ATOM 3794 C CA . ASN B 1 138 ? -6.445 61.531 49.719 1 73.25 138 ASN B CA 1
ATOM 3795 C C . ASN B 1 138 ? -5.105 61.031 49.188 1 73.25 138 ASN B C 1
ATOM 3797 O O . ASN B 1 138 ? -5 60.688 48 1 73.25 138 ASN B O 1
ATOM 3801 N N . LYS B 1 139 ? -4.055 60.906 50.062 1 80.19 139 LYS B N 1
ATOM 3802 C CA . LYS B 1 139 ? -2.723 60.531 49.625 1 80.19 139 LYS B CA 1
ATOM 3803 C C . LYS B 1 139 ? -2.676 59.031 49.281 1 80.19 139 LYS B C 1
ATOM 3805 O O . LYS B 1 139 ? -2.053 58.656 48.281 1 80.19 139 LYS B O 1
ATOM 3810 N N . GLU B 1 140 ? -3.387 58.219 50.031 1 79.88 140 GLU B N 1
ATOM 3811 C CA . GLU B 1 140 ? -3.408 56.781 49.812 1 79.88 140 GLU B CA 1
ATOM 3812 C C . GLU B 1 140 ? -4.219 56.438 48.562 1 79.88 140 GLU B C 1
ATOM 3814 O O . GLU B 1 140 ? -3.869 55.5 47.812 1 79.88 140 GLU B O 1
ATOM 3819 N N . ARG B 1 141 ? -5.18 57.219 48.344 1 77.94 141 ARG B N 1
ATOM 3820 C CA . ARG B 1 141 ? -5.992 57.031 47.156 1 77.94 141 ARG B CA 1
ATOM 3821 C C . ARG B 1 141 ? -5.191 57.344 45.906 1 77.94 141 ARG B C 1
ATOM 3823 O O . ARG B 1 141 ? -5.27 56.625 44.906 1 77.94 141 ARG B O 1
ATOM 3830 N N . ASP B 1 142 ? -4.391 58.375 46 1 80.62 142 ASP B N 1
ATOM 3831 C CA . ASP B 1 142 ? -3.574 58.781 44.875 1 80.62 142 ASP B CA 1
ATOM 3832 C C . ASP B 1 142 ? -2.502 57.75 44.562 1 80.62 142 ASP B C 1
ATOM 3834 O O . ASP B 1 142 ? -2.186 57.5 43.406 1 80.62 142 ASP B O 1
ATOM 3838 N N . LYS B 1 143 ? -1.986 57.156 45.594 1 82.69 143 LYS B N 1
ATOM 3839 C CA . LYS B 1 143 ? -0.985 56.125 45.438 1 82.69 143 LYS B CA 1
ATOM 3840 C C . LYS B 1 143 ? -1.587 54.875 44.75 1 82.69 143 LYS B C 1
ATOM 3842 O O . LYS B 1 143 ? -0.973 54.281 43.875 1 82.69 143 LYS B O 1
ATOM 3847 N N . ARG B 1 144 ? -2.754 54.531 45.031 1 81.25 144 ARG B N 1
ATOM 3848 C CA . ARG B 1 144 ? -3.418 53.375 44.469 1 81.25 144 ARG B CA 1
ATOM 3849 C C . ARG B 1 144 ? -3.799 53.594 43.031 1 81.25 144 ARG B C 1
ATOM 3851 O O . ARG B 1 144 ? -3.725 52.688 42.188 1 81.25 144 ARG B O 1
ATOM 3858 N N . ILE B 1 145 ? -4.145 54.781 42.719 1 86 145 ILE B N 1
ATOM 3859 C CA . ILE B 1 145 ? -4.504 55.125 41.344 1 86 145 ILE B CA 1
ATOM 3860 C C . ILE B 1 145 ? -3.266 55.062 40.438 1 86 145 ILE B C 1
ATOM 3862 O O . ILE B 1 145 ? -3.35 54.625 39.312 1 86 145 ILE B O 1
ATOM 3866 N N . ARG B 1 146 ? -2.141 55.469 41.031 1 89.38 146 ARG B N 1
ATOM 3867 C CA . ARG B 1 146 ? -0.895 55.344 40.281 1 89.38 146 ARG B CA 1
ATOM 3868 C C . ARG B 1 146 ? -0.54 53.906 40 1 89.38 146 ARG B C 1
ATOM 3870 O O . ARG B 1 146 ? -0.088 53.562 38.906 1 89.38 146 ARG B O 1
ATOM 3877 N N . LEU B 1 147 ? -0.832 53.062 41 1 87.69 147 LEU B N 1
ATOM 3878 C CA . LEU B 1 147 ? -0.536 51.656 40.844 1 87.69 147 LEU B CA 1
ATOM 3879 C C . LEU B 1 147 ? -1.435 51.031 39.781 1 87.69 147 LEU B C 1
ATOM 3881 O O . LEU B 1 147 ? -0.993 50.156 39 1 87.69 147 LEU B O 1
ATOM 3885 N N . VAL B 1 148 ? -2.65 51.375 39.719 1 89.88 148 VAL B N 1
ATOM 3886 C CA . VAL B 1 148 ? -3.588 50.875 38.719 1 89.88 148 VAL B CA 1
ATOM 3887 C C . VAL B 1 148 ? -3.135 51.312 37.312 1 89.88 148 VAL B C 1
ATOM 3889 O O . VAL B 1 148 ? -3.209 50.562 36.375 1 89.88 148 VAL B O 1
ATOM 3892 N N . ASN B 1 149 ? -2.654 52.594 37.25 1 90.81 149 ASN B N 1
ATOM 3893 C CA . ASN B 1 149 ? -2.186 53.094 35.938 1 90.81 149 ASN B CA 1
ATOM 3894 C C . ASN B 1 149 ? -0.927 52.344 35.5 1 90.81 149 ASN B C 1
ATOM 3896 O O . ASN B 1 149 ? -0.761 52.094 34.281 1 90.81 149 ASN B O 1
ATOM 3900 N N . ASP B 1 150 ? -0.076 52.031 36.469 1 87.38 150 ASP B N 1
ATOM 3901 C CA . ASP B 1 150 ? 1.122 51.25 36.156 1 87.38 150 ASP B CA 1
ATOM 3902 C C . ASP B 1 150 ? 0.761 49.875 35.656 1 87.38 150 ASP B C 1
ATOM 3904 O O . ASP B 1 150 ? 1.352 49.375 34.688 1 87.38 150 ASP B O 1
ATOM 3908 N N . GLN B 1 151 ? -0.223 49.312 36.312 1 89.69 151 GLN B N 1
ATOM 3909 C CA . GLN B 1 151 ? -0.652 48 35.906 1 89.69 151 GLN B CA 1
ATOM 3910 C C . GLN B 1 151 ? -1.345 48 34.562 1 89.69 151 GLN B C 1
ATOM 3912 O O . GLN B 1 151 ? -1.226 47.031 33.781 1 89.69 151 GLN B O 1
ATOM 3917 N N . LYS B 1 152 ? -2.051 49 34.219 1 91.38 152 LYS B N 1
ATOM 3918 C CA . LYS B 1 152 ? -2.68 49.156 32.906 1 91.38 152 LYS B CA 1
ATOM 3919 C C . LYS B 1 152 ? -1.631 49.219 31.797 1 91.38 152 LYS B C 1
ATOM 3921 O O . LYS B 1 152 ? -1.825 48.625 30.719 1 91.38 152 LYS B O 1
ATOM 3926 N N . ARG B 1 153 ? -0.537 49.906 32.125 1 90.12 153 ARG B N 1
ATOM 3927 C CA . ARG B 1 153 ? 0.559 49.969 31.156 1 90.12 153 ARG B CA 1
ATOM 3928 C C . ARG B 1 153 ? 1.188 48.594 30.953 1 90.12 153 ARG B C 1
ATOM 3930 O O . ARG B 1 153 ? 1.551 48.219 29.828 1 90.12 153 ARG B O 1
ATOM 3937 N N . ARG B 1 154 ? 1.288 47.812 32.031 1 86.12 154 ARG B N 1
ATOM 3938 C CA . ARG B 1 154 ? 1.838 46.469 31.938 1 86.12 154 ARG B CA 1
ATOM 3939 C C . ARG B 1 154 ? 0.944 45.562 31.078 1 86.12 154 ARG B C 1
ATOM 3941 O O . ARG B 1 154 ? 1.438 44.781 30.266 1 86.12 154 ARG B O 1
ATOM 3948 N N . VAL B 1 155 ? -0.317 45.656 31.234 1 90.19 155 VAL B N 1
ATOM 3949 C CA . VAL B 1 155 ? -1.271 44.875 30.469 1 90.19 155 VAL B CA 1
ATOM 3950 C C . VAL B 1 155 ? -1.172 45.25 28.984 1 90.19 155 VAL B C 1
ATOM 3952 O O . VAL B 1 155 ? -1.194 44.375 28.109 1 90.19 155 VAL B O 1
ATOM 3955 N N . ASP B 1 156 ? -1.027 46.531 28.703 1 91 156 ASP B N 1
ATOM 3956 C CA . ASP B 1 156 ? -0.879 47 27.328 1 91 156 ASP B CA 1
ATOM 3957 C C . ASP B 1 156 ? 0.395 46.438 26.703 1 91 156 ASP B C 1
ATOM 3959 O O . ASP B 1 156 ? 0.394 46.031 25.531 1 91 156 ASP B O 1
ATOM 3963 N N . ASN B 1 157 ? 1.473 46.406 27.516 1 84.44 157 ASN B N 1
ATOM 3964 C CA . ASN B 1 157 ? 2.738 45.875 27.031 1 84.44 157 ASN B CA 1
ATOM 3965 C C . ASN B 1 157 ? 2.635 44.375 26.734 1 84.44 157 ASN B C 1
ATOM 3967 O O . ASN B 1 157 ? 3.131 43.906 25.703 1 84.44 157 ASN B O 1
ATOM 3971 N N . VAL B 1 158 ? 2.004 43.625 27.578 1 88.62 158 VAL B N 1
ATOM 3972 C CA . VAL B 1 158 ? 1.873 42.188 27.391 1 88.62 158 VAL B CA 1
ATOM 3973 C C . VAL B 1 158 ? 0.997 41.906 26.172 1 88.62 158 VAL B C 1
ATOM 3975 O O . VAL B 1 158 ? 1.252 40.938 25.422 1 88.62 158 VAL B O 1
ATOM 3978 N N . ASN B 1 159 ? -0.024 42.719 25.984 1 89.75 159 ASN B N 1
ATOM 3979 C CA . ASN B 1 159 ? -0.878 42.562 24.812 1 89.75 159 ASN B CA 1
ATOM 3980 C C . ASN B 1 159 ? -0.102 42.812 23.531 1 89.75 159 ASN B C 1
ATOM 3982 O O . ASN B 1 159 ? -0.271 42.062 22.547 1 89.75 159 ASN B O 1
ATOM 3986 N N . ALA B 1 160 ? 0.709 43.844 23.562 1 87.44 160 ALA B N 1
ATOM 3987 C CA . ALA B 1 160 ? 1.522 44.156 22.391 1 87.44 160 ALA B CA 1
ATOM 3988 C C . ALA B 1 160 ? 2.498 43 22.094 1 87.44 160 ALA B C 1
ATOM 3990 O O . ALA B 1 160 ? 2.697 42.625 20.938 1 87.44 160 ALA B O 1
ATOM 3991 N N . LEU B 1 161 ? 3.145 42.438 23.141 1 85.5 161 LEU B N 1
ATOM 3992 C CA . LEU B 1 161 ? 4.062 41.312 23 1 85.5 161 LEU B CA 1
ATOM 3993 C C . LEU B 1 161 ? 3.338 40.062 22.469 1 85.5 161 LEU B C 1
ATOM 3995 O O . LEU B 1 161 ? 3.869 39.344 21.625 1 85.5 161 LEU B O 1
ATOM 3999 N N . LEU B 1 162 ? 2.191 39.844 22.984 1 88.38 162 LEU B N 1
ATOM 4000 C CA . LEU B 1 162 ? 1.391 38.719 22.562 1 88.38 162 LEU B CA 1
ATOM 4001 C C . LEU B 1 162 ? 1.027 38.812 21.078 1 88.38 162 LEU B C 1
ATOM 4003 O O . LEU B 1 162 ? 1.09 37.844 20.359 1 88.38 162 LEU B O 1
ATOM 4007 N N . ASP B 1 163 ? 0.595 39.969 20.641 1 87.19 163 ASP B N 1
ATOM 4008 C CA . ASP B 1 163 ? 0.237 40.188 19.234 1 87.19 163 ASP B CA 1
ATOM 4009 C C . ASP B 1 163 ? 1.434 39.938 18.312 1 87.19 163 ASP B C 1
ATOM 4011 O O . ASP B 1 163 ? 1.302 39.281 17.281 1 87.19 163 ASP B O 1
ATOM 4015 N N . MET B 1 164 ? 2.605 40.344 18.75 1 85.12 164 MET B N 1
ATOM 4016 C CA . MET B 1 164 ? 3.82 40.156 17.984 1 85.12 164 MET B CA 1
ATOM 4017 C C . MET B 1 164 ? 4.199 38.656 17.953 1 85.12 164 MET B C 1
ATOM 4019 O O . MET B 1 164 ? 4.543 38.125 16.906 1 85.12 164 MET B O 1
ATOM 4023 N N . HIS B 1 165 ? 4.078 38.062 19.078 1 87 165 HIS B N 1
ATOM 4024 C CA . HIS B 1 165 ? 4.477 36.656 19.172 1 87 165 HIS B CA 1
ATOM 4025 C C . HIS B 1 165 ? 3.457 35.75 18.5 1 87 165 HIS B C 1
ATOM 4027 O O . HIS B 1 165 ? 3.811 34.688 18 1 87 165 HIS B O 1
ATOM 4033 N N . LEU B 1 166 ? 2.199 36.156 18.484 1 89.38 166 LEU B N 1
ATOM 4034 C CA . LEU B 1 166 ? 1.178 35.406 17.781 1 89.38 166 LEU B CA 1
ATOM 4035 C C . LEU B 1 166 ? 1.464 35.344 16.281 1 89.38 166 LEU B C 1
ATOM 4037 O O . LEU B 1 166 ? 1.292 34.312 15.648 1 89.38 166 LEU B O 1
ATOM 4041 N N . LYS B 1 167 ? 1.868 36.5 15.766 1 88.75 167 LYS B N 1
ATOM 4042 C CA . LYS B 1 167 ? 2.223 36.562 14.352 1 88.75 167 LYS B CA 1
ATOM 4043 C C . LYS B 1 167 ? 3.428 35.656 14.047 1 88.75 167 LYS B C 1
ATOM 4045 O O . LYS B 1 167 ? 3.424 34.906 13.062 1 88.75 167 LYS B O 1
ATOM 4050 N N . ARG B 1 168 ? 4.406 35.688 14.875 1 85.56 168 ARG B N 1
ATOM 4051 C CA . ARG B 1 168 ? 5.605 34.875 14.695 1 85.56 168 ARG B CA 1
ATOM 4052 C C . ARG B 1 168 ? 5.297 33.406 14.875 1 85.56 168 ARG B C 1
ATOM 4054 O O . ARG B 1 168 ? 5.875 32.562 14.188 1 85.56 168 ARG B O 1
ATOM 4061 N N . PHE B 1 169 ? 4.41 33.125 15.773 1 93.25 169 PHE B N 1
ATOM 4062 C CA . PHE B 1 169 ? 3.99 31.75 16.016 1 93.25 169 PHE B CA 1
ATOM 4063 C C . PHE B 1 169 ? 3.324 31.172 14.781 1 93.25 169 PHE B C 1
ATOM 4065 O O . PHE B 1 169 ? 3.645 30.047 14.367 1 93.25 169 PHE B O 1
ATOM 4072 N N . GLU B 1 170 ? 2.434 31.891 14.242 1 94.31 170 GLU B N 1
ATOM 4073 C CA . GLU B 1 170 ? 1.737 31.406 13.055 1 94.31 170 GLU B CA 1
ATOM 4074 C C . GLU B 1 170 ? 2.701 31.219 11.883 1 94.31 170 GLU B C 1
ATOM 4076 O O . GLU B 1 170 ? 2.588 30.25 11.133 1 94.31 170 GLU B O 1
ATOM 4081 N N . TYR B 1 171 ? 3.604 32.156 11.75 1 91.88 171 TYR B N 1
ATOM 4082 C CA . TYR B 1 171 ? 4.617 32 10.711 1 91.88 171 TYR B CA 1
ATOM 4083 C C . TYR B 1 171 ? 5.434 30.734 10.93 1 91.88 171 TYR B C 1
ATOM 4085 O O . TYR B 1 171 ? 5.547 29.891 10.031 1 91.88 171 TYR B O 1
ATOM 4093 N N . PHE B 1 172 ? 5.957 30.594 12.117 1 92.5 172 PHE B N 1
ATOM 4094 C CA . PHE B 1 172 ? 6.805 29.453 12.469 1 92.5 172 PHE B CA 1
ATOM 4095 C C . PHE B 1 172 ? 6.047 28.141 12.305 1 92.5 172 PHE B C 1
ATOM 4097 O O . PHE B 1 172 ? 6.555 27.203 11.703 1 92.5 172 PHE B O 1
ATOM 4104 N N . ARG B 1 173 ? 4.832 28.062 12.867 1 96.31 173 ARG B N 1
ATOM 4105 C CA . ARG B 1 173 ? 4 26.859 12.812 1 96.31 173 ARG B CA 1
ATOM 4106 C C . ARG B 1 173 ? 3.746 26.438 11.367 1 96.31 173 ARG B C 1
ATOM 4108 O O . ARG B 1 173 ? 3.857 25.25 11.039 1 96.31 173 ARG B O 1
ATOM 4115 N N . ASN B 1 174 ? 3.504 27.391 10.523 1 96.25 174 ASN B N 1
ATOM 4116 C CA . ASN B 1 174 ? 3.141 27.047 9.156 1 96.25 174 ASN B CA 1
ATOM 4117 C C . ASN B 1 174 ? 4.371 26.734 8.305 1 96.25 174 ASN B C 1
ATOM 4119 O O . ASN B 1 174 ? 4.285 26 7.328 1 96.25 174 ASN B O 1
ATOM 4123 N N . VAL B 1 175 ? 5.531 27.266 8.664 1 95.5 175 VAL B N 1
ATOM 4124 C CA . VAL B 1 175 ? 6.773 26.828 8.039 1 95.5 175 VAL B CA 1
ATOM 4125 C C . VAL B 1 175 ? 7.004 25.344 8.32 1 95.5 175 VAL B C 1
ATOM 4127 O O . VAL B 1 175 ? 7.301 24.578 7.406 1 95.5 175 VAL B O 1
ATOM 4130 N N . LYS B 1 176 ? 6.801 25.016 9.578 1 95.81 176 LYS B N 1
ATOM 4131 C CA . LYS B 1 176 ? 7.051 23.641 10 1 95.81 176 LYS B CA 1
ATOM 4132 C C . LYS B 1 176 ? 5.977 22.688 9.469 1 95.81 176 LYS B C 1
ATOM 4134 O O . LYS B 1 176 ? 6.281 21.594 9.008 1 95.81 176 LYS B O 1
ATOM 4139 N N . MET B 1 177 ? 4.754 23.141 9.508 1 97.69 177 MET B N 1
ATOM 4140 C CA . MET B 1 177 ? 3.664 22.297 9.016 1 97.69 177 MET B CA 1
ATOM 4141 C C . MET B 1 177 ? 3.807 22.062 7.516 1 97.69 177 MET B C 1
ATOM 4143 O O . MET B 1 177 ? 3.473 20.984 7.02 1 97.69 177 MET B O 1
ATOM 4147 N N . LYS B 1 178 ? 4.223 23.094 6.805 1 95 178 LYS B N 1
ATOM 4148 C CA . LYS B 1 178 ? 4.488 22.922 5.379 1 95 178 LYS B CA 1
ATOM 4149 C C . LYS B 1 178 ? 5.496 21.797 5.141 1 95 178 LYS B C 1
ATOM 4151 O O . LYS B 1 178 ? 5.316 20.984 4.242 1 95 178 LYS B O 1
ATOM 4156 N N . LYS B 1 179 ? 6.531 21.734 5.906 1 92.94 179 LYS B N 1
ATOM 4157 C CA . LYS B 1 179 ? 7.543 20.688 5.789 1 92.94 179 LYS B CA 1
ATOM 4158 C C . LYS B 1 179 ? 6.949 19.328 6.086 1 92.94 179 LYS B C 1
ATOM 4160 O O . LYS B 1 179 ? 7.23 18.344 5.383 1 92.94 179 LYS B O 1
ATOM 4165 N N . VAL B 1 180 ? 6.137 19.25 7.133 1 97.06 180 VAL B N 1
ATOM 4166 C CA . VAL B 1 180 ? 5.516 17.984 7.531 1 97.06 180 VAL B CA 1
ATOM 4167 C C . VAL B 1 180 ? 4.609 17.484 6.41 1 97.06 180 VAL B C 1
ATOM 4169 O O . VAL B 1 180 ? 4.711 16.328 5.992 1 97.06 180 VAL B O 1
ATOM 4172 N N . MET B 1 181 ? 3.738 18.375 5.922 1 96.69 181 MET B N 1
ATOM 4173 C CA . MET B 1 181 ? 2.803 17.984 4.867 1 96.69 181 MET B CA 1
ATOM 4174 C C . MET B 1 181 ? 3.549 17.594 3.598 1 96.69 181 MET B C 1
ATOM 4176 O O . MET B 1 181 ? 3.16 16.641 2.918 1 96.69 181 MET B O 1
ATOM 4180 N N . ASN B 1 182 ? 4.578 18.344 3.314 1 91.44 182 ASN B N 1
ATOM 4181 C CA . ASN B 1 182 ? 5.383 18.047 2.139 1 91.44 182 ASN B CA 1
ATOM 4182 C C . ASN B 1 182 ? 6.023 16.656 2.238 1 91.44 182 ASN B C 1
ATOM 4184 O O . ASN B 1 182 ? 6.008 15.891 1.274 1 91.44 182 ASN B O 1
ATOM 4188 N N . GLU B 1 183 ? 6.543 16.406 3.361 1 90.88 183 GLU B N 1
ATOM 4189 C CA . GLU B 1 183 ? 7.18 15.102 3.57 1 90.88 183 GLU B CA 1
ATOM 4190 C C . GLU B 1 183 ? 6.172 13.969 3.447 1 90.88 183 GLU B C 1
ATOM 4192 O O . GLU B 1 183 ? 6.449 12.945 2.809 1 90.88 183 GLU B O 1
ATOM 4197 N N . MET B 1 184 ? 5.07 14.102 4 1 95.19 184 MET B N 1
ATOM 4198 C CA . MET B 1 184 ? 4.059 13.055 3.99 1 95.19 184 MET B CA 1
ATOM 4199 C C . MET B 1 184 ? 3.502 12.852 2.586 1 95.19 184 MET B C 1
ATOM 4201 O O . MET B 1 184 ? 3.367 11.711 2.127 1 95.19 184 MET B O 1
ATOM 4205 N N . ALA B 1 185 ? 3.16 13.945 1.943 1 92.5 185 ALA B N 1
ATOM 4206 C CA . ALA B 1 185 ? 2.598 13.859 0.599 1 92.5 185 ALA B CA 1
ATOM 4207 C C . ALA B 1 185 ? 3.609 13.273 -0.382 1 92.5 185 ALA B C 1
ATOM 4209 O O . ALA B 1 185 ? 3.275 12.383 -1.169 1 92.5 185 ALA B O 1
ATOM 4210 N N . ARG B 1 186 ? 4.82 13.695 -0.283 1 85.62 186 ARG B N 1
ATOM 4211 C CA . ARG B 1 186 ? 5.855 13.219 -1.197 1 85.62 186 ARG B CA 1
ATOM 4212 C C . ARG B 1 186 ? 6.188 11.758 -0.94 1 85.62 186 ARG B C 1
ATOM 4214 O O . ARG B 1 186 ? 6.496 11.008 -1.873 1 85.62 186 ARG B O 1
ATOM 4221 N N . ALA B 1 187 ? 6.219 11.391 0.289 1 91.62 187 ALA B N 1
ATOM 4222 C CA . ALA B 1 187 ? 6.492 9.992 0.615 1 91.62 187 ALA B CA 1
ATOM 4223 C C . ALA B 1 187 ? 5.453 9.07 -0.014 1 91.62 187 ALA B C 1
ATOM 4225 O O . ALA B 1 187 ? 5.801 8.039 -0.597 1 91.62 187 ALA B O 1
ATOM 4226 N N . GLN B 1 188 ? 4.191 9.43 0.105 1 94.81 188 GLN B N 1
ATOM 4227 C CA . GLN B 1 188 ? 3.131 8.625 -0.492 1 94.81 188 GLN B CA 1
ATOM 4228 C C . GLN B 1 188 ? 3.256 8.586 -2.012 1 94.81 188 GLN B C 1
ATOM 4230 O O . GLN B 1 188 ? 3.141 7.523 -2.625 1 94.81 188 GLN B O 1
ATOM 4235 N N . LEU B 1 189 ? 3.459 9.727 -2.535 1 88.75 189 LEU B N 1
ATOM 4236 C CA . LEU B 1 189 ? 3.602 9.789 -3.984 1 88.75 189 LEU B CA 1
ATOM 4237 C C . LEU B 1 189 ? 4.785 8.945 -4.449 1 88.75 189 LEU B C 1
ATOM 4239 O O . LEU B 1 189 ? 4.672 8.18 -5.41 1 88.75 189 LEU B O 1
ATOM 4243 N N . TYR B 1 190 ? 5.891 9.07 -3.756 1 86.75 190 TYR B N 1
ATOM 4244 C CA . TYR B 1 190 ? 7.074 8.289 -4.086 1 86.75 190 TYR B CA 1
ATOM 4245 C C . TYR B 1 190 ? 6.781 6.793 -3.998 1 86.75 190 TYR B C 1
ATOM 4247 O O . TYR B 1 190 ? 7.172 6.023 -4.879 1 86.75 190 TYR B O 1
ATOM 4255 N N . TYR B 1 191 ? 6.105 6.352 -3.023 1 95.56 191 TYR B N 1
ATOM 4256 C CA . TYR B 1 191 ? 5.758 4.953 -2.811 1 95.56 191 TYR B CA 1
ATOM 4257 C C . TYR B 1 191 ? 4.98 4.398 -3.996 1 95.56 191 TYR B C 1
ATOM 4259 O O . TYR B 1 191 ? 5.289 3.314 -4.5 1 95.56 191 TYR B O 1
ATOM 4267 N N . HIS B 1 192 ? 4.051 5.059 -4.328 1 91.88 192 HIS B N 1
ATOM 4268 C CA . HIS B 1 192 ? 3.197 4.562 -5.402 1 91.88 192 HIS B CA 1
ATOM 4269 C C . HIS B 1 192 ? 3.9 4.652 -6.754 1 91.88 192 HIS B C 1
ATOM 4271 O O . HIS B 1 192 ? 3.693 3.805 -7.625 1 91.88 192 HIS B O 1
ATOM 4277 N N . CYS B 1 193 ? 4.684 5.711 -6.938 1 87 193 CYS B N 1
ATOM 4278 C CA . CYS B 1 193 ? 5.484 5.758 -8.156 1 87 193 CYS B CA 1
ATOM 4279 C C . CYS B 1 193 ? 6.418 4.555 -8.242 1 87 193 CYS B C 1
ATOM 4281 O O . CYS B 1 193 ? 6.52 3.914 -9.289 1 87 193 CYS B O 1
ATOM 4283 N N . LYS B 1 194 ? 7.062 4.281 -7.172 1 87.44 194 LYS B N 1
ATOM 4284 C CA . LYS B 1 194 ? 7.934 3.109 -7.129 1 87.44 194 LYS B CA 1
ATOM 4285 C C . LYS B 1 194 ? 7.141 1.826 -7.355 1 87.44 194 LYS B C 1
ATOM 4287 O O . LYS B 1 194 ? 7.633 0.892 -7.992 1 87.44 194 LYS B O 1
ATOM 4292 N N . GLY B 1 195 ? 5.926 1.768 -6.824 1 93.25 195 GLY B N 1
ATOM 4293 C CA . GLY B 1 195 ? 5.055 0.627 -7.059 1 93.25 195 GLY B CA 1
ATOM 4294 C C . GLY B 1 195 ? 4.75 0.404 -8.531 1 93.25 195 GLY B C 1
ATOM 4295 O O . GLY B 1 195 ? 4.789 -0.73 -9.008 1 93.25 195 GLY B O 1
ATOM 4296 N N . VAL B 1 196 ? 4.465 1.434 -9.156 1 87.25 196 VAL B N 1
ATOM 4297 C CA . VAL B 1 196 ? 4.195 1.34 -10.586 1 87.25 196 VAL B CA 1
ATOM 4298 C C . VAL B 1 196 ? 5.43 0.811 -11.312 1 87.25 196 VAL B C 1
ATOM 4300 O O . VAL B 1 196 ? 5.324 -0.073 -12.164 1 87.25 196 VAL B O 1
ATOM 4303 N N . GLU B 1 197 ? 6.551 1.282 -10.953 1 84.12 197 GLU B N 1
ATOM 4304 C CA . GLU B 1 197 ? 7.805 0.827 -11.547 1 84.12 197 GLU B CA 1
ATOM 4305 C C . GLU B 1 197 ? 8.023 -0.662 -11.297 1 84.12 197 GLU B C 1
ATOM 4307 O O . GLU B 1 197 ? 8.367 -1.406 -12.219 1 84.12 197 GLU B O 1
ATOM 4312 N N . CYS B 1 198 ? 7.828 -1.084 -10.125 1 88.31 198 CYS B N 1
ATOM 4313 C CA . CYS B 1 198 ? 8.117 -2.455 -9.719 1 88.31 198 CYS B CA 1
ATOM 4314 C C . CYS B 1 198 ? 7.16 -3.436 -10.391 1 88.31 198 CYS B C 1
ATOM 4316 O O . CYS B 1 198 ? 7.586 -4.473 -10.898 1 88.31 198 CYS B O 1
ATOM 4318 N N . PHE B 1 199 ? 5.902 -3.143 -10.547 1 91.5 199 PHE B N 1
ATOM 4319 C CA . PHE B 1 199 ? 4.91 -4.133 -10.953 1 91.5 199 PHE B CA 1
ATOM 4320 C C . PHE B 1 199 ? 4.66 -4.062 -12.453 1 91.5 199 PHE B C 1
ATOM 4322 O O . PHE B 1 199 ? 3.848 -4.82 -12.984 1 91.5 199 PHE B O 1
ATOM 4329 N N . THR B 1 200 ? 5.359 -3.205 -13.086 1 85.25 200 THR B N 1
ATOM 4330 C CA . THR B 1 200 ? 5.328 -3.178 -14.547 1 85.25 200 THR B CA 1
ATOM 4331 C C . THR B 1 200 ? 5.926 -4.457 -15.125 1 85.25 200 THR B C 1
ATOM 4333 O O . THR B 1 200 ? 5.414 -5 -16.109 1 85.25 200 THR B O 1
ATOM 4336 N N . THR B 1 201 ? 6.934 -4.941 -14.469 1 86.5 201 THR B N 1
ATOM 4337 C CA . THR B 1 201 ? 7.645 -6.105 -14.977 1 86.5 201 THR B CA 1
ATOM 4338 C C . THR B 1 201 ? 6.75 -7.344 -14.945 1 86.5 201 THR B C 1
ATOM 4340 O O . THR B 1 201 ? 6.566 -8.008 -15.969 1 86.5 201 THR B O 1
ATOM 4343 N N . PRO B 1 202 ? 6.156 -7.703 -13.836 1 92.5 202 PRO B N 1
ATOM 4344 C CA . PRO B 1 202 ? 5.25 -8.859 -13.859 1 92.5 202 PRO B CA 1
ATOM 4345 C C . PRO B 1 202 ? 4.109 -8.695 -14.859 1 92.5 202 PRO B C 1
ATOM 4347 O O . PRO B 1 202 ? 3.676 -9.672 -15.477 1 92.5 202 PRO B O 1
ATOM 4350 N N . CYS B 1 203 ? 3.605 -7.562 -15.062 1 86.62 203 CYS B N 1
ATOM 4351 C CA . CYS B 1 203 ? 2.518 -7.316 -16 1 86.62 203 CYS B CA 1
ATOM 4352 C C . CYS B 1 203 ? 2.971 -7.57 -17.438 1 86.62 203 CYS B C 1
ATOM 4354 O O . CYS B 1 203 ? 2.186 -8.031 -18.266 1 86.62 203 CYS B O 1
ATOM 4356 N N . ARG B 1 204 ? 4.219 -7.312 -17.734 1 82.62 204 ARG B N 1
ATOM 4357 C CA . ARG B 1 204 ? 4.758 -7.523 -19.078 1 82.62 204 ARG B CA 1
ATOM 4358 C C . ARG B 1 204 ? 5.062 -9 -19.328 1 82.62 204 ARG B C 1
ATOM 4360 O O . ARG B 1 204 ? 4.988 -9.477 -20.453 1 82.62 204 ARG B O 1
ATOM 4367 N N . LEU B 1 205 ? 5.41 -9.688 -18.266 1 87.88 205 LEU B N 1
ATOM 4368 C CA . LEU B 1 205 ? 5.836 -11.078 -18.406 1 87.88 205 LEU B CA 1
ATOM 4369 C C . LEU B 1 205 ? 4.633 -12.016 -18.469 1 87.88 205 LEU B C 1
ATOM 4371 O O . LEU B 1 205 ? 4.695 -13.07 -19.109 1 87.88 205 LEU B O 1
ATOM 4375 N N . THR B 1 206 ? 3.496 -11.633 -17.891 1 90.81 206 THR B N 1
ATOM 4376 C CA . THR B 1 206 ? 2.33 -12.5 -17.781 1 90.81 206 THR B CA 1
ATOM 4377 C C . THR B 1 206 ? 1.807 -12.898 -19.156 1 90.81 206 THR B C 1
ATOM 4379 O O . THR B 1 206 ? 1.484 -14.062 -19.391 1 90.81 206 THR B O 1
ATOM 4382 N N . PRO B 1 207 ? 1.763 -11.969 -20.156 1 84.75 207 PRO B N 1
ATOM 4383 C CA . PRO B 1 207 ? 1.26 -12.336 -21.484 1 84.75 207 PRO B CA 1
ATOM 4384 C C . PRO B 1 207 ? 2.16 -13.344 -22.203 1 84.75 207 PRO B C 1
ATOM 4386 O O . PRO B 1 207 ? 1.737 -13.977 -23.172 1 84.75 207 PRO B O 1
ATOM 4389 N N . LEU B 1 208 ? 3.365 -13.547 -21.766 1 87.5 208 LEU B N 1
ATOM 4390 C CA . LEU B 1 208 ? 4.32 -14.438 -22.406 1 87.5 208 LEU B CA 1
ATOM 4391 C C . LEU B 1 208 ? 4.07 -15.891 -22 1 87.5 208 LEU B C 1
ATOM 4393 O O . LEU B 1 208 ? 4.645 -16.812 -22.578 1 87.5 208 LEU B O 1
ATOM 4397 N N . ILE B 1 209 ? 3.248 -16.047 -20.984 1 94.12 209 ILE B N 1
ATOM 4398 C CA . ILE B 1 209 ? 2.836 -17.406 -20.641 1 94.12 209 ILE B CA 1
ATOM 4399 C C . ILE B 1 209 ? 1.975 -17.984 -21.75 1 94.12 209 ILE B C 1
ATOM 4401 O O . ILE B 1 209 ? 0.878 -17.484 -22.031 1 94.12 209 ILE B O 1
ATOM 4405 N N . ASP B 1 210 ? 2.494 -18.969 -22.406 1 93.44 210 ASP B N 1
ATOM 4406 C CA . ASP B 1 210 ? 1.803 -19.625 -23.5 1 93.44 210 ASP B CA 1
ATOM 4407 C C . ASP B 1 210 ? 1.434 -21.062 -23.141 1 93.44 210 ASP B C 1
ATOM 4409 O O . ASP B 1 210 ? 2.287 -21.953 -23.141 1 93.44 210 ASP B O 1
ATOM 4413 N N . PRO B 1 211 ? 0.116 -21.281 -22.922 1 92.75 211 PRO B N 1
ATOM 4414 C CA . PRO B 1 211 ? -0.317 -22.625 -22.5 1 92.75 211 PRO B CA 1
ATOM 4415 C C . PRO B 1 211 ? 0.049 -23.703 -23.516 1 92.75 211 PRO B C 1
ATOM 4417 O O . PRO B 1 211 ? 0.333 -24.844 -23.125 1 92.75 211 PRO B O 1
ATOM 4420 N N . LYS B 1 212 ? 0.113 -23.391 -24.766 1 91.88 212 LYS B N 1
ATOM 4421 C CA . LYS B 1 212 ? 0.485 -24.375 -25.766 1 91.88 212 LYS B CA 1
ATOM 4422 C C . LYS B 1 212 ? 1.955 -24.766 -25.641 1 91.88 212 LYS B C 1
ATOM 4424 O O . LYS B 1 212 ? 2.301 -25.938 -25.734 1 91.88 212 LYS B O 1
ATOM 4429 N N . GLU B 1 213 ? 2.766 -23.797 -25.484 1 92.31 213 GLU B N 1
ATOM 4430 C CA . GLU B 1 213 ? 4.188 -24.047 -25.266 1 92.31 213 GLU B CA 1
ATOM 4431 C C . GLU B 1 213 ? 4.422 -24.859 -23.984 1 92.31 213 GLU B C 1
ATOM 4433 O O . GLU B 1 213 ? 5.266 -25.75 -23.969 1 92.31 213 GLU B O 1
ATOM 4438 N N . ALA B 1 214 ? 3.664 -24.641 -22.953 1 92.75 214 ALA B N 1
ATOM 4439 C CA . ALA B 1 214 ? 3.791 -25.359 -21.688 1 92.75 214 ALA B CA 1
ATOM 4440 C C . ALA B 1 214 ? 3.438 -26.828 -21.844 1 92.75 214 ALA B C 1
ATOM 4442 O O . ALA B 1 214 ? 4.066 -27.688 -21.219 1 92.75 214 ALA B O 1
ATOM 4443 N N . ALA B 1 215 ? 2.467 -27.047 -22.688 1 90.06 215 ALA B N 1
ATOM 4444 C CA . ALA B 1 215 ? 2.014 -28.422 -22.906 1 90.06 215 ALA B CA 1
ATOM 4445 C C . ALA B 1 215 ? 3.037 -29.203 -23.719 1 90.06 215 ALA B C 1
ATOM 4447 O O . ALA B 1 215 ? 3.174 -30.422 -23.547 1 90.06 215 ALA B O 1
ATOM 4448 N N . GLN B 1 216 ? 3.82 -28.562 -24.578 1 85.56 216 GLN B N 1
ATOM 4449 C CA . GLN B 1 216 ? 4.777 -29.219 -25.469 1 85.56 216 GLN B CA 1
ATOM 4450 C C . GLN B 1 216 ? 6.09 -29.5 -24.75 1 85.56 216 GLN B C 1
ATOM 4452 O O . GLN B 1 216 ? 6.789 -30.469 -25.078 1 85.56 216 GLN B O 1
ATOM 4457 N N . THR B 1 217 ? 6.605 -28.719 -23.906 1 67.69 217 THR B N 1
ATOM 4458 C CA . THR B 1 217 ? 7.875 -28.875 -23.203 1 67.69 217 THR B CA 1
ATOM 4459 C C . THR B 1 217 ? 7.867 -30.125 -22.344 1 67.69 217 THR B C 1
ATOM 4461 O O . THR B 1 217 ? 8.906 -30.766 -22.141 1 67.69 217 THR B O 1
ATOM 4464 N N . LYS B 1 218 ? 6.836 -30.672 -21.781 1 61.56 218 LYS B N 1
ATOM 4465 C CA . LYS B 1 218 ? 6.828 -31.859 -20.922 1 61.56 218 LYS B CA 1
ATOM 4466 C C . LYS B 1 218 ? 7.023 -33.125 -21.734 1 61.56 218 LYS B C 1
ATOM 4468 O O . LYS B 1 218 ? 7.59 -34.094 -21.25 1 61.56 218 LYS B O 1
ATOM 4473 N N . GLU B 1 219 ? 6.695 -33.156 -23.047 1 51.81 219 GLU B N 1
ATOM 4474 C CA . GLU B 1 219 ? 6.984 -34.312 -23.875 1 51.81 219 GLU B CA 1
ATOM 4475 C C . GLU B 1 219 ? 8.484 -34.625 -23.906 1 51.81 219 GLU B C 1
ATOM 4477 O O . GLU B 1 219 ? 8.891 -35.781 -23.859 1 51.81 219 GLU B O 1
ATOM 4482 N N . GLU B 1 220 ? 9.281 -33.594 -24.141 1 46.5 220 GLU B N 1
ATOM 4483 C CA . GLU B 1 220 ? 10.703 -33.844 -24.344 1 46.5 220 GLU B CA 1
ATOM 4484 C C . GLU B 1 220 ? 11.352 -34.406 -23.094 1 46.5 220 GLU B C 1
ATOM 4486 O O . GLU B 1 220 ? 12.266 -35.219 -23.172 1 46.5 220 GLU B O 1
ATOM 4491 N N . LEU B 1 221 ? 10.875 -34.156 -22.031 1 45.41 221 LEU B N 1
ATOM 4492 C CA . LEU B 1 221 ? 11.492 -34.688 -20.812 1 45.41 221 LEU B CA 1
ATOM 4493 C C . LEU B 1 221 ? 11.07 -36.125 -20.594 1 45.41 221 LEU B C 1
ATOM 4495 O O . LEU B 1 221 ? 11.852 -36.938 -20.062 1 45.41 221 LEU B O 1
ATOM 4499 N N . SER B 1 222 ? 9.875 -36.5 -21.094 1 44.28 222 SER B N 1
ATOM 4500 C CA . SER B 1 222 ? 9.445 -37.875 -20.922 1 44.28 222 SER B CA 1
ATOM 4501 C C . SER B 1 222 ? 10.133 -38.812 -21.938 1 44.28 222 SER B C 1
ATOM 4503 O O . SER B 1 222 ? 10.477 -39.938 -21.609 1 44.28 222 SER B O 1
ATOM 4505 N N . MET B 1 223 ? 10.391 -38.344 -23.203 1 39.5 223 MET B N 1
ATOM 4506 C CA . MET B 1 223 ? 10.938 -39.25 -24.219 1 39.5 223 MET B CA 1
ATOM 4507 C C . MET B 1 223 ? 12.445 -39.406 -24.047 1 39.5 223 MET B C 1
ATOM 4509 O O . MET B 1 223 ? 13.031 -40.375 -24.516 1 39.5 223 MET B O 1
ATOM 4513 N N . THR B 1 224 ? 13.18 -38.312 -23.766 1 36.94 224 THR B N 1
ATOM 4514 C CA . THR B 1 224 ? 14.633 -38.469 -23.766 1 36.94 224 THR B CA 1
ATOM 4515 C C . THR B 1 224 ? 15.07 -39.531 -22.781 1 36.94 224 THR B C 1
ATOM 4517 O O . THR B 1 224 ? 16.234 -39.938 -22.781 1 36.94 224 THR B O 1
ATOM 4520 N N . ASN B 1 225 ? 14.297 -39.844 -21.875 1 36.31 225 ASN B N 1
ATOM 4521 C CA . ASN B 1 225 ? 14.922 -40.812 -20.969 1 36.31 225 ASN B CA 1
ATOM 4522 C C . ASN B 1 225 ? 14.906 -42.219 -21.578 1 36.31 225 ASN B C 1
ATOM 4524 O O . ASN B 1 225 ? 15.234 -43.188 -20.891 1 36.31 225 ASN B O 1
ATOM 4528 N N . SER B 1 226 ? 14.125 -42.406 -22.672 1 32.5 226 SER B N 1
ATOM 4529 C CA . SER B 1 226 ? 14.234 -43.844 -22.984 1 32.5 226 SER B CA 1
ATOM 4530 C C . SER B 1 226 ? 15.656 -44.188 -23.406 1 32.5 226 SER B C 1
ATOM 4532 O O . SER B 1 226 ? 16.141 -45.281 -23.094 1 32.5 226 SER B O 1
ATOM 4534 N N . MET B 1 227 ? 16.156 -43.75 -24.656 1 29.64 227 MET B N 1
ATOM 4535 C CA . MET B 1 227 ? 17.219 -44.5 -25.312 1 29.64 227 MET B CA 1
ATOM 4536 C C . MET B 1 227 ? 18.594 -44.062 -24.781 1 29.64 227 MET B C 1
ATOM 4538 O O . MET B 1 227 ? 19.625 -44.562 -25.219 1 29.64 227 MET B O 1
ATOM 4542 N N . GLU B 1 228 ? 18.906 -42.781 -24.531 1 32.53 228 GLU B N 1
ATOM 4543 C CA . GLU B 1 228 ? 20.312 -42.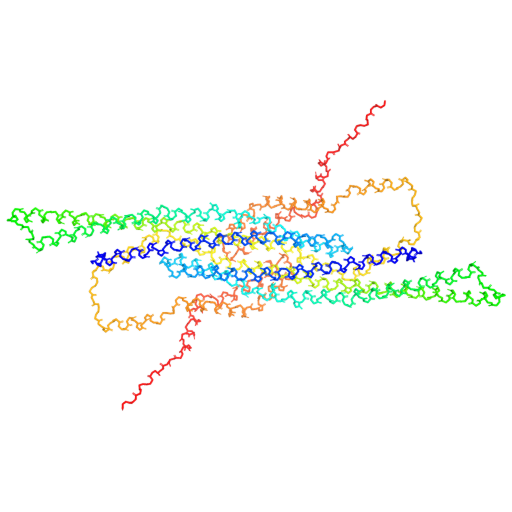406 -24.641 1 32.53 228 GLU B CA 1
ATOM 4544 C C . GLU B 1 228 ? 21.141 -43.156 -23.594 1 32.53 228 GLU B C 1
ATOM 4546 O O . GLU B 1 228 ? 20.766 -43.25 -22.422 1 32.53 228 GLU B O 1
ATOM 4551 N N . ALA B 1 229 ? 22.156 -43.969 -24.156 1 36.03 229 ALA B N 1
ATOM 4552 C CA . ALA B 1 229 ? 23.359 -44.625 -23.625 1 36.03 229 ALA B CA 1
ATOM 4553 C C . ALA B 1 229 ? 24.094 -43.719 -22.641 1 36.03 229 ALA B C 1
ATOM 4555 O O . ALA B 1 229 ? 23.969 -42.5 -22.719 1 36.03 229 ALA B O 1
ATOM 4556 N N . THR B 1 230 ? 24.688 -44.219 -21.531 1 32.16 230 THR B N 1
ATOM 4557 C CA . THR B 1 230 ? 25.516 -43.719 -20.438 1 32.16 230 THR B CA 1
ATOM 4558 C C . THR B 1 230 ? 26.688 -42.906 -20.969 1 32.16 230 THR B C 1
ATOM 4560 O O . THR B 1 230 ? 27.547 -43.438 -21.672 1 32.16 230 THR B O 1
ATOM 4563 N N . PRO B 1 231 ? 26.641 -41.594 -21.328 1 33.38 231 PRO B N 1
ATOM 4564 C CA . PRO B 1 231 ? 27.891 -40.969 -21.781 1 33.38 231 PRO B CA 1
ATOM 4565 C C . PRO B 1 231 ? 29.062 -41.25 -20.844 1 33.38 231 PRO B C 1
ATOM 4567 O O . PRO B 1 231 ? 28.859 -41.5 -19.656 1 33.38 231 PRO B O 1
ATOM 4570 N N . SER B 1 232 ? 30.219 -41.656 -21.422 1 34.28 232 SER B N 1
ATOM 4571 C CA . SER B 1 232 ? 31.453 -42 -20.719 1 34.28 232 SER B CA 1
ATOM 4572 C C . SER B 1 232 ? 31.828 -40.906 -19.719 1 34.28 232 SER B C 1
ATOM 4574 O O . SER B 1 232 ? 31.391 -39.75 -19.828 1 34.28 232 SER B O 1
ATOM 4576 N N . ARG B 1 233 ? 32.656 -41.25 -18.594 1 37.97 233 ARG B N 1
ATOM 4577 C CA . ARG B 1 233 ? 33.125 -40.469 -17.469 1 37.97 233 ARG B CA 1
ATOM 4578 C C . ARG B 1 233 ? 33.75 -39.156 -17.922 1 37.97 233 ARG B C 1
ATOM 4580 O O . ARG B 1 233 ? 33.625 -38.125 -17.234 1 37.97 233 ARG B 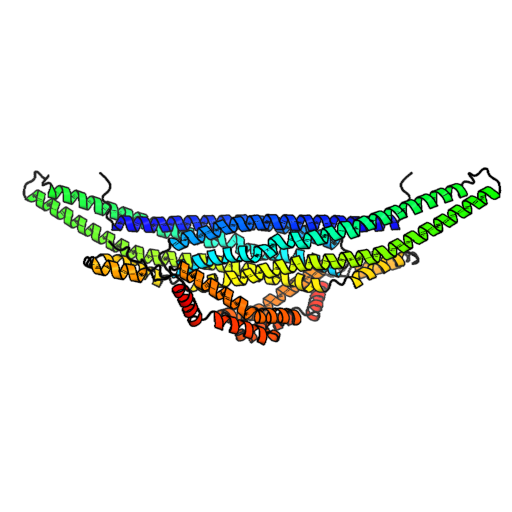O 1
ATOM 4587 N N . GLU B 1 234 ? 34.5 -39.156 -19.016 1 37.03 234 GLU B N 1
ATOM 4588 C CA . GLU B 1 234 ? 35.312 -38 -19.469 1 37.03 234 GLU B CA 1
ATOM 4589 C C . GLU B 1 234 ? 34.406 -36.875 -19.953 1 37.03 234 GLU B C 1
ATOM 4591 O O . GLU B 1 234 ? 34.75 -35.688 -19.75 1 37.03 234 GLU B O 1
ATOM 4596 N N . ASP B 1 235 ? 33.406 -37.188 -20.703 1 34.97 235 ASP B N 1
ATOM 4597 C CA . ASP B 1 235 ? 32.594 -36.156 -21.328 1 34.97 235 ASP B CA 1
ATOM 4598 C C . ASP B 1 235 ? 31.688 -35.469 -20.297 1 34.97 235 ASP B C 1
ATOM 4600 O O . ASP B 1 235 ? 31.125 -34.406 -20.562 1 34.97 235 ASP B O 1
ATOM 4604 N N . GLN B 1 236 ? 31.359 -36.219 -19.172 1 28.98 236 GLN B N 1
ATOM 4605 C CA . GLN B 1 236 ? 30.578 -35.562 -18.141 1 28.98 236 GLN B CA 1
ATOM 4606 C C . GLN B 1 236 ? 31.375 -34.438 -17.453 1 28.98 236 GLN B C 1
ATOM 4608 O O . GLN B 1 236 ? 30.797 -33.5 -16.906 1 28.98 236 GLN B O 1
ATOM 4613 N N . LYS B 1 237 ? 32.688 -34.562 -17.281 1 38.12 237 LYS B N 1
ATOM 4614 C CA . LYS B 1 237 ? 33.5 -33.531 -16.688 1 38.12 237 LYS B CA 1
ATOM 4615 C C . LYS B 1 237 ? 33.531 -32.281 -17.547 1 38.12 237 LYS B C 1
ATOM 4617 O O . LYS B 1 237 ? 33.656 -31.156 -17.047 1 38.12 237 LYS B O 1
ATOM 4622 N N . ALA B 1 238 ? 33.781 -32.344 -18.859 1 33.66 238 ALA B N 1
ATOM 4623 C CA . ALA B 1 238 ? 33.812 -31.188 -19.734 1 33.66 238 ALA B CA 1
ATOM 4624 C C . ALA B 1 238 ? 32.469 -30.484 -19.781 1 33.66 238 ALA B C 1
ATOM 4626 O O . ALA B 1 238 ? 32.406 -29.25 -19.844 1 33.66 238 ALA B O 1
ATOM 4627 N N . GLU B 1 239 ? 31.328 -31.219 -19.875 1 32.34 239 GLU B N 1
ATOM 4628 C CA . GLU B 1 239 ? 30.031 -30.547 -19.891 1 32.34 239 GLU B CA 1
ATOM 4629 C C . GLU B 1 239 ? 29.734 -29.891 -18.531 1 32.34 239 GLU B C 1
ATOM 4631 O O . GLU B 1 239 ? 29.078 -28.859 -18.484 1 32.34 239 GLU B O 1
ATOM 4636 N N . TRP B 1 240 ? 30.172 -30.516 -17.406 1 31.52 240 TRP B N 1
ATOM 4637 C CA . TRP B 1 240 ? 30.031 -29.844 -16.109 1 31.52 240 TRP B CA 1
ATOM 4638 C C . TRP B 1 240 ? 30.875 -28.578 -16.062 1 31.52 240 TRP B C 1
ATOM 4640 O O . TRP B 1 240 ? 30.453 -27.562 -15.492 1 31.52 240 TRP B O 1
ATOM 4650 N N . ARG B 1 241 ? 32.188 -28.531 -16.594 1 32.53 241 ARG B N 1
ATOM 4651 C CA . ARG B 1 241 ? 33 -27.328 -16.578 1 32.53 241 ARG B CA 1
ATOM 4652 C C . ARG B 1 241 ? 32.375 -26.203 -17.406 1 32.53 241 ARG B C 1
ATOM 4654 O O . ARG B 1 241 ? 32.531 -25.031 -17.094 1 32.53 241 ARG B O 1
ATOM 4661 N N . GLY B 1 242 ? 31.875 -26.5 -18.625 1 31.22 242 GLY B N 1
ATOM 4662 C CA . GLY B 1 242 ? 31.234 -25.469 -19.422 1 31.22 242 GLY B CA 1
ATOM 4663 C C . GLY B 1 242 ? 29.953 -24.938 -18.797 1 31.22 242 GLY B C 1
ATOM 4664 O O . GLY B 1 242 ? 29.453 -23.891 -19.203 1 31.22 242 GLY B O 1
ATOM 4665 N N . SER B 1 243 ? 29.141 -25.797 -18.219 1 32.78 243 SER B N 1
ATOM 4666 C CA . SER B 1 243 ? 27.891 -25.391 -17.578 1 32.78 243 SER B CA 1
ATOM 4667 C C . SER B 1 243 ? 28.156 -24.484 -16.375 1 32.78 243 SER B C 1
ATOM 4669 O O . SER B 1 243 ? 27.219 -24.047 -15.703 1 32.78 243 SER B O 1
ATOM 4671 N N . ARG B 1 244 ? 29.344 -24.578 -15.797 1 31.28 244 ARG B N 1
ATOM 4672 C CA . ARG B 1 244 ? 29.672 -23.656 -14.711 1 31.28 244 ARG B CA 1
ATOM 4673 C C . ARG B 1 244 ? 29.578 -22.203 -15.18 1 31.28 244 ARG B C 1
ATOM 4675 O O . ARG B 1 244 ? 29.734 -21.281 -14.383 1 31.28 244 ARG B O 1
ATOM 4682 N N . LEU B 1 245 ? 30.047 -21.969 -16.344 1 34.19 245 LEU B N 1
ATOM 4683 C CA . LEU B 1 245 ? 30.125 -20.562 -16.75 1 34.19 245 LEU B CA 1
ATOM 4684 C C . LEU B 1 245 ? 28.734 -19.984 -16.953 1 34.19 245 LEU B C 1
ATOM 4686 O O . LEU B 1 245 ? 28.578 -18.906 -17.547 1 34.19 245 LEU B O 1
ATOM 4690 N N . GLN B 1 246 ? 27.766 -20.812 -16.969 1 34.41 246 GLN B N 1
ATOM 4691 C CA . GLN B 1 246 ? 26.453 -20.188 -17.125 1 34.41 246 GLN B CA 1
ATOM 4692 C C . GLN B 1 246 ? 26.062 -19.422 -15.867 1 34.41 246 GLN B C 1
ATOM 4694 O O . GLN B 1 246 ? 26.188 -19.938 -14.75 1 34.41 246 GLN B O 1
ATOM 4699 N N . TRP B 1 247 ? 26.156 -18.125 -15.984 1 40.59 247 TRP B N 1
ATOM 4700 C CA . TRP B 1 247 ? 25.641 -17.312 -14.891 1 40.59 247 TRP B CA 1
ATOM 4701 C C . TRP B 1 247 ? 24.391 -17.953 -14.281 1 40.59 247 TRP B C 1
ATOM 4703 O O . TRP B 1 247 ? 23.562 -18.5 -15 1 40.59 247 TRP B O 1
ATOM 4713 N N . SER B 1 248 ? 24.547 -18.422 -13.141 1 38.94 248 SER B N 1
ATOM 4714 C CA . SER B 1 248 ? 23.328 -18.859 -12.477 1 38.94 248 SER B CA 1
ATOM 4715 C C . SER B 1 248 ? 22.172 -17.891 -12.742 1 38.94 248 SER B C 1
ATOM 4717 O O . SER B 1 248 ? 22.406 -16.703 -12.992 1 38.94 248 SER B O 1
ATOM 4719 N N . ASN B 1 249 ? 21.078 -18.422 -13.086 1 40 249 ASN B N 1
ATOM 4720 C CA . ASN B 1 249 ? 19.891 -17.578 -13.258 1 40 249 ASN B CA 1
ATOM 4721 C C . ASN B 1 249 ? 19.828 -16.469 -12.203 1 40 249 ASN B C 1
ATOM 4723 O O . ASN B 1 249 ? 19.469 -15.344 -12.516 1 40 249 ASN B O 1
ATOM 4727 N N . GLN B 1 250 ? 20.312 -16.766 -11.055 1 39.25 250 GLN B N 1
ATOM 4728 C CA . GLN B 1 250 ? 20.406 -15.75 -10.008 1 39.25 250 GLN B CA 1
ATOM 4729 C C . GLN B 1 250 ? 21.469 -14.703 -10.352 1 39.25 250 GLN B C 1
ATOM 4731 O O . GLN B 1 250 ? 21.25 -13.508 -10.148 1 39.25 250 GLN B O 1
ATOM 4736 N N . ALA B 1 251 ? 22.531 -15.117 -10.844 1 46.09 251 ALA B N 1
ATOM 4737 C CA . ALA B 1 251 ? 23.609 -14.203 -11.18 1 46.09 251 ALA B CA 1
ATOM 4738 C C . ALA B 1 251 ? 23.234 -13.32 -12.367 1 46.09 251 ALA B C 1
ATOM 4740 O O . ALA B 1 251 ? 23.531 -12.117 -12.375 1 46.09 251 ALA B O 1
ATOM 4741 N N . GLU B 1 252 ? 22.453 -13.859 -13.195 1 47.56 252 GLU B N 1
ATOM 4742 C CA . GLU B 1 252 ? 21.984 -13.078 -14.336 1 47.56 252 GLU B CA 1
ATOM 4743 C C . GLU B 1 252 ? 20.922 -12.062 -13.914 1 47.56 252 GLU B C 1
ATOM 4745 O O . GLU B 1 252 ? 20.922 -10.922 -14.383 1 47.56 252 GLU B O 1
ATOM 4750 N N . HIS B 1 253 ? 20.109 -12.43 -13.039 1 46.56 253 HIS B N 1
ATOM 4751 C CA . HIS B 1 253 ? 19.109 -11.508 -12.492 1 46.56 253 HIS B CA 1
ATOM 4752 C C . HIS B 1 253 ? 19.781 -10.359 -11.742 1 46.56 253 HIS B C 1
ATOM 4754 O O . HIS B 1 253 ? 19.391 -9.195 -11.906 1 46.56 253 HIS B O 1
ATOM 4760 N N . LYS B 1 254 ? 20.781 -10.586 -11.039 1 48.12 254 LYS B N 1
ATOM 4761 C CA . LYS B 1 254 ? 21.531 -9.539 -10.352 1 48.12 254 LYS B CA 1
ATOM 4762 C C . LYS B 1 254 ? 22.266 -8.641 -11.344 1 48.12 254 LYS B C 1
ATOM 4764 O O . LYS B 1 254 ? 22.359 -7.43 -11.141 1 48.12 254 LYS B O 1
ATOM 4769 N N . LEU B 1 255 ? 22.656 -9.188 -12.352 1 53.12 255 LEU B N 1
ATOM 4770 C CA . LEU B 1 255 ? 23.328 -8.414 -13.383 1 53.12 255 LEU B CA 1
ATOM 4771 C C . LEU B 1 255 ? 22.359 -7.465 -14.078 1 53.12 255 LEU B C 1
ATOM 4773 O O . LEU B 1 255 ? 22.688 -6.312 -14.359 1 53.12 255 LEU B O 1
ATOM 4777 N N . HIS B 1 256 ? 21.219 -7.98 -14.18 1 51.97 256 HIS B N 1
ATOM 4778 C CA . HIS B 1 256 ? 20.203 -7.117 -14.75 1 51.97 256 HIS B CA 1
ATOM 4779 C C . HIS B 1 256 ? 19.828 -5.996 -13.789 1 51.97 256 HIS B C 1
ATOM 4781 O O . HIS B 1 256 ? 19.688 -4.84 -14.203 1 51.97 256 HIS B O 1
ATOM 4787 N N . GLN B 1 257 ? 19.781 -6.301 -12.609 1 45.81 257 GLN B N 1
ATOM 4788 C CA . GLN B 1 257 ? 19.469 -5.309 -11.586 1 45.81 257 GLN B CA 1
ATOM 4789 C C . GLN B 1 257 ? 20.562 -4.258 -11.477 1 45.81 257 GLN B C 1
ATOM 4791 O O . GLN B 1 257 ? 20.281 -3.062 -11.383 1 45.81 257 GLN B O 1
ATOM 4796 N N . GLU B 1 258 ? 21.672 -4.656 -11.547 1 51.12 258 GLU B N 1
ATOM 4797 C CA . GLU B 1 258 ? 22.812 -3.744 -11.492 1 51.12 258 GLU B CA 1
ATOM 4798 C C . GLU B 1 258 ? 22.875 -2.863 -12.734 1 51.12 258 GLU B C 1
ATOM 4800 O O . GLU B 1 258 ? 23.156 -1.668 -12.641 1 51.12 258 GLU B O 1
ATOM 4805 N N . LEU B 1 259 ? 22.547 -3.43 -13.758 1 50.53 259 LEU B N 1
ATOM 4806 C CA . LEU B 1 259 ? 22.547 -2.656 -15 1 50.53 259 LEU B CA 1
ATOM 4807 C C . LEU B 1 259 ? 21.469 -1.583 -14.977 1 50.53 259 LEU B C 1
ATOM 4809 O O . LEU B 1 259 ? 21.703 -0.445 -15.383 1 50.53 259 LEU B O 1
ATOM 4813 N N . ASN B 1 260 ? 20.484 -1.964 -14.461 1 46.88 260 ASN B N 1
ATOM 4814 C CA . ASN B 1 260 ? 19.375 -1.016 -14.344 1 46.88 260 ASN B CA 1
ATOM 4815 C C . ASN B 1 260 ? 19.703 0.114 -13.375 1 46.88 260 ASN B C 1
ATOM 4817 O O . ASN B 1 260 ? 19.406 1.277 -13.641 1 46.88 260 ASN B O 1
ATOM 4821 N N . THR B 1 261 ? 20.281 -0.164 -12.359 1 49.34 261 THR B N 1
ATOM 4822 C CA . THR B 1 261 ? 20.719 0.844 -11.406 1 49.34 261 THR B CA 1
ATOM 4823 C C . THR B 1 261 ? 21.734 1.784 -12.039 1 49.34 261 THR B C 1
ATOM 4825 O O . THR B 1 261 ? 21.703 2.996 -11.82 1 49.34 261 THR B O 1
ATOM 4828 N N . ILE B 1 262 ? 22.562 1.291 -12.773 1 49.25 262 ILE B N 1
ATOM 4829 C CA . ILE B 1 262 ? 23.562 2.082 -13.484 1 49.25 262 ILE B CA 1
ATOM 4830 C C . ILE B 1 262 ? 22.875 2.965 -14.523 1 49.25 262 ILE B C 1
ATOM 4832 O O . ILE B 1 262 ? 23.219 4.145 -14.664 1 49.25 262 ILE B O 1
ATOM 4836 N N . ALA B 1 263 ? 22 2.398 -1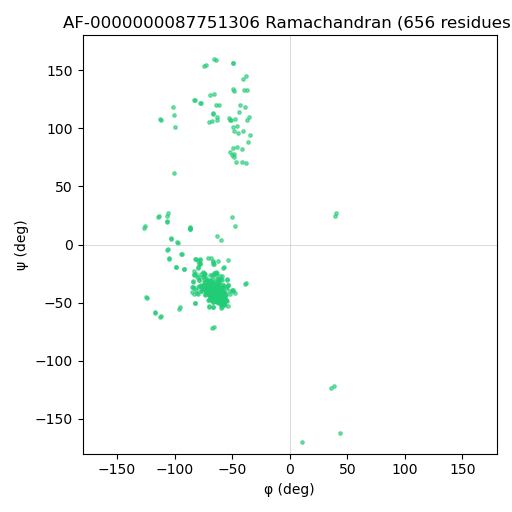5.141 1 49.41 263 ALA B N 1
ATOM 4837 C CA . ALA B 1 263 ? 21.281 3.162 -16.156 1 49.41 263 ALA B CA 1
ATOM 4838 C C . ALA B 1 263 ? 20.516 4.32 -15.523 1 49.41 263 ALA B C 1
ATOM 4840 O O . ALA B 1 263 ? 20.516 5.434 -16.047 1 49.41 263 ALA B O 1
ATOM 4841 N N . LEU B 1 264 ? 20.031 4.082 -14.438 1 48.22 264 LEU B N 1
ATOM 4842 C CA . LEU B 1 264 ? 19.281 5.102 -13.727 1 48.22 264 LEU B CA 1
ATOM 4843 C C . LEU B 1 264 ? 20.203 6.199 -13.203 1 48.22 264 LEU B C 1
ATOM 4845 O O . LEU B 1 264 ? 19.844 7.383 -13.234 1 48.22 264 LEU B O 1
ATOM 4849 N N . LYS B 1 265 ? 21.234 5.906 -12.742 1 55.22 265 LYS B N 1
ATOM 4850 C CA . LYS B 1 265 ? 22.219 6.898 -12.32 1 55.22 265 LYS B CA 1
ATOM 4851 C C . LYS B 1 265 ? 22.75 7.695 -13.516 1 55.22 265 LYS B C 1
ATOM 4853 O O . LYS B 1 265 ? 22.922 8.914 -13.43 1 55.22 265 LYS B O 1
ATOM 4858 N N . LYS B 1 266 ? 22.906 7.027 -14.562 1 51.5 266 LYS B N 1
ATOM 4859 C CA . LYS B 1 266 ? 23.422 7.684 -15.758 1 51.5 266 LYS B CA 1
ATOM 4860 C C . LYS B 1 266 ? 22.359 8.562 -16.406 1 51.5 266 LYS B C 1
ATOM 4862 O O . LYS B 1 266 ? 22.672 9.578 -17.031 1 51.5 266 LYS B O 1
ATOM 4867 N N . CYS B 1 267 ? 21.281 8.133 -16.094 1 49.38 267 CYS B N 1
ATOM 4868 C CA . CYS B 1 267 ? 20.219 8.922 -16.719 1 49.38 267 CYS B CA 1
ATOM 4869 C C . CYS B 1 267 ? 19.531 9.82 -15.688 1 49.38 267 CYS B C 1
ATOM 4871 O O . CYS B 1 267 ? 18.391 10.25 -15.875 1 49.38 267 CYS B O 1
ATOM 4873 N N . TYR B 1 268 ? 20.188 10 -14.734 1 52.5 268 TYR B N 1
ATOM 4874 C CA . TYR B 1 268 ? 19.672 10.812 -13.641 1 52.5 268 TYR B CA 1
ATOM 4875 C C . TYR B 1 268 ? 19.266 12.195 -14.133 1 52.5 268 TYR B C 1
ATOM 4877 O O . TYR B 1 268 ? 18.219 12.719 -13.75 1 52.5 268 TYR B O 1
ATOM 4885 N N . ASP B 1 269 ? 20.219 12.797 -14.812 1 53.66 269 ASP B N 1
ATOM 4886 C CA . ASP B 1 269 ? 19.922 14.141 -15.289 1 53.66 269 ASP B CA 1
ATOM 4887 C C . ASP B 1 269 ? 18.641 14.156 -16.125 1 53.66 269 ASP B C 1
ATOM 4889 O O . ASP B 1 269 ? 17.828 15.086 -16.016 1 53.66 269 ASP B O 1
ATOM 4893 N N . LYS B 1 270 ? 18.531 13.055 -16.875 1 50.97 270 LYS B N 1
ATOM 4894 C CA . LYS B 1 270 ? 17.312 12.992 -17.688 1 50.97 270 LYS B CA 1
ATOM 4895 C C . LYS B 1 270 ? 16.094 12.719 -16.812 1 50.97 270 LYS B C 1
ATOM 4897 O O . LYS B 1 270 ? 15.023 13.273 -17.047 1 50.97 270 LYS B O 1
ATOM 4902 N N . THR B 1 271 ? 16.297 11.93 -15.93 1 51.31 271 THR B N 1
ATOM 4903 C CA . THR B 1 271 ? 15.25 11.695 -14.945 1 51.31 271 THR B CA 1
ATOM 4904 C C . THR B 1 271 ? 14.914 12.984 -14.195 1 51.31 271 THR B C 1
ATOM 4906 O O . THR B 1 271 ? 13.742 13.32 -14.023 1 51.31 271 THR B O 1
ATOM 4909 N N . LYS B 1 272 ? 15.883 13.602 -13.797 1 53.41 272 LYS B N 1
ATOM 4910 C CA . LYS B 1 272 ? 15.688 14.891 -13.148 1 53.41 272 LYS B CA 1
ATOM 4911 C C . LYS B 1 272 ? 14.992 15.883 -14.078 1 53.41 272 LYS B C 1
ATOM 4913 O O . LYS B 1 272 ? 14.086 16.609 -13.656 1 53.41 272 LYS B O 1
ATOM 4918 N N . ALA B 1 273 ? 15.578 16.016 -15.156 1 50.91 273 ALA B N 1
ATOM 4919 C CA . ALA B 1 273 ? 14.961 16.922 -16.125 1 50.91 273 ALA B CA 1
ATOM 4920 C C . ALA B 1 273 ? 13.492 16.578 -16.344 1 50.91 273 ALA B C 1
ATOM 4922 O O . ALA B 1 273 ? 12.648 17.469 -16.438 1 50.91 273 ALA B O 1
ATOM 4923 N N . PHE B 1 274 ? 13.336 15.352 -16.422 1 48.19 274 PHE B N 1
ATOM 4924 C CA . PHE B 1 274 ? 11.953 14.93 -16.594 1 48.19 274 PHE B CA 1
ATOM 4925 C C . PHE B 1 274 ? 11.125 15.258 -15.359 1 48.19 274 PHE B C 1
ATOM 4927 O O . PHE B 1 274 ? 10 15.75 -15.469 1 48.19 274 PHE B O 1
ATOM 4934 N N . VAL B 1 275 ? 11.688 15.039 -14.391 1 49.03 275 VAL B N 1
ATOM 4935 C CA . VAL B 1 275 ? 11.016 15.352 -13.133 1 49.03 275 VAL B CA 1
ATOM 4936 C C . VAL B 1 275 ? 10.836 16.859 -13 1 49.03 275 VAL B C 1
ATOM 4938 O O . VAL B 1 275 ? 9.766 17.328 -12.609 1 49.03 275 VAL B O 1
ATOM 4941 N N . ASP B 1 276 ? 11.953 17.531 -13.234 1 49.66 276 ASP B N 1
ATOM 4942 C CA . ASP B 1 276 ? 11.867 18.984 -13.211 1 49.66 276 ASP B CA 1
ATOM 4943 C C . ASP B 1 276 ? 10.828 19.484 -14.211 1 49.66 276 ASP B C 1
ATOM 4945 O O . ASP B 1 276 ? 10.062 20.406 -13.914 1 49.66 276 ASP B O 1
ATOM 4949 N N . CYS B 1 277 ? 11.023 18.984 -15.383 1 47.97 277 CYS B N 1
ATOM 4950 C CA . CYS B 1 277 ? 10.008 19.344 -16.359 1 47.97 277 CYS B CA 1
ATOM 4951 C C . CYS B 1 277 ? 8.617 18.953 -15.875 1 47.97 277 CYS B C 1
ATOM 4953 O O . CYS B 1 277 ? 7.66 19.719 -16.047 1 47.97 277 CYS B O 1
ATOM 4955 N N . SER B 1 278 ? 8.617 17.859 -15.367 1 45.53 278 SER B N 1
ATOM 4956 C CA . SER B 1 278 ? 7.336 17.406 -14.82 1 45.53 278 SER B CA 1
ATOM 4957 C C . SER B 1 278 ? 6.859 18.328 -13.703 1 45.53 278 SER B C 1
ATOM 4959 O O . SER B 1 278 ? 5.656 18.562 -13.562 1 45.53 278 SER B O 1
ATOM 4961 N N . HIS B 1 279 ? 7.879 18.797 -13.055 1 44.09 279 HIS B N 1
ATOM 4962 C CA . HIS B 1 279 ? 7.586 19.781 -12.016 1 44.09 279 HIS B CA 1
ATOM 4963 C C . HIS B 1 279 ? 7.117 21.094 -12.617 1 44.09 279 HIS B C 1
ATOM 4965 O O . HIS B 1 279 ? 6.23 21.75 -12.062 1 44.09 279 HIS B O 1
ATOM 4971 N N . GLU B 1 280 ? 7.902 21.5 -13.438 1 46.53 280 GLU B N 1
ATOM 4972 C CA . GLU B 1 280 ? 7.625 22.797 -14.055 1 46.53 280 GLU B CA 1
ATOM 4973 C C . GLU B 1 280 ? 6.332 22.75 -14.867 1 46.53 280 GLU B C 1
ATOM 4975 O O . GLU B 1 280 ? 5.617 23.75 -14.961 1 46.53 280 GLU B O 1
ATOM 4980 N N . HIS B 1 281 ? 6.184 21.625 -15.523 1 43.38 281 HIS B N 1
ATOM 4981 C CA . HIS B 1 281 ? 5.062 21.609 -16.453 1 43.38 281 HIS B CA 1
ATOM 4982 C C . HIS B 1 281 ? 3.91 20.766 -15.922 1 43.38 281 HIS B C 1
ATOM 4984 O O . HIS B 1 281 ? 2.836 20.719 -16.531 1 43.38 281 HIS B O 1
ATOM 4990 N N . GLY B 1 282 ? 3.688 20.578 -14.789 1 32.47 282 GLY B N 1
ATOM 4991 C CA . GLY B 1 282 ? 2.611 19.875 -14.117 1 32.47 282 GLY B CA 1
ATOM 4992 C C . GLY B 1 282 ? 2.143 18.641 -14.867 1 32.47 282 GLY B C 1
ATOM 4993 O O . GLY B 1 282 ? 2.957 17.812 -15.297 1 32.47 282 GLY B O 1
ATOM 4994 N N . LEU B 1 283 ? 0.855 18.719 -15.109 1 34.59 283 LEU B N 1
ATOM 4995 C CA . LEU B 1 283 ? 0.127 17.641 -15.758 1 34.59 283 LEU B CA 1
ATOM 4996 C C . LEU B 1 283 ? 0.598 17.453 -17.188 1 34.59 283 LEU B C 1
ATOM 4998 O O . LEU B 1 283 ? 0.245 16.453 -17.844 1 34.59 283 LEU B O 1
ATOM 5002 N N . LEU B 1 284 ? 1.243 18.359 -17.719 1 36.41 284 LEU B N 1
ATOM 5003 C CA . LEU B 1 284 ? 1.726 18.375 -19.094 1 36.41 284 LEU B CA 1
ATOM 5004 C C . LEU B 1 284 ? 3.08 17.688 -19.203 1 36.41 284 LEU B C 1
ATOM 5006 O O . LEU B 1 284 ? 3.777 17.828 -20.203 1 36.41 284 LEU B O 1
ATOM 5010 N N . VAL B 1 285 ? 3.438 17.031 -18.328 1 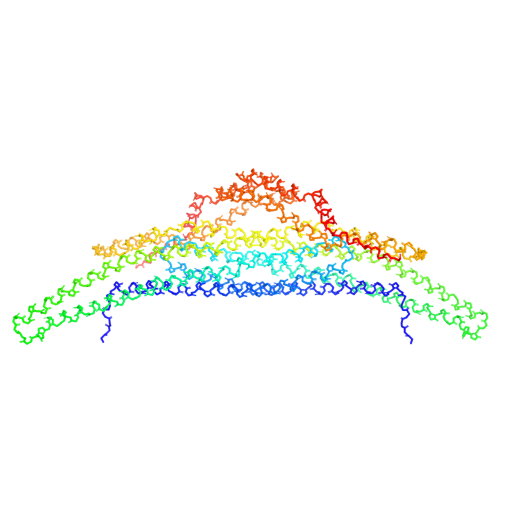39.69 285 VAL B N 1
ATOM 5011 C CA . VAL B 1 285 ? 4.762 16.422 -18.266 1 39.69 285 VAL B CA 1
ATOM 5012 C C . VAL B 1 285 ? 4.953 15.461 -19.438 1 39.69 285 VAL B C 1
ATOM 5014 O O . VAL B 1 285 ? 6.027 15.414 -20.031 1 39.69 285 VAL B O 1
ATOM 5017 N N . VAL B 1 286 ? 3.949 14.781 -19.672 1 40.12 286 VAL B N 1
ATOM 5018 C CA . VAL B 1 286 ? 4.113 13.812 -20.75 1 40.12 286 VAL B CA 1
ATOM 5019 C C . VAL B 1 286 ? 4.332 14.547 -22.062 1 40.12 286 VAL B C 1
ATOM 5021 O O . VAL B 1 286 ? 5.031 14.055 -22.953 1 40.12 286 VAL B O 1
ATOM 5024 N N . PHE B 1 287 ? 3.842 15.844 -22.141 1 41.38 287 PHE B N 1
ATOM 5025 C CA . PHE B 1 287 ? 4.031 16.609 -23.375 1 41.38 287 PHE B CA 1
ATOM 5026 C C . PHE B 1 287 ? 5.258 17.5 -23.266 1 41.38 287 PHE B C 1
ATOM 5028 O O . PHE B 1 287 ? 6.039 17.609 -24.219 1 41.38 287 PHE B O 1
ATOM 5035 N N . LYS B 1 288 ? 5.293 18.297 -22.281 1 44 288 LYS B N 1
ATOM 5036 C CA . LYS B 1 288 ? 6.355 19.297 -22.234 1 44 288 LYS B CA 1
ATOM 5037 C C . LYS B 1 288 ? 7.676 18.672 -21.781 1 44 288 LYS B C 1
ATOM 5039 O O . LYS B 1 288 ? 8.742 19.25 -21.984 1 44 288 LYS B O 1
ATOM 5044 N N . CYS B 1 289 ? 7.504 17.625 -21.281 1 45.66 289 CYS B N 1
ATOM 5045 C CA . CYS B 1 289 ? 8.75 16.984 -20.875 1 45.66 289 CYS B CA 1
ATOM 5046 C C . CYS B 1 289 ? 9.008 15.711 -21.672 1 45.66 289 CYS B C 1
ATOM 5048 O O . CYS B 1 289 ? 9.711 14.812 -21.203 1 45.66 289 CYS B O 1
ATOM 5050 N N . ARG B 1 290 ? 8.289 15.883 -22.844 1 46.59 290 ARG B N 1
ATOM 5051 C CA . ARG B 1 290 ? 8.422 14.773 -23.781 1 46.59 290 ARG B CA 1
ATOM 5052 C C . ARG B 1 290 ? 9.891 14.523 -24.125 1 46.59 290 ARG B C 1
ATOM 5054 O O . ARG B 1 290 ? 10.328 13.375 -24.188 1 46.59 290 ARG B O 1
ATOM 5061 N N . GLN B 1 291 ? 10.438 15.625 -24.438 1 52.72 291 GLN B N 1
ATOM 5062 C CA . GLN B 1 291 ? 11.852 15.492 -24.797 1 52.72 291 GLN B CA 1
ATOM 5063 C C . GLN B 1 291 ? 12.664 15 -23.594 1 52.72 291 GLN B C 1
ATOM 5065 O O . GLN B 1 291 ? 13.531 14.133 -23.75 1 52.72 291 GLN B O 1
ATOM 5070 N N . GLN B 1 292 ? 12.18 15.414 -22.531 1 51.16 292 GLN B N 1
ATOM 5071 C CA . GLN B 1 292 ? 12.922 14.977 -21.359 1 51.16 292 GLN B CA 1
ATOM 5072 C C . GLN B 1 292 ? 12.609 13.516 -21.016 1 51.16 292 GLN B C 1
ATOM 5074 O O . GLN B 1 292 ? 13.5 12.758 -20.641 1 51.16 292 GLN B O 1
ATOM 5079 N N . ASN B 1 293 ? 11.438 13.156 -21.234 1 49.72 293 ASN B N 1
ATOM 5080 C CA . ASN B 1 293 ? 11.047 11.766 -21.047 1 49.72 293 ASN B CA 1
ATOM 5081 C C . ASN B 1 293 ? 11.625 10.859 -22.125 1 49.72 293 ASN B C 1
ATOM 5083 O O . ASN B 1 293 ? 12.094 9.758 -21.828 1 49.72 293 ASN B O 1
ATOM 5087 N N . ALA B 1 294 ? 11.586 11.297 -23.281 1 51.75 294 ALA B N 1
ATOM 5088 C CA . ALA B 1 294 ? 12.25 10.586 -24.375 1 51.75 294 ALA B CA 1
ATOM 5089 C C . ALA B 1 294 ? 13.75 10.453 -24.125 1 51.75 294 ALA B C 1
ATOM 5091 O O . ALA B 1 294 ? 14.336 9.398 -24.359 1 51.75 294 ALA B O 1
ATOM 5092 N N . ASP B 1 295 ? 14.172 11.484 -23.688 1 55.19 295 ASP B N 1
ATOM 5093 C CA . ASP B 1 295 ? 15.594 11.477 -23.344 1 55.19 295 ASP B CA 1
ATOM 5094 C C . ASP B 1 295 ? 15.875 10.523 -22.188 1 55.19 295 ASP B C 1
ATOM 5096 O O . ASP B 1 295 ? 16.891 9.812 -22.188 1 55.19 295 ASP B O 1
ATOM 5100 N N . LEU B 1 296 ? 14.93 10.531 -21.328 1 48.16 296 LEU B N 1
ATOM 5101 C CA . LEU B 1 296 ? 15.102 9.633 -20.188 1 48.16 296 LEU B CA 1
ATOM 5102 C C . LEU B 1 296 ? 14.93 8.18 -20.625 1 48.16 296 LEU B C 1
ATOM 5104 O O . LEU B 1 296 ? 15.766 7.328 -20.312 1 48.16 296 LEU B O 1
ATOM 5108 N N . ASN B 1 297 ? 14.07 7.957 -21.469 1 49.31 297 ASN B N 1
ATOM 5109 C CA . ASN B 1 297 ? 13.852 6.602 -21.953 1 49.31 297 ASN B CA 1
ATOM 5110 C C . ASN B 1 297 ? 14.969 6.152 -22.891 1 49.31 297 ASN B C 1
ATOM 5112 O O . ASN B 1 297 ? 15.406 5 -22.828 1 49.31 297 ASN B O 1
ATOM 5116 N N . ALA B 1 298 ? 15.344 6.969 -23.703 1 53.81 298 ALA B N 1
ATOM 5117 C CA . ALA B 1 298 ? 16.484 6.695 -24.562 1 53.81 298 ALA B CA 1
ATOM 5118 C C . ALA B 1 298 ? 17.75 6.426 -23.734 1 53.81 298 ALA B C 1
ATOM 5120 O O . ALA B 1 298 ? 18.531 5.531 -24.047 1 53.81 298 ALA B O 1
ATOM 5121 N N . CYS B 1 299 ? 17.781 7.184 -22.719 1 52.16 299 CYS B N 1
ATOM 5122 C CA . CYS B 1 299 ? 18.922 6.984 -21.812 1 52.16 299 CYS B CA 1
ATOM 5123 C C . CYS B 1 299 ? 18.812 5.645 -21.109 1 52.16 299 CYS B C 1
ATOM 5125 O O . CYS B 1 299 ? 19.781 4.883 -21.062 1 52.16 299 CYS B O 1
ATOM 5127 N N . LEU B 1 300 ? 17.625 5.426 -20.75 1 47.56 300 LEU B N 1
ATOM 5128 C CA . LEU B 1 300 ? 17.469 4.16 -20.031 1 47.56 300 LEU B CA 1
ATOM 5129 C C . LEU B 1 300 ? 17.625 2.98 -20.984 1 47.56 300 LEU B C 1
ATOM 5131 O O . LEU B 1 300 ? 18.266 1.981 -20.656 1 47.56 300 LEU B O 1
ATOM 5135 N N . HIS B 1 301 ? 17.188 3.082 -22.125 1 54.59 301 HIS B N 1
ATOM 5136 C CA . HIS B 1 301 ? 17.344 2.041 -23.141 1 54.59 301 HIS B CA 1
ATOM 5137 C C . HIS B 1 301 ? 18.812 1.88 -23.531 1 54.59 301 HIS B C 1
ATOM 5139 O O . HIS B 1 301 ? 19.266 0.769 -23.828 1 54.59 301 HIS B O 1
ATOM 5145 N N . GLU B 1 302 ? 19.422 2.879 -23.688 1 57.56 302 GLU B N 1
ATOM 5146 C CA . GLU B 1 302 ? 20.844 2.834 -24.031 1 57.56 302 GLU B CA 1
ATOM 5147 C C . GLU B 1 302 ? 21.625 2.002 -23.031 1 57.56 302 GLU B C 1
ATOM 5149 O O . GLU B 1 302 ? 22.547 1.271 -23.391 1 57.56 302 GLU B O 1
ATOM 5154 N N . TYR B 1 303 ? 21.109 2.057 -21.875 1 51.12 303 TYR B N 1
ATOM 5155 C CA . TYR B 1 303 ? 21.906 1.379 -20.859 1 51.12 303 TYR B CA 1
ATOM 5156 C C . TYR B 1 303 ? 21.266 0.057 -20.453 1 51.12 303 TYR B C 1
ATOM 5158 O O . TYR B 1 303 ? 21.891 -0.738 -19.734 1 51.12 303 TYR B O 1
ATOM 5166 N N . THR B 1 304 ? 20.203 -0.154 -20.984 1 48.12 304 THR B N 1
ATOM 5167 C CA . THR B 1 304 ? 19.547 -1.375 -20.531 1 48.12 304 THR B CA 1
ATOM 5168 C C . THR B 1 304 ? 19.188 -2.271 -21.703 1 48.12 304 THR B C 1
ATOM 5170 O O . THR B 1 304 ? 18.453 -3.258 -21.531 1 48.12 304 THR B O 1
ATOM 5173 N N . ASN B 1 305 ? 19.719 -2.008 -22.844 1 50.25 305 ASN B N 1
ATOM 5174 C CA . ASN B 1 305 ? 19.453 -2.844 -24.016 1 50.25 305 ASN B CA 1
ATOM 5175 C C . ASN B 1 305 ? 20.172 -4.188 -23.922 1 50.25 305 ASN B C 1
ATOM 5177 O O . ASN B 1 305 ? 21.125 -4.336 -23.141 1 50.25 305 ASN B O 1
ATOM 5181 N N . PRO B 1 306 ? 19.531 -5.164 -24.656 1 53.53 306 PRO B N 1
ATOM 5182 C CA . PRO B 1 306 ? 20.125 -6.5 -24.594 1 53.53 306 PRO B CA 1
ATOM 5183 C C . PRO B 1 306 ? 21.625 -6.492 -24.859 1 53.53 306 PRO B C 1
ATOM 5185 O O . PRO B 1 306 ? 22.375 -7.242 -24.234 1 53.53 306 PRO B O 1
ATOM 5188 N N . GLU B 1 307 ? 22.016 -5.707 -25.766 1 57.72 307 GLU B N 1
ATOM 5189 C CA . GLU B 1 307 ? 23.438 -5.617 -26.047 1 57.72 307 GLU B CA 1
ATOM 5190 C C . GLU B 1 307 ? 24.203 -5.055 -24.844 1 57.72 307 GLU B C 1
ATOM 5192 O O . GLU B 1 307 ? 25.281 -5.543 -24.5 1 57.72 307 GLU B O 1
ATOM 5197 N N . ALA B 1 308 ? 23.641 -4.016 -24.25 1 53.91 308 ALA B N 1
ATOM 5198 C CA . ALA B 1 308 ? 24.234 -3.438 -23.062 1 53.91 308 ALA B CA 1
ATOM 5199 C C . ALA B 1 308 ? 24.234 -4.441 -21.906 1 53.91 308 ALA B C 1
ATOM 5201 O O . ALA B 1 308 ? 25.203 -4.527 -21.156 1 53.91 308 ALA B O 1
ATOM 5202 N N . TYR B 1 309 ? 23.328 -5.133 -21.859 1 56.78 309 TYR B N 1
ATOM 5203 C CA . TYR B 1 309 ? 23.25 -6.172 -20.844 1 56.78 309 TYR B CA 1
ATOM 5204 C C . TYR B 1 309 ? 24.312 -7.246 -21.078 1 56.78 309 TYR B C 1
ATOM 5206 O O . TYR B 1 309 ? 24.969 -7.691 -20.125 1 56.78 309 TYR B O 1
ATOM 5214 N N . GLU B 1 310 ? 24.438 -7.629 -22.188 1 61.03 310 GLU B N 1
ATOM 5215 C CA . GLU B 1 310 ? 25.469 -8.609 -22.516 1 61.03 310 GLU B CA 1
ATOM 5216 C C . GLU B 1 310 ? 26.859 -8.07 -22.203 1 61.03 310 GLU B C 1
ATOM 5218 O O . GLU B 1 310 ? 27.703 -8.789 -21.688 1 61.03 310 GLU B O 1
ATOM 5223 N N . LYS B 1 311 ? 27.078 -6.82 -22.547 1 59.69 311 LYS B N 1
ATOM 5224 C CA . LYS B 1 311 ? 28.359 -6.188 -22.25 1 59.69 311 LYS B CA 1
ATOM 5225 C C . LYS B 1 311 ? 28.578 -6.082 -20.734 1 59.69 311 LYS B C 1
ATOM 5227 O O . LYS B 1 311 ? 29.688 -6.309 -20.25 1 59.69 311 LYS B O 1
ATOM 5232 N N . PHE B 1 312 ? 27.609 -5.754 -20.125 1 57.31 312 PHE B N 1
ATOM 5233 C CA . PHE B 1 312 ? 27.672 -5.664 -18.672 1 57.31 312 PHE B CA 1
ATOM 5234 C C . PHE B 1 312 ? 27.906 -7.035 -18.047 1 57.31 312 PHE B C 1
ATOM 5236 O O . PHE B 1 312 ? 28.75 -7.184 -17.172 1 57.31 312 PHE B O 1
ATOM 5243 N N . LYS B 1 313 ? 27.266 -7.988 -18.406 1 55.84 313 LYS B N 1
ATOM 5244 C CA . LYS B 1 313 ? 27.453 -9.375 -17.984 1 55.84 313 LYS B CA 1
ATOM 5245 C C . LYS B 1 313 ? 28.891 -9.836 -18.25 1 55.84 313 LYS B C 1
ATOM 5247 O O . LYS B 1 313 ? 29.516 -10.477 -17.406 1 55.84 313 LYS B O 1
ATOM 5252 N N . ALA B 1 314 ? 29.266 -9.562 -19.359 1 57.34 314 ALA B N 1
ATOM 5253 C CA . ALA B 1 314 ? 30.641 -9.891 -19.734 1 57.34 314 ALA B CA 1
ATOM 5254 C C . ALA B 1 314 ? 31.641 -9.172 -18.844 1 57.34 314 ALA B C 1
ATOM 5256 O O . ALA B 1 314 ? 32.656 -9.742 -18.469 1 57.34 314 ALA B O 1
ATOM 5257 N N . SER B 1 315 ? 31.375 -7.902 -18.484 1 55.12 315 SER B N 1
ATOM 5258 C CA . SER B 1 315 ? 32.25 -7.129 -17.625 1 55.12 315 SER B CA 1
ATOM 5259 C C . SER B 1 315 ? 32.344 -7.727 -16.219 1 55.12 315 SER B C 1
ATOM 5261 O O . SER B 1 315 ? 33.375 -7.625 -15.555 1 55.12 315 SER B O 1
ATOM 5263 N N . LYS B 1 316 ? 31.281 -8.195 -15.883 1 48.5 316 LYS B N 1
ATOM 5264 C CA . LYS B 1 316 ? 31.281 -8.812 -14.555 1 48.5 316 LYS B CA 1
ATOM 5265 C C . LYS B 1 316 ? 31.938 -10.188 -14.586 1 48.5 316 LYS B C 1
ATOM 5267 O O . LYS B 1 316 ? 32.594 -10.602 -13.617 1 48.5 316 LYS B O 1
ATOM 5272 N N . THR B 1 317 ? 31.734 -10.93 -15.508 1 48.53 317 THR B N 1
ATOM 5273 C CA . THR B 1 317 ? 32.406 -12.195 -15.703 1 48.53 317 THR B CA 1
ATOM 5274 C C . THR B 1 317 ? 33.938 -11.984 -15.828 1 48.53 317 THR B C 1
ATOM 5276 O O . THR B 1 317 ? 34.719 -12.812 -15.359 1 48.53 317 THR B O 1
ATOM 5279 N N . GLU B 1 318 ? 34.312 -10.945 -16.547 1 44.84 318 GLU B N 1
ATOM 5280 C CA . GLU B 1 318 ? 35.75 -10.656 -16.688 1 44.84 318 GLU B CA 1
ATOM 5281 C C . GLU B 1 318 ? 36.344 -10.188 -15.367 1 44.84 318 GLU B C 1
ATOM 5283 O O . GLU B 1 318 ? 37.531 -10.375 -15.125 1 44.84 318 GLU B O 1
ATOM 5288 N N . ALA B 1 319 ? 35.469 -9.617 -14.555 1 40.72 319 ALA B N 1
ATOM 5289 C CA . ALA B 1 319 ? 35.969 -9.156 -13.258 1 40.72 319 ALA B CA 1
ATOM 5290 C C . ALA B 1 319 ? 36.125 -10.328 -12.289 1 40.72 319 ALA B C 1
ATOM 5292 O O . ALA B 1 319 ? 36.625 -10.164 -11.18 1 40.72 319 ALA B O 1
ATOM 5293 N N . LEU B 1 320 ? 35.531 -11.352 -12.609 1 33.03 320 LEU B N 1
ATOM 5294 C CA . LEU B 1 320 ? 35.781 -12.508 -11.75 1 33.03 320 LEU B CA 1
ATOM 5295 C C . LEU B 1 320 ? 37.25 -12.93 -11.797 1 33.03 320 LEU B C 1
ATOM 5297 O O . LEU B 1 320 ? 37.844 -13.023 -12.875 1 33.03 320 LEU B O 1
ATOM 5301 N N . PRO B 1 321 ? 37.875 -12.641 -10.758 1 31.09 321 PRO B N 1
ATOM 5302 C CA . PRO B 1 321 ? 39.281 -12.992 -10.695 1 31.09 321 PRO B CA 1
ATOM 5303 C C . PRO B 1 321 ? 39.562 -14.422 -11.172 1 31.09 321 PRO B C 1
ATOM 5305 O O . PRO B 1 321 ? 38.75 -15.328 -10.906 1 31.09 321 PRO B O 1
ATOM 5308 N N . LEU B 1 322 ? 40.031 -14.539 -12.32 1 30.92 322 LEU B N 1
ATOM 5309 C CA . LEU B 1 322 ? 40.688 -15.789 -12.711 1 30.92 322 LEU B CA 1
ATOM 5310 C C . LEU B 1 322 ? 41.5 -16.375 -11.547 1 30.92 322 LEU B C 1
ATOM 5312 O O . LEU B 1 322 ? 42.469 -15.773 -11.109 1 30.92 322 LEU B O 1
ATOM 5316 N N . VAL B 1 323 ? 40.844 -16.859 -10.555 1 29.23 323 VAL B N 1
ATOM 5317 C CA . VAL B 1 323 ? 41.688 -17.641 -9.648 1 29.23 323 VAL B CA 1
ATOM 5318 C C . VAL B 1 323 ? 42.562 -18.594 -10.438 1 29.23 323 VAL B C 1
ATOM 5320 O O . VAL B 1 323 ? 42.062 -19.547 -11.062 1 29.23 323 VAL B O 1
ATOM 5323 N N . VAL B 1 324 ? 43.531 -18.016 -11.133 1 28.22 324 VAL B N 1
ATOM 5324 C CA . VAL B 1 324 ? 44.656 -18.781 -11.672 1 28.22 324 VAL B CA 1
ATOM 5325 C C . VAL B 1 324 ? 45.125 -19.797 -10.633 1 28.22 324 VAL B C 1
ATOM 5327 O O . VAL B 1 324 ? 45.625 -19.422 -9.562 1 28.22 324 VAL B O 1
ATOM 5330 N N . LEU B 1 325 ? 44.469 -20.922 -10.555 1 30.05 325 LEU B N 1
ATOM 5331 C CA . LEU B 1 325 ? 45.094 -22.062 -9.883 1 30.05 325 LEU B CA 1
ATOM 5332 C C . LEU B 1 325 ? 46.5 -22.281 -10.375 1 30.05 325 LEU B C 1
ATOM 5334 O O . LEU B 1 325 ? 46.719 -22.594 -11.547 1 30.05 325 LEU B O 1
ATOM 5338 N N . THR B 1 326 ? 47.375 -21.344 -9.852 1 29.36 326 THR B N 1
ATOM 5339 C CA . THR B 1 326 ? 48.781 -21.672 -10.055 1 29.36 326 THR B CA 1
ATOM 5340 C C . THR B 1 326 ? 49.094 -23.109 -9.641 1 29.36 326 THR B C 1
ATOM 5342 O O . THR B 1 326 ? 48.719 -23.531 -8.547 1 29.36 326 THR B O 1
ATOM 5345 N N . PRO B 1 327 ? 49.188 -24 -10.625 1 25.28 327 PRO B N 1
ATOM 5346 C CA . PRO B 1 327 ? 49.688 -25.344 -10.305 1 25.28 327 PRO B CA 1
ATOM 5347 C C . PRO B 1 327 ? 50.938 -25.297 -9.398 1 25.28 327 PRO B C 1
ATOM 5349 O O . PRO B 1 327 ? 51.875 -24.562 -9.672 1 25.28 327 PRO B O 1
ATOM 5352 N N . LYS B 1 328 ? 50.719 -25.438 -8.133 1 31.08 328 LYS B N 1
ATOM 5353 C CA . LYS B 1 328 ? 51.875 -25.734 -7.316 1 31.08 328 LYS B CA 1
ATOM 5354 C C . LYS B 1 328 ? 52.812 -26.703 -8.031 1 31.08 328 LYS B C 1
ATOM 5356 O O . LYS B 1 328 ? 52.375 -27.719 -8.578 1 31.08 328 LYS B O 1
ATOM 5361 N N . GLN B 1 329 ? 54.156 -26.25 -8.344 1 23.95 329 GLN B N 1
ATOM 5362 C CA . GLN B 1 329 ? 55.375 -26.875 -8.836 1 23.95 329 GLN B CA 1
ATOM 5363 C C . GLN B 1 329 ? 55.594 -28.234 -8.188 1 23.95 329 GLN B C 1
ATOM 5365 O O . GLN B 1 329 ? 55.688 -28.344 -6.961 1 23.95 329 GLN B O 1
ATOM 5370 N N . GLN B 1 330 ? 55.25 -29.406 -8.766 1 20.86 330 GLN B N 1
ATOM 5371 C CA . GLN B 1 330 ? 56.031 -30.594 -8.492 1 20.86 330 GLN B CA 1
ATOM 5372 C C . GLN B 1 330 ? 57.5 -30.375 -8.836 1 20.86 330 GLN B C 1
ATOM 5374 O O . GLN B 1 330 ? 57.812 -29.812 -9.891 1 20.86 330 GLN B O 1
#

pLDDT: mean 73.65, std 23.55, range [20.81, 97.75]

Nearest PDB structures (foldseek):
  2z0n-assembly1_A-2  TM=5.776E-01  e=2.476E-03  Homo sapiens
  2q12-assembly1_A-2  TM=5.742E-01  e=6.880E-03  Homo sapiens
  5c5b-assembly2_C  TM=5.968E-01  e=1.447E-02  Homo sapiens
  3qwe-assembly1_A-2  TM=6.420E-01  e=2.527E-02  Homo sapiens
  2x3w-assembly2_C-2  TM=5.066E-01  e=3.188E-02  Mus musculus

Sequence (660 aa):
MKDEVDERSKHLWNAIQVVERSLKVLEEQIQSSIVFREQRDAHVAKITKAFEDCAIMESYAALRATMTAMGHATKTLSTETYEMMIVRPEQQAIVELTQIQDWGVVPMKRLLDDRDKAIKMQAKLQRDVDEKLYIGGNKERDKRIRLVNDQKRRVDNVNALLDMHLKRFEYFRNVKMKKVMNEMARAQLYYHCKGVECFTTPCRLTPLIDPKEAAQTKEELSMTNSMEATPSREDQKAEWRGSRLQWSNQAEHKLHQELNTIALKKCYDKTKAFVDCSHEHGLLVVFKCRQQNADLNACLHEYTNPEAYEKFKASKTEALPLVVLTPKQQMKDEVDERSKHLWNAIQVVERSLKVLEEQIQSSIVFREQRDAHVAKITKAFEDCAIMESYAALRATMTAMGHATKTLSTETYEMMIVRPEQQAIVELTQIQDWGVVPMKRLLDDRDKAIKMQAKLQRDVDEKLYIGGNKERDKRIRLVNDQKRRVDNVNALLDMHLKRFEYFRNVKMKKVMNEMARAQLYYHCKGVECFTTPCRLTPLIDPKEAAQTKEELSMTNSMEATPSREDQKAEWRGSRLQWSNQAEHKLHQELNTIALKKCYDKTKAFVDCSHEHGLLVVFKCRQQNADLNACLHEYTNPEAYEKFKASKTEALPLVVLTPKQQ

Secondary structure (DSSP, 8-state):
------HHHHHHHHHHHHHHHHHHHHHHHHHHHHHHHHHHHHHHHHHHHHHHHHHHH--SHHHHHHHHHHHHHHHHHHHHHHIIIIIHIIIIIHHHHHHIIIIIIHHHHHHHHHHHHHHHHHHHHHHHHHTT---STHHHHHHHHHHHHHHHHHHHHHHHHHHHHHHHHHHHHHHHHHHHHHHHHHHHHHHHHHHHHHHHHHHHHGGG--HHHHHHHHHHHHHHHHH-----HHHHHHHHHHTTSS--HHHHHHHHHHHHHHHHHHTHHHHHHHHHHHHHHGGGHHHHTHHHHHHHHHHHHHHHSHHHHHHHHHHHHHHS----------/------HHHHHHHHHHHHHHHHHHHHHHHHHHHHHHHHHHHHHHHHHHHHHHHHHHH--SHHHHHHHHHHHHHHHHHHHHHHIIIIIHIIIIIHHHHHHIIIIIIHHHHHHHHHHHHHHHHHHHHHHHHHTT---SHHHHHHHHHHHHHHHHHHHHHHHHHHHHHHHHHHHHHHHHHHHHHHHHHHHHHHHHHHHHHHHHHHHHHGGG--HHHHHHHHHHHHHHHHH-----HHHHHHHHHHSSSS--HHHHHHHHHHHHHHHHHHTHHHHHHHHHHHHHHGGGHHHHTHHHHHHHHHHHHHHHSHHHHHHHHHHHHHTS----------

Foldseek 3Di:
DPQPDDPVLVVLVVVLVVLVVVLVVVLVVLVVQLVVLVVLLVVLVVQLVVLQVVLVVDPDPLSSVLSNLVSQLSNCLSVVLVCLRHVCCVVQLNVLSVCLVPVFSVVLVVLSVVLSVLVVVLVVLVVCLVVVPDPDPPVVSVVSVVVSVVSVVVNVVSVVVSVVSVVVSVVSNVVSVVRNVVSVVVSVVVSVVSSVVSCVVSVVSVVVDDPVVVVPVVVVVVPVPPDDDDPDPVVVVVVVVVVVPPQDPVNLVVLLVVLQVVLCVQLVVLVVLLVVCCVVVPPCSVPRSVVSVVSSVVSSCVRNPPVNSVVSSVVVSVPPPPPPPPPDDD/DPQPDDPVLVVLVVVLVVLVVVLVVVLVVLVVQLVVLVVLLVVLVVQLVVLQVVLVVDPDPLSSQLSNLVSQLSNCLSVVLVCLRHVCCVVQLNVLSVCLVPVFSVVLVVLSVVLSVLVVVLVVLVVCLVVVVDPPPPVVSVVSVVVSVVSVVVNVVSVVVSVVSVVVSVVSNVVSVVRNVVSVVVSVVVSVVSSVVSCVVSVVSVVVDDPVVVVPVVVVVVPVPPDDDDPDPVVVVVVVVVVVPPQDPVNLVVLLVVLQVVLCVQLVVLVVLLVVCCVVVPPCSVPRSVVSVVSSVVSSCVRNPPVNSVVSSVVVSVPPPPPPPPPDDD

Organism: NCBI:txid74557

Radius of gyration: 38.14 Å; Cα contacts (8 Å, |Δi|>4): 593; chains: 2; bounding box: 111×140×85 Å

InterPro domains:
  IPR013892 Cytochrome c oxidase biogenesis protein Cmc1-like [PF08583] (255-314)
  IPR027267 AH/BAR domain superfamily [G3DSA:1.20.1270.60] (2-202)

Solvent-accessible surface area (backbone atoms only — not comparable to full-atom values): 33770 Å² total; per-residue (Å²): 135,84,85,80,63,51,72,67,55,53,52,52,51,51,52,52,49,52,52,53,51,38,47,51,53,51,46,50,45,54,52,52,50,32,53,51,49,53,52,47,48,57,53,41,53,54,47,26,49,49,27,44,56,42,22,74,72,42,82,48,63,46,56,20,50,24,34,39,33,45,18,48,23,53,44,48,42,48,63,74,36,39,55,58,61,44,50,42,46,58,68,44,36,44,47,41,48,49,44,37,44,62,71,33,50,50,56,50,51,51,52,51,51,51,41,49,51,39,49,48,52,34,54,51,47,47,48,47,60,70,62,55,68,53,84,48,63,77,66,49,52,53,53,48,52,51,51,36,52,52,34,50,51,49,41,50,50,44,50,53,50,47,56,54,48,50,30,51,37,36,23,51,44,40,50,37,47,37,51,33,51,42,51,52,29,46,33,53,29,48,48,17,50,46,36,35,61,32,30,46,53,23,51,63,36,33,76,62,46,47,28,69,60,46,23,52,59,57,52,58,66,62,54,63,67,68,73,78,74,81,75,58,80,67,61,55,54,53,53,53,58,58,59,61,68,49,63,46,73,66,51,48,52,50,46,50,51,51,35,46,52,50,18,49,63,72,20,34,66,28,45,45,41,22,46,47,30,25,60,73,43,47,92,40,19,76,64,76,9,31,66,28,42,49,46,22,47,51,36,34,44,64,35,56,29,73,68,40,43,52,52,50,48,51,54,54,59,67,61,48,75,75,78,71,77,71,75,78,81,130,135,84,82,80,64,51,73,65,56,54,52,51,53,49,53,53,49,52,51,51,51,39,46,51,52,51,44,51,46,55,52,52,50,32,53,52,49,52,52,47,49,55,52,42,52,53,48,25,49,50,26,43,55,41,21,74,71,42,82,49,62,47,56,20,51,25,32,39,33,45,19,48,22,53,44,49,40,48,63,73,35,38,54,57,60,44,49,42,46,59,66,43,36,44,48,40,48,49,44,38,45,60,72,34,50,50,55,52,51,53,52,51,51,53,41,51,51,38,48,48,53,32,53,52,44,46,49,46,59,70,62,56,68,60,86,57,61,73,66,47,53,52,53,48,52,51,50,35,53,53,34,50,52,51,40,52,50,44,51,53,51,46,56,53,48,49,32,50,38,36,24,52,45,40,51,39,46,38,51,33,50,40,52,54,28,46,33,52,29,49,46,17,50,46,35,36,61,34,30,47,55,24,50,64,36,34,76,63,45,47,28,66,59,47,23,54,59,57,52,58,66,64,56,60,68,69,72,78,73,82,76,58,78,71,62,54,53,56,53,52,59,61,58,63,69,48,65,47,74,66,53,46,52,49,47,51,51,52,36,46,54,51,18,48,62,71,20,32,65,29,46,43,43,22,47,46,30,25,60,73,42,47,92,39,20,76,65,76,9,29,66,28,43,48,46,23,47,51,36,35,43,64,36,56,29,72,68,39,43,51,52,49,48,48,52,51,59,67,60,46,73,74,76,69,75,68,74,77,83,128